Protein 3BF7 (pdb70)

Secondary structure (DSSP, 8-state):
-PPPEEEE--SS---PPPEEEE--TT--TTTTHHHHHHHTTTS-EEEEPPTTSTTSPP-S---HHHHHHHHHHHHHHHT-S-EEEEEETHHHHHHHHHHHH-GGGEEEEEEES--SS---S---HHHHHHHHHHHHS---SHHHHHHHHTTT---HHHHHHHHTTEETTEESS-HHHHHHTHHHHH---------S-EEEE-BTT-STT-GGGHHHHHHH-TTEEE--BTT--S-HHHH-HHHHHHHHHHHHHT-/-PPPEEEE--SS------EEEE--TT--TTTTHHHHHHHTTTS-EEEEPPTTSTTSPP-S---HHHHHHHHHHHHHHHT-S-EEEEEETHHHHHHHHHHHH-GGGEEEEEEES--SS---S---HHHHHHHHHHHHS---SHHHHHHHHTTT---HHHHHHHHTTEETTEESS-HHHHHHTHHHHH---------S-EEEE-BTT-STT-GGGHHHHHHH-TTEEE--BTT--S-HHHH-HHHHHHHHHHHHH-

GO terms:
  GO:0005829 cytosol (C, IDA)
  GO:0016790 thiolester hydrolase activity (F, IDA)
  GO:0106435 carboxylesterase activity (F, IDA)

InterPro domains:
  IPR000073 Alpha/beta hydrolase fold-1 [PF12697] (19-247)
  IPR029058 Alpha/Beta hydrolase fold [G3DSA:3.40.50.1820] (1-253)
  IPR029058 Alpha/Beta hydrolase fold [SSF53474] (12-253)

B-factor: mean 15.45, std 10.5, range [4.11, 63.97]

Solvent-accessible surface area: 21787 Å² total; per-residue (Å²): 55,134,13,52,50,136,66,111,108,18,119,73,153,101,145,69,28,23,0,2,3,1,2,2,18,2,2,19,14,95,33,3,5,40,0,5,166,47,0,5,58,28,13,62,1,6,22,0,4,5,20,0,0,6,119,3,61,95,74,98,75,0,48,5,68,19,4,0,71,1,3,16,36,5,2,77,46,64,168,30,122,94,0,5,0,0,0,2,12,5,0,0,2,2,0,0,7,0,6,48,84,20,59,123,46,10,51,36,0,0,0,0,0,4,0,1,8,51,14,148,17,61,50,23,11,48,19,11,31,0,1,83,24,2,68,137,40,133,14,113,74,102,154,88,0,4,55,30,0,110,46,16,19,64,108,77,57,26,0,78,24,1,2,127,2,5,43,126,14,122,28,74,4,26,31,98,19,0,124,95,26,2,74,93,7,16,2,38,118,149,21,100,55,12,96,92,49,0,9,0,0,8,3,35,77,14,21,21,27,18,101,63,34,124,114,54,12,58,70,6,0,57,80,25,117,77,64,86,9,83,43,0,16,25,58,0,1,70,90,75,38,78,12,0,21,152,2,0,60,181,8,30,76,78,218,48,144,17,51,50,125,67,78,112,20,118,78,174,108,155,68,32,24,0,3,3,1,2,2,19,3,1,19,14,89,33,2,5,42,0,3,165,49,0,6,63,27,11,63,1,6,9,1,4,5,14,0,0,5,117,3,65,104,57,97,59,0,54,9,77,20,4,0,70,1,4,14,37,6,2,78,56,64,161,31,121,81,0,6,0,0,0,2,12,5,0,0,2,1,0,0,7,0,5,46,79,19,64,123,46,8,51,45,0,0,0,0,0,4,0,0,8,51,16,148,16,59,52,24,12,51,20,11,32,0,0,82,24,2,70,134,43,131,13,111,71,100,143,81,0,1,54,30,0,104,45,20,19,68,120,78,56,18,1,76,26,0,3,127,2,4,42,130,10,125,28,76,5,26,31,99,20,0,124,96,25,1,70,92,8,18,2,34,133,135,26,101,51,11,97,93,52,0,7,1,0,7,3,37,78,12,20,22,27,20,106,69,28,125,112,57,13,53,70,5,0,60,77,23,101,77,46,85,9,82,48,0,16,24,58,0,1,68,90,86,33,95,11,0,17,158,1,0,62,159,5,29,118,111

Foldseek 3Di:
DAFDKDKAAALDEDPAFAEEEAEAPLAAQCLLVLLVVVPSNYHIYIGTGQEQAAQTHHDLDDAQVVSLVNVVVNCVVVVGQAHAYAYAQLGLQNVLSNCQVPVRRYDAAEYELAFQFQPPDDDCPLVLVLLVQLLPDPDQALVSSLVSSVVRDVDSVVSVRNSVQQHRSDGRGDSVSCVVCVSNSSHHDQGAARADEYEYEHEQPEPRDDPVRVVSRCRRHVNYDYDYDYPGYRSRCVPCVPSVSVRVVCVSVVD/DAFDKDKAAALDEDPAFAEEEAEAPLAAQCLCVLLVVVVSNYHIYIGTGFEQGAQTHHDLDDAQVVSLVNVVVNCVVVVGQAHAYAYAQLGLLNVLSNCQVPVRRYDAAEYELAFQAQPPDDDCPLVLVLQVQLLPDPDFDLVSSLVSSVVRDVDVVVSVRNSVQQPRSDGRGDSVSCVVCVSNSSHHDQGAARPDEYEYEHEQPEPRDDPVRVVSRCRRHVNYDYDYDYPGYRSRCVVCVPSVSVRVVVVSVD

Organism: Escherichia coli (strain K12) (NCBI:txid83333)

Radius of gyration: 26.11 Å; Cα contacts (8 Å, |Δi|>4): 1058; chains: 2; bounding box: 70×58×59 Å

Sequence (509 aa):
MKLNIRAQTAQNQHNNSPIVLVHGLFGSLDNLGVLARDLVNDHNIIQVDVRNHGLSPREPVMNYPAMAQDLVDTLDALQIDKATFIGHSMGGKAVMALTALAPDRIDKLVAIDIAPVDYHVRRHDEIFAAINAVSESDAQTRQQAAAIMRQHLNEEGVIQFLLKSFVDGEWRFNVPVLWDQYPHIVGWEKIPAWDHPALFIPGGNSPYVSEQYRDDLLAQFPQARAHVIAGAGHWVHAEKPDAVLRAIRRYLNDHMKLNIRAQTAQNQHNNSPIVLVHGLFGSLDNLGVLARDLVNDHNIIQVDVRNHGLSPREPVMNYPAMAQDLVDTLDALQIDKATFIGHSMGGKAVMALTALAPDRIDKLVAIDIAPVDYHVRRHDEIFAAINAVSESDAQTRQQAAAIMRQHLNEEGVIQFLLKSFVDGEWRFNVPVLWDQYPHIVGWEKIPAWDHPALFIPGGNSPYVSEQYRDDLLAQFPQARAHVIAGAGHWVHAEKPDAVLRAIRRYLND

Nearest PDB structures (foldseek):
  3bf7-assembly2_B  TM=1.004E+00  e=2.706E-59  Escherichia coli
  3bf8-assembly2_B  TM=1.004E+00  e=7.868E-59  Escherichia coli
  7c4d-assembly1_A  TM=9.373E-01  e=5.773E-28  uncultured bacterium
  7dq9-assembly3_C  TM=7.690E-01  e=2.013E-15  Alistipes shahii WAL 8301
  4myd-assembly3_C  TM=7.113E-01  e=1.379E-12  Escherichia coli K-12

CATH classification: 3.40.50.1820

Structure (mmCIF, N/CA/C/O backbone):
data_3BF7
#
_entry.id   3BF7
#
_cell.length_a   66.090
_cell.length_b   90.712
_cell.length_c   92.884
_cell.angle_alpha   90.00
_cell.angle_beta   90.00
_cell.angle_gamma   90.00
#
_symmetry.space_group_name_H-M   'P 21 21 21'
#
loop_
_entity.id
_entity.type
_entity.pdbx_description
1 polymer 'Esterase YbfF'
2 water water
#
loop_
_atom_site.group_PDB
_atom_site.id
_atom_site.type_symbol
_atom_site.label_atom_id
_atom_site.label_alt_id
_atom_site.label_comp_id
_atom_site.label_asym_id
_atom_site.label_entity_id
_atom_site.label_seq_id
_atom_site.pdbx_PDB_ins_code
_atom_site.Cartn_x
_atom_site.Cartn_y
_atom_site.Cartn_z
_atom_site.occupancy
_atom_site.B_iso_or_equiv
_atom_site.auth_seq_id
_atom_site.auth_comp_id
_atom_site.auth_asym_id
_atom_site.auth_atom_id
_atom_site.pdbx_PDB_model_num
ATOM 1 N N . MET A 1 1 ? -8.272 42.092 59.832 1.00 12.13 1 MET A N 1
ATOM 2 C CA . MET A 1 1 ? -7.904 43.309 60.603 1.00 15.08 1 MET A CA 1
ATOM 3 C C . MET A 1 1 ? -8.109 44.564 59.761 1.00 12.86 1 MET A C 1
ATOM 4 O O . MET A 1 1 ? -8.282 44.490 58.543 1.00 12.27 1 MET A O 1
ATOM 9 N N . LYS A 1 2 ? -8.091 45.713 60.425 1.00 12.42 2 LYS A N 1
ATOM 10 C CA . LYS A 1 2 ? -8.261 46.996 59.759 1.00 12.91 2 LYS A CA 1
ATOM 11 C C . LYS A 1 2 ? -7.014 47.284 58.933 1.00 11.57 2 LYS A C 1
ATOM 12 O O . LYS A 1 2 ? -5.896 47.033 59.375 1.00 12.99 2 LYS A O 1
ATOM 18 N N . LEU A 1 3 ? -7.214 47.810 57.730 1.00 9.81 3 LEU A N 1
ATOM 19 C CA . LEU A 1 3 ? -6.109 48.112 56.832 1.00 8.75 3 LEU A CA 1
ATOM 20 C C . LEU A 1 3 ? -5.793 49.595 56.784 1.00 8.45 3 LEU A C 1
ATOM 21 O O . LEU A 1 3 ? -6.608 50.431 57.176 1.00 8.25 3 LEU A O 1
ATOM 26 N N . ASN A 1 4 ? -4.593 49.911 56.312 1.00 7.81 4 ASN A N 1
ATOM 27 C CA . ASN A 1 4 ? -4.200 51.295 56.131 1.00 7.62 4 ASN A CA 1
ATOM 28 C C . ASN A 1 4 ? -4.966 51.730 54.885 1.00 7.01 4 ASN A C 1
ATOM 29 O O . ASN A 1 4 ? -5.024 50.993 53.893 1.00 7.40 4 ASN A O 1
ATOM 34 N N . ILE A 1 5 ? -5.572 52.910 54.940 1.00 8.00 5 ILE A N 1
ATOM 35 C CA . ILE A 1 5 ? -6.327 53.404 53.801 1.00 9.22 5 ILE A CA 1
ATOM 36 C C . ILE A 1 5 ? -6.140 54.890 53.581 1.00 9.26 5 ILE A C 1
ATOM 37 O O . ILE A 1 5 ? -5.682 55.617 54.464 1.00 10.41 5 ILE A O 1
ATOM 42 N N . ARG A 1 6 ? -6.494 55.317 52.376 1.00 9.31 6 ARG A N 1
ATOM 43 C CA . ARG A 1 6 ? -6.459 56.713 51.975 1.00 10.62 6 ARG A CA 1
ATOM 44 C C . ARG A 1 6 ? -7.876 56.924 51.456 1.00 9.55 6 ARG A C 1
ATOM 45 O O . ARG A 1 6 ? -8.271 56.306 50.464 1.00 10.30 6 ARG A O 1
A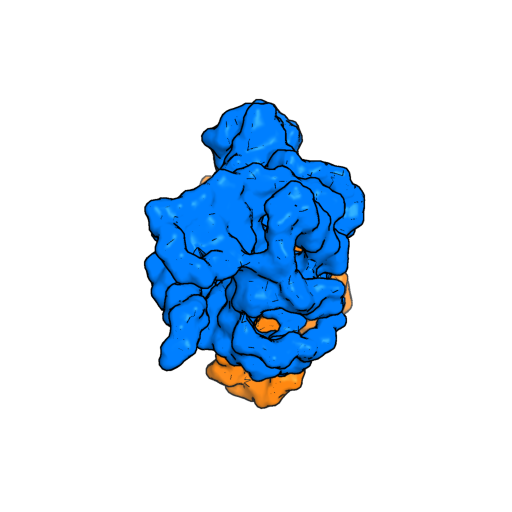TOM 53 N N . ALA A 1 7 ? -8.643 57.767 52.140 1.00 10.77 7 ALA A N 1
ATOM 54 C CA . ALA A 1 7 ? -10.022 58.032 51.751 1.00 11.55 7 ALA A CA 1
ATOM 55 C C . ALA A 1 7 ? -10.193 59.447 51.215 1.00 11.65 7 ALA A C 1
ATOM 56 O O . ALA A 1 7 ? -9.551 60.385 51.687 1.00 12.11 7 ALA A O 1
ATOM 58 N N . GLN A 1 8 ? -11.063 59.593 50.223 1.00 11.96 8 GLN A N 1
ATOM 59 C CA . GLN A 1 8 ? -11.327 60.896 49.635 1.00 13.46 8 GLN A CA 1
ATOM 60 C C . GLN A 1 8 ? -12.812 61.010 49.317 1.00 13.48 8 GLN A C 1
ATOM 61 O O . GLN A 1 8 ? -13.409 60.106 48.727 1.00 12.97 8 GLN A O 1
ATOM 67 N N . THR A 1 9 ? -13.407 62.123 49.728 1.00 14.55 9 THR A N 1
ATOM 68 C CA . THR A 1 9 ? -14.826 62.366 49.509 1.00 14.39 9 THR A CA 1
ATOM 69 C C . THR A 1 9 ? -15.120 62.758 48.065 1.00 13.84 9 THR A C 1
ATOM 70 O O . THR A 1 9 ? -14.341 63.466 47.430 1.00 13.71 9 THR A O 1
ATOM 74 N N . ALA A 1 10 ? -16.251 62.282 47.553 1.00 13.91 10 ALA A N 1
ATOM 75 C CA . ALA A 1 10 ? -16.664 62.582 46.188 1.00 14.98 10 ALA A CA 1
ATOM 76 C C . ALA A 1 10 ? -16.718 64.089 45.978 1.00 15.46 10 ALA A C 1
ATOM 77 O O . ALA A 1 10 ? -17.173 64.831 46.851 1.00 15.78 10 ALA A O 1
ATOM 79 N N . GLN A 1 11 ? -16.252 64.539 44.819 1.00 16.62 11 GLN A N 1
ATOM 80 C CA . GLN A 1 11 ? -16.253 65.962 44.504 1.00 18.97 11 GLN A CA 1
ATOM 81 C C . GLN A 1 11 ? -17.668 66.433 44.187 1.00 20.56 11 GLN A C 1
ATOM 82 O O . GLN A 1 11 ? -17.951 67.633 44.184 1.00 21.32 11 GLN A O 1
ATOM 88 N N . ASN A 1 12 ? -18.551 65.473 43.927 1.00 21.25 12 ASN A N 1
ATOM 89 C CA . ASN A 1 12 ? -19.947 65.752 43.610 1.00 23.70 12 ASN A CA 1
ATOM 90 C C . ASN A 1 12 ? -20.823 64.635 44.175 1.00 23.78 12 ASN A C 1
ATOM 91 O O . ASN A 1 12 ? -20.495 63.457 44.041 1.00 23.16 12 ASN A O 1
ATOM 96 N N . GLN A 1 13 ? -21.932 65.005 44.809 1.00 25.28 13 GLN A N 1
ATOM 97 C CA . GLN A 1 13 ? -22.850 64.022 45.380 1.00 26.37 13 GLN A CA 1
ATOM 98 C C . GLN A 1 13 ? -23.747 63.455 44.283 1.00 25.83 13 GLN A C 1
ATOM 99 O O . GLN A 1 13 ? -24.454 64.201 43.606 1.00 26.35 13 GLN A O 1
ATOM 105 N N . HIS A 1 14 ? -23.720 62.137 44.112 1.00 25.49 14 HIS A N 1
ATOM 106 C CA . HIS A 1 14 ? -24.525 61.483 43.085 1.00 25.23 14 HIS A CA 1
ATOM 107 C C . HIS A 1 14 ? -25.255 60.249 43.600 1.00 24.40 14 HIS A C 1
ATOM 108 O O . HIS A 1 14 ? -25.783 59.459 42.819 1.00 24.84 14 HIS A O 1
ATOM 115 N N . ASN A 1 15 ? -25.276 60.088 44.918 1.00 24.09 15 ASN A N 1
ATOM 116 C CA . ASN A 1 15 ? -25.951 58.960 45.550 1.00 23.57 15 ASN A CA 1
ATOM 117 C C . ASN A 1 15 ? -25.415 57.609 45.068 1.00 21.55 15 ASN A C 1
ATOM 118 O O . ASN A 1 15 ? -26.176 56.660 44.883 1.00 21.63 15 ASN A O 1
ATOM 123 N N . ASN A 1 16 ? -24.104 57.529 44.861 1.00 18.74 16 ASN A N 1
ATOM 124 C CA . ASN A 1 16 ? -23.479 56.284 44.424 1.00 16.46 16 ASN A CA 1
ATOM 125 C C . ASN A 1 16 ? -22.812 55.603 45.610 1.00 14.77 16 ASN A C 1
ATOM 126 O O . ASN A 1 16 ? -22.402 56.263 46.565 1.00 14.04 16 ASN A O 1
ATOM 131 N N . SER A 1 17 ? -22.699 54.282 45.545 1.00 14.34 17 SER A N 1
ATOM 132 C CA . SER A 1 17 ? -22.044 53.540 46.609 1.00 13.39 17 SER A CA 1
ATOM 133 C C . SER A 1 17 ? -20.571 53.922 46.563 1.00 12.15 17 SER A C 1
ATOM 134 O O . SER A 1 17 ? -20.042 54.244 45.500 1.00 11.98 17 SER A O 1
ATOM 137 N N . PRO A 1 18 ? -19.895 53.918 47.719 1.00 10.62 18 PRO A N 1
ATOM 138 C CA . PRO A 1 18 ? -18.474 54.268 47.717 1.00 9.84 18 PRO A CA 1
ATOM 139 C C . PRO A 1 18 ? -17.712 53.168 46.983 1.00 8.23 18 PRO A C 1
ATOM 140 O O . PRO A 1 18 ? -18.213 52.051 46.847 1.00 8.62 18 PRO A O 1
ATOM 144 N N . ILE A 1 19 ? -16.514 53.489 46.508 1.00 7.63 19 ILE A N 1
ATOM 145 C CA . ILE A 1 19 ? -15.688 52.522 45.797 1.00 7.16 19 ILE A CA 1
ATOM 146 C C . ILE A 1 19 ? -14.390 52.249 46.544 1.00 6.66 19 ILE A C 1
ATOM 147 O O . ILE A 1 19 ? -13.658 53.171 46.900 1.00 7.43 19 ILE A O 1
ATOM 152 N N . VAL A 1 20 ? -14.127 50.969 46.787 1.00 6.32 20 VAL A N 1
ATOM 153 C CA . VAL A 1 20 ? -12.911 50.530 47.460 1.00 6.18 20 VAL A CA 1
ATOM 154 C C . VAL A 1 20 ? -12.013 49.922 46.385 1.00 5.96 20 VAL A C 1
ATOM 155 O O . VAL A 1 20 ? -12.441 49.033 45.648 1.00 6.71 20 VAL A O 1
ATOM 159 N N . LEU A 1 21 ? -10.780 50.416 46.298 1.00 5.94 21 LEU A N 1
ATOM 160 C CA . LEU A 1 21 ? -9.803 49.951 45.315 1.00 6.12 21 LEU A CA 1
ATOM 161 C C . LEU A 1 21 ? -8.753 49.098 46.017 1.00 5.62 21 LEU A C 1
ATOM 162 O O . LEU A 1 21 ? -8.177 49.519 47.026 1.00 6.32 21 LEU A O 1
ATOM 167 N N . VAL A 1 22 ? -8.496 47.914 45.464 1.00 5.57 22 VAL A N 1
ATOM 168 C CA . VAL A 1 22 ? -7.556 46.961 46.051 1.00 5.70 22 VAL A CA 1
ATOM 169 C C . VAL A 1 22 ? -6.475 46.527 45.057 1.00 5.81 22 VAL A C 1
ATOM 170 O O . VAL A 1 22 ? -6.764 45.885 44.047 1.00 5.95 22 VAL A O 1
ATOM 174 N N . HIS A 1 23 ? -5.229 46.875 45.366 1.00 5.74 23 HIS A N 1
ATOM 175 C CA . HIS A 1 23 ? -4.077 46.562 44.521 1.00 6.26 23 HIS A CA 1
ATOM 176 C C . HIS A 1 23 ? -3.654 45.090 44.535 1.00 5.78 23 HIS A C 1
ATOM 177 O O . HIS A 1 23 ? -4.180 44.282 45.303 1.00 6.20 23 HIS A O 1
ATOM 184 N N . GLY A 1 24 ? -2.671 44.768 43.694 1.00 6.47 24 GLY A N 1
ATOM 185 C CA . GLY A 1 24 ? -2.171 43.407 43.579 1.00 7.29 24 GLY A CA 1
ATOM 186 C C . GLY A 1 24 ? -0.858 43.143 44.295 1.00 6.35 24 GLY A C 1
ATOM 187 O O . GLY A 1 24 ? -0.333 44.007 45.002 1.00 6.46 24 GLY A O 1
ATOM 188 N N . LEU A 1 25 ? -0.324 41.939 44.106 1.00 6.49 25 LEU A N 1
ATOM 189 C CA . LEU A 1 25 ? 0.920 41.537 44.750 1.00 6.03 25 LEU A CA 1
ATOM 190 C C . LEU A 1 25 ? 2.064 42.517 44.498 1.00 6.27 25 LEU A C 1
ATOM 191 O O . LEU A 1 25 ? 2.296 42.951 43.365 1.00 6.24 25 LEU A O 1
ATOM 196 N N . PHE A 1 26 ? 2.770 42.848 45.579 1.00 6.22 26 PHE A N 1
ATOM 197 C CA . PHE A 1 26 ? 3.900 43.778 45.579 1.00 6.36 26 PHE A CA 1
ATOM 198 C C . PHE A 1 26 ? 3.475 45.222 45.332 1.00 5.98 26 PHE A C 1
ATOM 199 O O . PHE A 1 26 ? 4.319 46.103 45.183 1.00 7.35 26 PHE A O 1
ATOM 207 N N . GLY A 1 27 ? 2.168 45.464 45.304 1.00 5.84 27 GLY A N 1
ATOM 208 C CA . GLY A 1 27 ? 1.676 46.814 45.096 1.00 6.46 27 GLY A CA 1
ATOM 209 C C . GLY A 1 27 ? 1.403 47.545 46.399 1.00 6.03 27 GLY A C 1
ATOM 210 O O . GLY A 1 27 ? 1.783 47.090 47.483 1.00 6.39 27 GLY A O 1
ATOM 211 N N . SER A 1 28 ? 0.738 48.691 46.279 1.00 6.63 28 SER A N 1
ATOM 212 C CA . SER A 1 28 ? 0.385 49.534 47.417 1.00 6.31 28 SER A CA 1
ATOM 213 C C . SER A 1 28 ? -0.837 50.349 47.009 1.00 6.11 28 SER A C 1
ATOM 214 O O . SER A 1 28 ? -1.227 50.342 45.837 1.00 6.29 28 SER A O 1
ATOM 217 N N . LEU A 1 29 ? -1.418 51.073 47.960 1.00 6.61 29 LEU A N 1
ATOM 218 C CA . LEU A 1 29 ? -2.631 51.834 47.681 1.00 7.39 29 LEU A CA 1
ATOM 219 C C . LEU A 1 29 ? -2.529 52.874 46.576 1.00 7.81 29 LEU A C 1
ATOM 220 O O . LEU A 1 29 ? -3.548 53.306 46.043 1.00 9.31 29 LEU A O 1
ATOM 225 N N . ASP A 1 30 ? -1.316 53.276 46.223 1.00 7.85 30 ASP A N 1
ATOM 226 C CA . ASP A 1 30 ? -1.153 54.241 45.149 1.00 9.88 30 ASP A CA 1
ATOM 227 C C . ASP A 1 30 ? -1.325 53.609 43.763 1.00 9.28 30 ASP A C 1
ATOM 228 O O . ASP A 1 30 ? -1.599 54.316 42.793 1.00 8.80 30 ASP A O 1
ATOM 233 N N . ASN A 1 31 ? -1.205 52.286 43.662 1.00 8.75 31 ASN A N 1
ATOM 234 C CA . ASN A 1 31 ? -1.277 51.652 42.348 1.00 7.87 31 ASN A CA 1
ATOM 235 C C . ASN A 1 31 ? -2.550 51.823 41.531 1.00 8.37 31 ASN A C 1
ATOM 236 O O . ASN A 1 31 ? -2.480 51.862 40.304 1.00 8.19 31 ASN A O 1
ATOM 241 N N . LEU A 1 32 ? -3.709 51.904 42.176 1.00 8.51 32 LEU A N 1
ATOM 242 C CA . LEU A 1 32 ? -4.947 52.111 41.428 1.00 8.85 32 LEU A CA 1
ATOM 243 C C . LEU A 1 32 ? -5.376 53.571 41.530 1.00 8.81 32 LEU A C 1
ATOM 244 O O . LEU A 1 32 ? -6.530 53.912 41.267 1.00 8.89 32 LEU A O 1
ATOM 249 N N . GLY A 1 33 ? -4.430 54.428 41.904 1.00 8.86 33 GLY A N 1
ATOM 250 C CA . GLY A 1 33 ? -4.713 55.846 42.028 1.00 9.85 33 GLY A CA 1
ATOM 251 C C . GLY A 1 33 ? -5.221 56.451 40.732 1.00 9.71 33 GLY A C 1
ATOM 252 O O . GLY A 1 33 ? -6.048 57.364 40.752 1.00 9.56 33 GLY A O 1
ATOM 253 N N . VAL A 1 34 ? -4.737 55.951 39.599 1.00 9.32 34 VAL A N 1
ATOM 254 C CA . VAL A 1 34 ? -5.174 56.472 38.311 1.00 10.06 34 VAL A CA 1
ATOM 255 C C . VAL A 1 34 ? -6.683 56.286 38.152 1.00 9.65 34 VAL A C 1
ATOM 256 O O . VAL A 1 34 ? -7.359 57.119 37.543 1.00 10.45 34 VAL A O 1
ATOM 260 N N . LEU A 1 35 ? -7.219 55.203 38.708 1.00 9.21 35 LEU A N 1
ATOM 261 C CA . LEU A 1 35 ? -8.655 54.963 38.626 1.00 9.28 35 LEU A CA 1
ATOM 262 C C . LEU A 1 35 ? -9.377 55.842 39.647 1.00 9.02 35 LEU A C 1
ATOM 263 O O . LEU A 1 35 ? -10.425 56.417 39.352 1.00 9.88 35 LEU A O 1
ATOM 268 N N . ALA A 1 36 ? -8.803 55.954 40.841 1.00 9.69 36 ALA A N 1
ATOM 269 C CA . ALA A 1 36 ? -9.382 56.759 41.911 1.00 10.51 36 ALA A CA 1
ATOM 270 C C . ALA A 1 36 ? -9.520 58.230 41.536 1.00 10.11 36 ALA A C 1
ATOM 271 O O . ALA A 1 36 ? -10.513 58.874 41.879 1.00 10.59 36 ALA A O 1
ATOM 273 N N . ARG A 1 37 ? -8.523 58.764 40.838 1.00 9.57 37 ARG A N 1
ATOM 274 C CA . ARG A 1 37 ? -8.553 60.167 40.452 1.00 10.65 37 ARG A CA 1
ATOM 275 C C . ARG A 1 37 ? -9.735 60.500 39.549 1.00 9.98 37 ARG A C 1
ATOM 276 O O . ARG A 1 37 ? -10.201 61.640 39.521 1.00 10.72 37 ARG A O 1
ATOM 284 N N . ASP A 1 38 ? -10.229 59.510 38.815 1.00 9.81 38 ASP A N 1
ATOM 285 C CA . ASP A 1 38 ? -11.372 59.731 37.941 1.00 10.23 38 ASP A CA 1
ATOM 286 C C . ASP A 1 38 ? -12.677 59.430 38.670 1.00 9.33 38 ASP A C 1
ATOM 287 O O . ASP A 1 38 ? -13.637 60.199 38.600 1.00 9.87 38 ASP A O 1
ATOM 292 N N . LEU A 1 39 ? -12.703 58.317 39.390 1.00 9.14 39 LEU A N 1
ATOM 293 C CA . LEU A 1 39 ? -13.904 57.907 40.100 1.00 9.41 39 LEU A CA 1
ATOM 294 C C . LEU A 1 39 ? -14.299 58.802 41.276 1.00 8.89 39 LEU A C 1
ATOM 295 O O . LEU A 1 39 ? -15.458 58.805 41.684 1.00 9.32 39 LEU A O 1
ATOM 300 N N . VAL A 1 40 ? -13.352 59.571 41.807 1.00 9.81 40 VAL A N 1
ATOM 301 C CA . VAL A 1 40 ? -13.645 60.458 42.932 1.00 10.31 40 VAL A CA 1
ATOM 302 C C . VAL A 1 40 ? -14.513 61.647 42.505 1.00 11.68 40 VAL A C 1
ATOM 303 O O . VAL A 1 40 ? -15.020 62.391 43.345 1.00 11.60 40 VAL A O 1
ATOM 307 N N . ASN A 1 41 ? -14.683 61.828 41.200 1.00 12.07 41 ASN A N 1
ATOM 308 C CA . ASN A 1 41 ? -15.511 62.920 40.701 1.00 13.76 41 ASN A CA 1
ATOM 309 C C . ASN A 1 41 ? -16.953 62.726 41.152 1.00 14.31 41 ASN A C 1
ATOM 310 O O . ASN A 1 41 ? -17.672 63.698 41.404 1.00 15.76 41 ASN A O 1
ATOM 315 N N . ASP A 1 42 ? -17.369 61.467 41.273 1.00 13.70 42 ASP A N 1
ATOM 316 C CA . ASP A 1 42 ? -18.735 61.155 41.670 1.00 13.39 42 ASP A CA 1
ATOM 317 C C . ASP A 1 42 ? -18.900 60.000 42.663 1.00 12.50 42 ASP A C 1
ATOM 318 O O . ASP A 1 42 ? -19.990 59.442 42.792 1.00 13.77 42 ASP A O 1
ATOM 323 N N . HIS A 1 43 ? -17.825 59.644 43.362 1.00 11.48 43 HIS A N 1
ATOM 324 C CA . HIS A 1 43 ? -17.882 58.574 44.362 1.00 10.64 43 HIS A CA 1
ATOM 325 C C . HIS A 1 43 ? -16.918 58.853 45.497 1.00 10.42 43 HIS A C 1
ATOM 326 O O . HIS A 1 43 ? -15.883 59.482 45.294 1.00 11.22 43 HIS A O 1
ATOM 333 N N . ASN A 1 44 ? -17.255 58.376 46.691 1.00 11.16 44 ASN A N 1
ATOM 334 C CA . ASN A 1 44 ? -16.319 58.484 47.796 1.00 9.95 44 ASN A CA 1
ATOM 335 C C . ASN A 1 44 ? -15.371 57.342 47.442 1.00 8.92 44 ASN A C 1
ATOM 336 O O . ASN A 1 44 ? -15.817 56.289 46.974 1.00 9.63 44 ASN A O 1
ATOM 341 N N . ILE A 1 45 ? -14.076 57.550 47.641 1.00 8.90 45 ILE A N 1
ATOM 342 C CA . ILE A 1 45 ? -13.085 56.535 47.310 1.00 8.89 45 ILE A CA 1
ATOM 343 C C . ILE A 1 45 ? -12.287 56.094 48.525 1.00 8.37 45 ILE A C 1
ATOM 344 O O . ILE A 1 45 ? -11.970 56.902 49.400 1.00 9.12 45 ILE A O 1
ATOM 349 N N . ILE A 1 46 ? -11.973 54.803 48.571 1.00 7.66 46 ILE A N 1
ATOM 350 C CA . ILE A 1 46 ? -11.160 54.241 49.640 1.00 7.99 46 ILE A CA 1
ATOM 351 C C . ILE A 1 46 ? -10.086 53.382 48.978 1.00 7.63 46 ILE A C 1
ATOM 352 O O . ILE A 1 46 ? -10.392 52.367 48.345 1.00 8.33 46 ILE A O 1
ATOM 357 N N . GLN A 1 47 ? -8.835 53.808 49.095 1.00 7.11 47 GLN A N 1
ATOM 358 C CA . GLN A 1 47 ? -7.712 53.063 48.538 1.00 7.07 47 GLN A CA 1
ATOM 359 C C . GLN A 1 47 ? -7.049 52.351 49.709 1.00 7.18 47 GLN A C 1
ATOM 360 O O . GLN A 1 47 ? -6.632 52.996 50.668 1.00 8.33 47 GLN A O 1
ATOM 366 N N . VAL A 1 48 ? -6.948 51.029 49.643 1.00 6.57 48 VAL A N 1
ATOM 367 C CA . VAL A 1 48 ? -6.356 50.278 50.741 1.00 7.07 48 VAL A CA 1
ATOM 368 C C . VAL A 1 48 ? -5.001 49.667 50.439 1.00 6.45 48 VAL A C 1
ATOM 369 O O . VAL A 1 48 ? -4.649 49.418 49.282 1.00 7.26 48 VAL A O 1
ATOM 373 N N . ASP A 1 49 ? -4.237 49.449 51.504 1.00 6.60 49 ASP A N 1
ATOM 374 C CA . ASP A 1 49 ? -2.976 48.732 51.399 1.00 6.32 49 ASP A CA 1
ATOM 375 C C . ASP A 1 49 ? -3.389 47.340 51.884 1.00 5.95 49 ASP A C 1
ATOM 376 O O . ASP A 1 49 ? -3.946 47.194 52.976 1.00 6.00 49 ASP A O 1
ATOM 381 N N . VAL A 1 50 ? -3.160 46.325 51.064 1.00 5.55 50 VAL A N 1
ATOM 382 C CA . VAL A 1 50 ? -3.481 44.962 51.464 1.00 5.80 50 VAL A CA 1
ATOM 383 C C . VAL A 1 50 ? -2.530 44.586 52.607 1.00 5.52 50 VAL A C 1
ATOM 384 O O . VAL A 1 50 ? -1.448 45.164 52.730 1.00 5.78 50 VAL A O 1
ATOM 388 N N . ARG A 1 51 ? -2.930 43.644 53.456 1.00 5.83 51 ARG A N 1
ATOM 389 C CA . ARG A 1 51 ? -2.053 43.229 54.543 1.00 6.63 51 ARG A CA 1
ATOM 390 C C . ARG A 1 51 ? -0.700 42.849 53.948 1.00 5.99 51 ARG A C 1
ATOM 391 O O . ARG A 1 51 ? -0.617 42.349 52.822 1.00 6.03 51 ARG A O 1
ATOM 399 N N . ASN A 1 52 ? 0.360 43.121 54.703 1.00 6.08 52 ASN A N 1
ATOM 400 C CA . ASN A 1 52 ? 1.722 42.819 54.288 1.00 6.67 52 ASN A CA 1
ATOM 401 C C . ASN A 1 52 ? 2.231 43.660 53.123 1.00 5.94 52 ASN A C 1
ATOM 402 O O . ASN A 1 52 ? 3.263 43.340 52.526 1.00 6.83 52 ASN A O 1
ATOM 407 N N . HIS A 1 53 ? 1.508 44.733 52.810 1.00 6.17 53 HIS A N 1
ATOM 408 C CA . HIS A 1 53 ? 1.894 45.663 51.748 1.00 6.02 53 HIS A CA 1
ATOM 409 C C . HIS A 1 53 ? 1.790 47.096 52.265 1.00 5.88 53 HIS A C 1
ATOM 410 O O . HIS A 1 53 ? 1.079 47.366 53.238 1.00 6.11 53 HIS A O 1
ATOM 417 N N . GLY A 1 54 ? 2.498 48.005 51.599 1.00 6.20 54 GLY A N 1
ATOM 418 C CA . GLY A 1 54 ? 2.460 49.408 51.973 1.00 6.92 54 GLY A CA 1
ATOM 419 C C . GLY A 1 54 ? 2.666 49.631 53.452 1.00 5.80 54 GLY A C 1
ATOM 420 O O . GLY A 1 54 ? 3.625 49.118 54.030 1.00 6.73 54 GLY A O 1
ATOM 421 N N . LEU A 1 55 ? 1.772 50.402 54.063 1.00 6.41 55 LEU A N 1
ATOM 422 C CA . LEU A 1 55 ? 1.868 50.670 55.486 1.00 6.47 55 LEU A CA 1
ATOM 423 C C . LEU A 1 55 ? 0.770 49.966 56.279 1.00 6.50 55 LEU A C 1
ATOM 424 O O . LEU A 1 55 ? 0.414 50.390 57.378 1.00 7.03 55 LEU A O 1
ATOM 429 N N . SER A 1 56 ? 0.223 48.892 55.716 1.00 6.63 56 SER A N 1
ATOM 430 C CA . SER A 1 56 ? -0.770 48.107 56.439 1.00 6.71 56 SER A CA 1
ATOM 431 C C . SER A 1 56 ? -0.017 47.167 57.380 1.00 7.54 56 SER A C 1
ATOM 432 O O . SER A 1 56 ? 1.186 46.944 57.225 1.00 7.88 56 SER A O 1
ATOM 435 N N . PRO A 1 57 ? -0.712 46.610 58.378 1.00 9.17 57 PRO A N 1
ATOM 436 C CA . PRO A 1 57 ? -0.060 45.699 59.322 1.00 9.49 57 PRO A CA 1
ATOM 437 C C . PRO A 1 57 ? 0.506 44.441 58.667 1.00 9.48 57 PRO A C 1
ATOM 438 O O . PRO A 1 57 ? 0.084 44.046 57.571 1.00 8.84 57 PRO A O 1
ATOM 442 N N . ARG A 1 58 ? 1.468 43.824 59.349 1.00 9.67 58 ARG A N 1
ATOM 443 C CA . ARG A 1 58 ? 2.093 42.585 58.891 1.00 10.45 58 ARG A CA 1
ATOM 444 C C . ARG A 1 58 ? 1.454 41.435 59.646 1.00 9.90 58 ARG A C 1
ATOM 445 O O . ARG A 1 58 ? 1.118 41.556 60.826 1.00 11.47 58 ARG A O 1
ATOM 453 N N . GLU A 1 59 ? 1.323 40.308 58.960 1.00 8.95 59 GLU A N 1
ATOM 454 C CA . GLU A 1 59 ? 0.723 39.110 59.525 1.00 10.41 59 GLU A CA 1
ATOM 455 C C . GLU A 1 59 ? 1.271 37.915 58.753 1.00 9.20 59 GLU A C 1
ATOM 456 O O . GLU A 1 59 ? 1.361 37.966 57.536 1.00 9.34 59 GLU A O 1
ATOM 462 N N . PRO A 1 60 ? 1.670 36.840 59.443 1.00 8.19 60 PRO A N 1
ATOM 463 C CA . PRO A 1 60 ? 2.208 35.676 58.734 1.00 9.49 60 PRO A CA 1
ATOM 464 C C . PRO A 1 60 ? 1.209 34.937 57.858 1.00 9.83 60 PRO A C 1
ATOM 465 O O . PRO A 1 60 ? 1.603 34.172 56.971 1.00 12.31 60 PRO A O 1
ATOM 469 N N . VAL A 1 61 ? -0.079 35.137 58.120 1.00 10.48 61 VAL A N 1
ATOM 470 C CA . VAL A 1 61 ? -1.128 34.486 57.339 1.00 11.33 61 VAL A CA 1
ATOM 471 C C . VAL A 1 61 ? -1.496 35.310 56.112 1.00 10.42 61 VAL A C 1
ATOM 472 O O . VAL A 1 61 ? -1.763 36.516 56.202 1.00 10.87 61 VAL A O 1
ATOM 476 N N . MET A 1 62 ? -1.503 34.653 54.960 1.00 11.17 62 MET A N 1
ATOM 477 C CA . MET A 1 62 ? -1.838 35.317 53.715 1.00 13.02 62 MET A CA 1
ATOM 478 C C . MET A 1 62 ? -2.696 34.400 52.839 1.00 13.81 62 MET A C 1
ATOM 479 O O . MET A 1 62 ? -2.171 33.618 52.048 1.00 17.84 62 MET A O 1
ATOM 484 N N . ASN A 1 63 ? -4.013 34.476 53.012 1.00 12.15 63 ASN A N 1
ATOM 485 C CA . ASN A 1 63 ? -4.950 33.691 52.214 1.00 11.00 63 ASN A CA 1
ATOM 486 C C . ASN A 1 63 ? -6.130 34.598 51.888 1.00 9.59 63 ASN A C 1
ATOM 487 O O . ASN A 1 63 ? -6.289 35.661 52.493 1.00 8.97 63 ASN A O 1
ATOM 492 N N . TYR A 1 64 ? -6.959 34.196 50.935 1.00 10.44 64 TYR A N 1
ATOM 493 C CA . TYR A 1 64 ? -8.050 35.062 50.540 1.00 8.32 64 TYR A CA 1
ATOM 494 C C . TYR A 1 64 ? -9.178 35.276 51.541 1.00 9.25 64 TYR A C 1
ATOM 495 O O . TYR A 1 64 ? -9.731 36.372 51.608 1.00 8.40 64 TYR A O 1
ATOM 504 N N . PRO A 1 65 ? -9.543 34.252 52.329 1.00 10.07 65 PRO A N 1
ATOM 505 C CA . PRO A 1 65 ? -10.617 34.539 53.286 1.00 10.21 65 PRO A CA 1
ATOM 506 C C . PRO A 1 65 ? -10.131 35.625 54.257 1.00 9.74 65 PRO A C 1
ATOM 507 O O . PRO A 1 65 ? -10.892 36.499 54.664 1.00 9.67 65 PRO A O 1
ATOM 511 N N . ALA A 1 66 ? -8.849 35.566 54.609 1.00 9.92 66 ALA A N 1
ATOM 512 C CA . ALA A 1 66 ? -8.255 36.539 55.522 1.00 10.32 66 ALA A CA 1
ATOM 513 C C . ALA A 1 66 ? -8.261 37.938 54.908 1.00 8.39 66 ALA A C 1
ATOM 514 O O . ALA A 1 66 ? -8.607 38.916 55.574 1.00 8.72 66 ALA A O 1
ATOM 516 N N . MET A 1 67 ? -7.878 38.032 53.637 1.00 8.25 67 MET A N 1
ATOM 517 C CA . MET A 1 67 ? -7.858 39.318 52.953 1.00 7.51 67 MET A CA 1
ATOM 518 C C . MET A 1 67 ? -9.279 39.855 52.787 1.00 7.04 67 MET A C 1
ATOM 519 O O . MET A 1 67 ? -9.501 41.062 52.848 1.00 7.89 67 MET A O 1
ATOM 524 N N . ALA A 1 68 ? -10.240 38.958 52.589 1.00 7.27 68 ALA A N 1
ATOM 525 C CA . ALA A 1 68 ? -11.634 39.369 52.445 1.00 8.19 68 ALA A CA 1
ATOM 526 C C . ALA A 1 68 ? -12.124 39.926 53.782 1.00 8.28 68 ALA A C 1
ATOM 527 O O . ALA A 1 68 ? -12.796 40.955 53.829 1.00 9.06 68 ALA A O 1
ATOM 529 N N . GLN A 1 69 ? -11.783 39.242 54.870 1.00 8.72 69 GLN A N 1
ATOM 530 C CA . GLN A 1 69 ? -12.182 39.695 56.199 1.00 9.67 69 GLN A CA 1
ATOM 531 C C . GLN A 1 69 ? -11.583 41.069 56.487 1.00 8.56 69 GLN A C 1
ATOM 532 O O . GLN A 1 69 ? -12.223 41.910 57.120 1.00 9.13 69 GLN A O 1
ATOM 538 N N . ASP A 1 70 ? -10.352 41.293 56.036 1.00 7.80 70 ASP A N 1
ATOM 539 C CA . ASP A 1 70 ? -9.707 42.587 56.243 1.00 7.63 70 ASP A CA 1
ATOM 540 C C . ASP A 1 70 ? -10.567 43.680 55.608 1.00 7.69 70 ASP A C 1
ATOM 541 O O . ASP A 1 70 ? -10.690 44.776 56.151 1.00 7.97 70 ASP A O 1
ATOM 546 N N . LEU A 1 71 ? -11.143 43.384 54.445 1.00 7.47 71 LEU A N 1
ATOM 547 C CA . LEU A 1 71 ? -11.986 44.356 53.764 1.00 7.66 71 LEU A CA 1
ATOM 548 C C . LEU A 1 71 ? -13.235 44.629 54.600 1.00 8.61 71 LEU A C 1
ATOM 549 O O . LEU A 1 71 ? -13.666 45.774 54.722 1.00 8.43 71 LEU A O 1
ATOM 554 N N . VAL A 1 72 ? -13.813 43.584 55.187 1.00 8.66 72 VAL A N 1
ATOM 555 C CA . VAL A 1 72 ? -14.992 43.762 56.032 1.00 9.98 72 VAL A CA 1
ATOM 556 C C . VAL A 1 72 ? -14.628 44.603 57.259 1.00 9.33 72 VAL A C 1
ATOM 557 O O . VAL A 1 72 ? -15.349 45.535 57.618 1.00 10.13 72 VAL A O 1
ATOM 561 N N . ASP A 1 73 ? -13.507 44.279 57.896 1.00 9.82 73 ASP A N 1
ATOM 562 C CA . ASP A 1 73 ? -13.072 45.016 59.078 1.00 10.35 73 ASP A CA 1
ATOM 563 C C . ASP A 1 73 ? -12.816 46.479 58.751 1.00 10.56 73 ASP A C 1
ATOM 564 O O . ASP A 1 73 ? -13.063 47.365 59.574 1.00 10.70 73 ASP A O 1
ATOM 569 N N . THR A 1 74 ? -12.314 46.727 57.548 1.00 9.95 74 THR A N 1
ATOM 570 C CA . THR A 1 74 ? -12.020 48.081 57.112 1.00 10.95 74 THR A CA 1
ATOM 571 C C . THR A 1 74 ? -13.319 48.848 56.868 1.00 11.28 74 THR A C 1
ATOM 572 O O . THR A 1 74 ? -13.433 50.019 57.239 1.00 11.55 74 THR A O 1
ATOM 576 N N . LEU A 1 75 ? -14.304 48.191 56.260 1.00 11.03 75 LEU A N 1
ATOM 577 C CA . LEU A 1 75 ? -15.595 48.834 56.024 1.00 11.39 75 LEU A CA 1
ATOM 578 C C . LEU A 1 75 ? -16.243 49.160 57.368 1.00 12.27 75 LEU A C 1
ATOM 579 O O . LEU A 1 75 ? -16.823 50.231 57.541 1.00 12.16 75 LEU A O 1
ATOM 584 N N . ASP A 1 76 ? -16.152 48.229 58.315 1.00 12.57 76 ASP A N 1
ATOM 585 C CA . ASP A 1 76 ? -16.735 48.444 59.637 1.00 13.75 76 ASP A CA 1
ATOM 586 C C . ASP A 1 76 ? -16.073 49.637 60.321 1.00 13.92 76 ASP A C 1
ATOM 587 O O . ASP A 1 76 ? -16.742 50.444 60.969 1.00 14.84 76 ASP A O 1
ATOM 592 N N . ALA A 1 77 ? -14.758 49.747 60.168 1.00 15.25 77 ALA A N 1
ATOM 593 C CA . ALA A 1 77 ? -14.001 50.836 60.771 1.00 16.99 77 ALA A CA 1
ATOM 594 C C . ALA A 1 77 ? -14.435 52.193 60.231 1.00 17.68 77 ALA A C 1
ATOM 595 O O . ALA A 1 77 ? -14.401 53.195 60.948 1.00 17.80 77 ALA A O 1
ATOM 597 N N . LEU A 1 78 ? -14.839 52.224 58.964 1.00 18.19 78 LEU A N 1
ATOM 598 C CA . LEU A 1 78 ? -15.271 53.464 58.327 1.00 20.20 78 LEU A CA 1
ATOM 599 C C . LEU A 1 78 ? -16.785 53.616 58.358 1.00 19.90 78 LEU A C 1
ATOM 600 O O . LEU A 1 78 ? -17.329 54.598 57.852 1.00 19.91 78 LEU A O 1
ATOM 605 N N . GLN A 1 79 ? -17.458 52.643 58.963 1.00 19.72 79 GLN A N 1
ATOM 606 C CA . GLN A 1 79 ? -18.912 52.649 59.075 1.00 20.65 79 GLN A CA 1
ATOM 607 C C . GLN A 1 79 ? -19.608 52.697 57.717 1.00 20.06 79 GLN A C 1
ATOM 608 O O . GLN A 1 79 ? -20.547 53.467 57.512 1.00 20.50 79 GLN A O 1
ATOM 614 N N . ILE A 1 80 ? -19.136 51.865 56.794 1.00 18.87 80 ILE A N 1
ATOM 615 C CA . ILE A 1 80 ? -19.707 51.769 55.454 1.00 18.13 80 ILE A CA 1
ATOM 616 C C . ILE A 1 80 ? -20.461 50.445 55.367 1.00 17.42 80 ILE A C 1
ATOM 617 O O . ILE A 1 80 ? -19.872 49.382 55.553 1.00 16.79 80 ILE A O 1
ATOM 622 N N . ASP A 1 81 ? -21.757 50.508 55.083 1.00 16.79 81 ASP A N 1
ATOM 623 C CA . ASP A 1 81 ? -22.570 49.299 54.996 1.00 17.94 81 ASP A CA 1
ATOM 624 C C . ASP A 1 81 ? -22.322 48.475 53.739 1.00 16.33 81 ASP A C 1
ATOM 625 O O . ASP A 1 81 ? -22.272 47.247 53.797 1.00 16.04 81 ASP A O 1
ATOM 630 N N . LYS A 1 82 ? -22.173 49.147 52.604 1.00 14.58 82 LYS A N 1
ATOM 631 C CA . LYS A 1 82 ? -21.948 48.448 51.345 1.00 14.17 82 LYS A CA 1
ATOM 632 C C . LYS A 1 82 ? -21.111 49.303 50.406 1.00 12.13 82 LYS A C 1
ATOM 633 O O . LYS A 1 82 ? -21.244 50.526 50.380 1.00 12.35 82 LYS A O 1
ATOM 639 N N . ALA A 1 83 ? -20.245 48.656 49.635 1.00 10.43 83 ALA A N 1
ATOM 640 C CA . ALA A 1 83 ? -19.398 49.379 48.702 1.00 9.26 83 ALA A CA 1
ATOM 641 C C . ALA A 1 83 ? -19.156 48.589 47.433 1.00 8.33 83 ALA A C 1
ATOM 642 O O . ALA A 1 83 ? -19.342 47.374 47.393 1.00 8.71 83 ALA A O 1
ATOM 644 N N . THR A 1 84 ? -18.769 49.306 46.388 1.00 7.78 84 THR A N 1
ATOM 645 C CA . THR A 1 84 ? -18.414 48.689 45.123 1.00 7.52 84 THR A CA 1
ATOM 646 C C . THR A 1 84 ? -16.919 48.436 45.279 1.00 7.08 84 THR A C 1
ATOM 647 O O . THR A 1 84 ? -16.199 49.276 45.820 1.00 7.66 84 THR A O 1
ATOM 651 N N . PHE A 1 85 ? -16.459 47.275 44.829 1.00 6.24 85 PHE A N 1
ATOM 652 C CA . PHE A 1 85 ? -15.054 46.910 44.950 1.00 6.59 85 PHE A CA 1
ATOM 653 C C . PHE A 1 85 ? -14.394 46.706 43.599 1.00 6.82 85 PHE A C 1
ATOM 654 O O . PHE A 1 85 ? -14.951 46.047 42.718 1.00 6.95 85 PHE A O 1
ATOM 662 N N . ILE A 1 86 ? -13.199 47.268 43.455 1.00 6.39 86 ILE A N 1
ATOM 663 C CA . ILE A 1 86 ? -12.411 47.138 42.234 1.00 6.07 86 ILE A CA 1
ATOM 664 C C . ILE A 1 86 ? -11.039 46.624 42.664 1.00 5.06 86 ILE A C 1
ATOM 665 O O . ILE A 1 86 ? -10.336 47.286 43.428 1.00 6.04 86 ILE A O 1
ATOM 670 N N . GLY A 1 87 ? -10.661 45.444 42.187 1.00 5.59 87 GLY A N 1
ATOM 671 C CA . GLY A 1 87 ? -9.378 44.894 42.575 1.00 6.00 87 GLY A CA 1
ATOM 672 C C . GLY A 1 87 ? -8.561 44.379 41.413 1.00 5.71 87 GLY A C 1
ATOM 673 O O . GLY A 1 87 ? -9.097 43.803 40.457 1.00 6.21 87 GLY A O 1
ATOM 674 N N . HIS A 1 88 ? -7.253 44.601 41.492 1.00 5.78 88 HIS A N 1
ATOM 675 C CA . HIS A 1 88 ? -6.331 44.133 40.470 1.00 5.98 88 HIS A CA 1
ATOM 676 C C . HIS A 1 88 ? -5.588 42.888 40.949 1.00 5.66 88 HIS A C 1
ATOM 677 O O . HIS A 1 88 ? -5.006 42.884 42.039 1.00 5.99 88 HIS A O 1
ATOM 684 N N . SER A 1 89 ? -5.623 41.837 40.133 1.00 6.10 89 SER A N 1
ATOM 685 C CA . SER A 1 89 ? -4.905 40.599 40.413 1.00 6.47 89 SER A CA 1
ATOM 686 C C . SER A 1 89 ? -5.163 40.081 41.833 1.00 6.18 89 SER A C 1
ATOM 687 O O . SER A 1 89 ? -6.300 39.757 42.151 1.00 6.06 89 SER A O 1
ATOM 690 N N . MET A 1 90 ? -4.135 39.986 42.677 1.00 6.59 90 MET A N 1
ATOM 691 C CA . MET A 1 90 ? -4.338 39.511 44.051 1.00 6.86 90 MET A CA 1
ATOM 692 C C . MET A 1 90 ? -5.496 40.265 44.718 1.00 6.01 90 MET A C 1
ATOM 693 O O . MET A 1 90 ? -6.304 39.675 45.435 1.00 5.94 90 MET A O 1
ATOM 698 N N . GLY A 1 91 ? -5.561 41.573 44.477 1.00 5.88 91 GLY A N 1
ATOM 699 C CA . GLY A 1 91 ? -6.626 42.390 45.038 1.00 6.47 91 GLY A CA 1
ATOM 700 C C . GLY A 1 91 ? -7.976 41.980 44.478 1.00 5.59 91 GLY A C 1
ATOM 701 O O . GLY A 1 91 ? -8.993 42.053 45.166 1.00 6.65 91 GLY A O 1
ATOM 702 N N . GLY A 1 92 ? -7.983 41.567 43.212 1.00 5.79 92 GLY A N 1
ATOM 703 C CA . GLY A 1 92 ? -9.204 41.102 42.581 1.00 5.60 92 GLY A CA 1
ATOM 704 C C . GLY A 1 92 ? -9.630 39.791 43.219 1.00 5.67 92 GLY A C 1
ATOM 705 O O . GLY A 1 92 ? -10.821 39.543 43.401 1.00 6.22 92 GLY A O 1
ATOM 706 N N . LYS A 1 93 ? -8.664 38.936 43.549 1.00 5.54 93 LYS A N 1
ATOM 707 C CA . LYS A 1 93 ? -8.994 37.678 44.209 1.00 5.42 93 LYS A CA 1
ATOM 708 C C . LYS A 1 93 ? -9.558 37.953 45.610 1.00 5.20 93 LYS A C 1
ATOM 709 O O . LYS A 1 93 ? -10.488 37.278 46.046 1.00 6.08 93 LYS A O 1
ATOM 715 N N . ALA A 1 94 ? -9.026 38.955 46.306 1.00 5.73 94 ALA A N 1
ATOM 716 C CA . ALA A 1 94 ? -9.539 39.289 47.633 1.00 6.47 94 ALA A CA 1
ATOM 717 C C . ALA A 1 94 ? -10.993 39.760 47.529 1.00 5.63 94 ALA A C 1
ATOM 718 O O . ALA A 1 94 ? -11.843 39.380 48.338 1.00 6.33 94 ALA A O 1
ATOM 720 N N . VAL A 1 95 ? -11.275 40.585 46.526 1.00 6.12 95 VAL A N 1
ATOM 721 C CA . VAL A 1 95 ? -12.620 41.100 46.314 1.00 6.06 95 VAL A CA 1
ATOM 722 C C . VAL A 1 95 ? -13.575 39.978 45.909 1.00 6.21 95 VAL A C 1
ATOM 723 O O . VAL A 1 95 ? -14.724 39.944 46.354 1.00 6.61 95 VAL A O 1
ATOM 727 N N . MET A 1 96 ? -13.112 39.061 45.064 1.00 6.20 96 MET A N 1
ATOM 728 C CA . MET A 1 96 ? -13.968 37.949 44.677 1.00 6.46 96 MET A CA 1
ATOM 729 C C . MET A 1 96 ? -14.252 37.073 45.898 1.00 6.55 96 MET A C 1
ATOM 730 O O . MET A 1 96 ? -15.369 36.590 46.073 1.00 6.79 96 MET A O 1
ATOM 735 N N . ALA A 1 97 ? -13.248 36.872 46.747 1.00 6.83 97 ALA A N 1
ATOM 736 C CA . ALA A 1 97 ? -13.433 36.064 47.948 1.00 7.65 97 ALA A CA 1
ATOM 737 C C . ALA A 1 97 ? -14.434 36.730 48.892 1.00 7.38 97 ALA A C 1
ATOM 738 O O . ALA A 1 97 ? -15.140 36.047 49.638 1.00 8.05 97 ALA A O 1
ATOM 740 N N . LEU A 1 98 ? -14.497 38.059 48.859 1.00 6.93 98 LEU A N 1
ATOM 741 C CA . LEU A 1 98 ? -15.426 38.784 49.714 1.00 7.35 98 LEU A CA 1
ATOM 742 C C . LEU A 1 98 ? -16.874 38.432 49.378 1.00 7.69 98 LEU A C 1
ATOM 743 O O . LEU A 1 98 ? -17.734 38.458 50.257 1.00 8.19 98 LEU A O 1
ATOM 748 N N . THR A 1 99 ? -17.154 38.096 48.120 1.00 7.63 99 THR A N 1
ATOM 749 C CA . THR A 1 99 ? -18.525 37.744 47.755 1.00 9.12 99 THR A CA 1
ATOM 750 C C . THR A 1 99 ? -18.996 36.496 48.495 1.00 10.12 99 THR A C 1
ATOM 751 O O . THR A 1 99 ? -20.190 36.330 48.738 1.00 11.73 99 THR A O 1
ATOM 755 N N . ALA A 1 100 ? -18.062 35.621 48.853 1.00 10.39 100 ALA A N 1
ATOM 756 C CA . ALA A 1 100 ? -18.407 34.397 49.565 1.00 11.34 100 ALA A CA 1
ATOM 757 C C . ALA A 1 100 ? -18.499 34.632 51.068 1.00 11.56 100 ALA A C 1
ATOM 758 O O . ALA A 1 100 ? -19.305 34.004 51.755 1.00 14.80 100 ALA A O 1
ATOM 760 N N . LEU A 1 101 ? -17.682 35.549 51.573 1.00 10.84 101 LEU A N 1
ATOM 761 C CA . LEU A 1 101 ? -17.653 35.839 53.001 1.00 10.69 101 LEU A CA 1
ATOM 762 C C . LEU A 1 101 ? -18.746 36.787 53.487 1.00 10.25 101 LEU A C 1
ATOM 763 O O . LEU A 1 101 ? -19.400 36.514 54.496 1.00 12.03 101 LEU A O 1
ATOM 768 N N . ALA A 1 102 ? -18.942 37.895 52.779 1.00 11.34 102 ALA A N 1
ATOM 769 C CA . ALA A 1 102 ? -19.946 38.882 53.174 1.00 11.05 102 ALA A CA 1
ATOM 770 C C . ALA A 1 102 ? -20.547 39.563 51.951 1.00 11.10 102 ALA A C 1
ATOM 771 O O . ALA A 1 102 ? -20.324 40.750 51.712 1.00 10.24 102 ALA A O 1
ATOM 773 N N . PRO A 1 103 ? -21.339 38.819 51.167 1.00 11.30 103 PRO A N 1
ATOM 774 C CA . PRO A 1 103 ? -21.966 39.369 49.961 1.00 12.89 103 PRO A CA 1
ATOM 775 C C . PRO A 1 103 ? -22.795 40.636 50.156 1.00 13.60 103 PRO A C 1
ATOM 776 O O . PRO A 1 103 ? -22.853 41.482 49.263 1.00 13.67 103 PRO A O 1
ATOM 780 N N . ASP A 1 104 ? -23.428 40.774 51.315 1.00 13.80 104 ASP A N 1
ATOM 781 C CA . ASP A 1 104 ? -24.255 41.948 51.573 1.00 14.62 104 ASP A CA 1
ATOM 782 C C . ASP A 1 104 ? -23.457 43.243 51.707 1.00 13.57 104 ASP A C 1
ATOM 783 O O . ASP A 1 104 ? -24.033 44.333 51.719 1.00 14.51 104 ASP A O 1
ATOM 788 N N . ARG A 1 105 ? -22.136 43.131 51.801 1.00 12.09 105 ARG A N 1
ATOM 789 C CA . ARG A 1 105 ? -21.295 44.315 51.935 1.00 11.69 105 ARG A CA 1
ATOM 790 C C . ARG A 1 105 ? -20.775 44.798 50.581 1.00 11.27 105 ARG A C 1
ATOM 791 O O . ARG A 1 105 ? -20.072 45.807 50.505 1.00 11.04 105 ARG A O 1
ATOM 799 N N . ILE A 1 106 ? -21.132 44.084 49.516 1.00 11.04 106 ILE A N 1
ATOM 800 C CA . ILE A 1 106 ? -20.691 44.434 48.166 1.00 12.32 106 ILE A CA 1
ATOM 801 C C . ILE A 1 106 ? -21.839 44.863 47.256 1.00 13.13 106 ILE A C 1
ATOM 802 O O . ILE A 1 106 ? -22.907 44.245 47.247 1.00 14.58 106 ILE A O 1
ATOM 807 N N . ASP A 1 107 ? -21.610 45.924 46.491 1.00 12.89 107 ASP A N 1
ATOM 808 C CA . ASP A 1 107 ? -22.595 46.418 45.540 1.00 13.55 107 ASP A CA 1
ATOM 809 C C . ASP A 1 107 ? -22.150 45.839 44.200 1.00 13.11 107 ASP A C 1
ATOM 810 O O . ASP A 1 107 ? -22.581 44.754 43.811 1.00 13.22 107 ASP A O 1
ATOM 815 N N . LYS A 1 108 ? -21.276 46.558 43.502 1.00 11.47 108 LYS A N 1
ATOM 816 C CA . LYS A 1 108 ? -20.756 46.076 42.229 1.00 9.54 108 LYS A CA 1
ATOM 817 C C . LYS A 1 108 ? -19.327 45.565 42.412 1.00 7.96 108 LYS A C 1
ATOM 818 O O . LYS A 1 108 ? -18.682 45.850 43.429 1.00 7.77 108 LYS A O 1
ATOM 824 N N . LEU A 1 109 ? -18.839 44.811 41.430 1.00 7.09 109 LEU A N 1
ATOM 825 C CA . LEU A 1 109 ? -17.515 44.212 41.511 1.00 7.51 109 LEU A CA 1
ATOM 826 C C . LEU A 1 109 ? -16.764 44.245 40.190 1.00 5.96 109 LEU A C 1
ATOM 827 O O . LEU A 1 109 ? -17.309 43.881 39.149 1.00 6.25 109 LEU A O 1
ATOM 832 N N . VAL A 1 110 ? -15.508 44.677 40.247 1.00 5.80 110 VAL A N 1
ATOM 833 C CA . VAL A 1 110 ? -14.644 44.730 39.074 1.00 5.50 110 VAL A CA 1
ATOM 834 C C . VAL A 1 110 ? -13.339 44.018 39.412 1.00 5.22 110 VAL A C 1
ATOM 835 O O . VAL A 1 110 ? -12.690 44.344 40.408 1.00 6.26 110 VAL A O 1
ATOM 839 N N . ALA A 1 111 ? -12.965 43.048 38.584 1.00 5.20 111 ALA A N 1
ATOM 840 C CA . ALA A 1 111 ? -11.736 42.286 38.773 1.00 5.59 111 ALA A CA 1
ATOM 841 C C . ALA A 1 111 ? -10.861 42.545 37.554 1.00 5.31 111 ALA A C 1
ATOM 842 O O . ALA A 1 111 ? -11.222 42.178 36.433 1.00 5.90 111 ALA A O 1
ATOM 844 N N . ILE A 1 112 ? -9.712 43.174 37.779 1.00 5.42 112 ILE A N 1
ATOM 845 C CA . ILE A 1 112 ? -8.793 43.525 36.701 1.00 5.96 112 ILE A CA 1
ATOM 846 C C . ILE A 1 112 ? -7.706 42.469 36.509 1.00 5.29 112 ILE A C 1
ATOM 847 O O . ILE A 1 112 ? -6.964 42.141 37.442 1.00 5.87 112 ILE A O 1
ATOM 852 N N . ASP A 1 113 ? -7.643 41.960 35.279 1.00 5.89 113 ASP A N 1
ATOM 853 C CA . ASP A 1 113 ? -6.726 40.915 34.822 1.00 5.92 113 ASP A CA 1
ATOM 854 C C . ASP A 1 113 ? -6.449 39.824 35.841 1.00 5.71 113 ASP A C 1
ATOM 855 O O . ASP A 1 113 ? -5.312 39.606 36.272 1.00 6.27 113 ASP A O 1
ATOM 860 N N . ILE A 1 114 ? -7.511 39.107 36.180 1.00 6.20 114 ILE A N 1
ATOM 861 C CA . ILE A 1 114 ? -7.429 38.031 37.148 1.00 5.61 114 ILE A CA 1
ATOM 862 C C . ILE A 1 114 ? -8.643 37.110 37.017 1.00 5.72 114 ILE A C 1
ATOM 863 O O . ILE A 1 114 ? -9.737 37.544 36.639 1.00 6.89 114 ILE A O 1
ATOM 868 N N . ALA A 1 115 ? -8.434 35.833 37.315 1.00 6.01 115 ALA A N 1
ATOM 869 C CA . ALA A 1 115 ? -9.504 34.844 37.280 1.00 5.99 115 ALA A CA 1
ATOM 870 C C . ALA A 1 115 ? -9.499 34.125 38.627 1.00 6.02 115 ALA A C 1
ATOM 871 O O . ALA A 1 115 ? -8.456 34.018 39.278 1.00 6.23 115 ALA A O 1
ATOM 873 N N . PRO A 1 116 ? -10.667 33.639 39.074 1.00 5.96 116 PRO A N 1
ATOM 874 C CA . PRO A 1 116 ? -10.769 32.930 40.353 1.00 6.39 116 PRO A CA 1
ATOM 875 C C . PRO A 1 116 ? -10.299 31.491 40.179 1.00 6.47 116 PRO A C 1
ATOM 876 O O . PRO A 1 116 ? -11.096 30.547 40.169 1.00 6.68 116 PRO A O 1
ATOM 880 N N . VAL A 1 117 ? -8.985 31.344 40.037 1.00 6.22 117 VAL A N 1
ATOM 881 C CA . VAL A 1 117 ? -8.367 30.047 39.828 1.00 7.08 117 VAL A CA 1
ATOM 882 C C . VAL A 1 117 ? -6.988 29.975 40.466 1.00 6.76 117 VAL A C 1
ATOM 883 O O . VAL A 1 117 ? -6.351 30.999 40.717 1.00 6.42 117 VAL A O 1
ATOM 887 N N . ASP A 1 118 ? -6.547 28.750 40.729 1.00 7.20 118 ASP A N 1
ATOM 888 C CA . ASP A 1 118 ? -5.210 28.501 41.257 1.00 6.56 118 ASP A CA 1
ATOM 889 C C . ASP A 1 118 ? -4.386 28.346 39.975 1.00 6.65 118 ASP A C 1
ATOM 890 O O . ASP A 1 118 ? -4.599 27.405 39.208 1.00 7.75 118 ASP A O 1
ATOM 895 N N . TYR A 1 119 ? -3.459 29.263 39.729 1.00 6.54 119 TYR A N 1
ATOM 896 C CA . TYR A 1 119 ? -2.664 29.194 38.508 1.00 7.50 119 TYR A CA 1
ATOM 897 C C . TYR A 1 119 ? -1.624 28.077 38.494 1.00 7.42 119 TYR A C 1
ATOM 898 O O . TYR A 1 119 ? -1.104 27.726 37.437 1.00 8.65 119 TYR A O 1
ATOM 907 N N . HIS A 1 120 ? -1.322 27.524 39.663 1.00 8.28 120 HIS A N 1
ATOM 908 C CA . HIS A 1 120 ? -0.382 26.408 39.765 1.00 9.46 120 HIS A CA 1
ATOM 909 C C . HIS A 1 120 ? 0.962 26.612 39.073 1.00 9.55 120 HIS A C 1
ATOM 910 O O . HIS A 1 120 ? 1.472 25.697 38.420 1.00 9.86 120 HIS A O 1
ATOM 917 N N . VAL A 1 121 ? 1.528 27.805 39.206 1.00 8.48 121 VAL A N 1
ATOM 918 C CA . VAL A 1 121 ? 2.828 28.108 38.616 1.00 9.04 121 VAL A CA 1
ATOM 919 C C . VAL A 1 121 ? 3.540 29.124 39.490 1.00 9.24 121 VAL A C 1
ATOM 920 O O . VAL A 1 121 ? 2.917 29.783 40.325 1.00 10.26 121 VAL A O 1
ATOM 924 N N . ARG A 1 122 ? 4.854 29.227 39.322 1.00 9.18 122 ARG A N 1
ATOM 925 C CA . ARG A 1 122 ? 5.627 30.231 40.037 1.00 9.40 122 ARG A CA 1
ATOM 926 C C . ARG A 1 122 ? 5.928 31.265 38.959 1.00 9.58 122 ARG A C 1
ATOM 927 O O . ARG A 1 122 ? 6.549 30.950 37.942 1.00 11.10 122 ARG A O 1
ATOM 935 N N . ARG A 1 123 ? 5.461 32.490 39.172 1.00 8.82 123 ARG A N 1
ATOM 936 C CA . ARG A 1 123 ? 5.637 33.568 38.203 1.00 9.89 123 ARG A CA 1
ATOM 937 C C . ARG A 1 123 ? 6.444 34.751 38.712 1.00 8.42 123 ARG A C 1
ATOM 938 O O . ARG A 1 123 ? 6.585 35.745 37.997 1.00 9.04 123 ARG A O 1
ATOM 946 N N . HIS A 1 124 ? 6.978 34.657 39.925 1.00 6.82 124 HIS A N 1
ATOM 947 C CA . HIS A 1 124 ? 7.707 35.780 40.498 1.00 6.70 124 HIS A CA 1
ATOM 948 C C . HIS A 1 124 ? 9.083 35.472 41.057 1.00 6.51 124 HIS A C 1
ATOM 949 O O . HIS A 1 124 ? 9.630 36.281 41.799 1.00 7.02 124 HIS A O 1
ATOM 956 N N . ASP A 1 125 ? 9.665 34.334 40.706 1.00 7.41 125 ASP A N 1
ATOM 957 C CA . ASP A 1 125 ? 10.968 34.009 41.266 1.00 7.10 125 ASP A CA 1
ATOM 958 C C . ASP A 1 125 ? 12.057 35.025 40.959 1.00 7.23 125 ASP A C 1
ATOM 959 O O . ASP A 1 125 ? 12.866 35.346 41.829 1.00 7.38 125 ASP A O 1
ATOM 964 N N . GLU A 1 126 ? 12.089 35.533 39.733 1.00 7.04 126 GLU A N 1
ATOM 965 C CA . GLU A 1 126 ? 13.101 36.513 39.365 1.00 8.14 126 GLU A CA 1
ATOM 966 C C . GLU A 1 126 ? 12.848 37.842 40.071 1.00 7.55 126 GLU A C 1
ATOM 967 O O . GLU A 1 126 ? 13.789 38.554 40.424 1.00 8.33 126 GLU A O 1
ATOM 973 N N . ILE A 1 127 ? 11.576 38.170 40.281 1.00 7.03 127 ILE A N 1
ATOM 974 C CA . ILE A 1 127 ? 11.221 39.392 40.995 1.00 7.42 127 ILE A CA 1
ATOM 975 C C . ILE A 1 127 ? 11.692 39.255 42.453 1.00 7.36 127 ILE A C 1
ATOM 976 O O . ILE A 1 127 ? 12.287 40.182 43.005 1.00 7.78 127 ILE A O 1
ATOM 981 N N . PHE A 1 128 ? 11.450 38.101 43.070 1.00 7.65 128 PHE A N 1
ATOM 982 C CA . PHE A 1 128 ? 11.908 37.880 44.441 1.00 7.84 128 PHE A CA 1
ATOM 983 C C . PHE A 1 128 ? 13.436 37.962 44.495 1.00 8.27 128 PHE A C 1
ATOM 984 O O . PHE A 1 128 ? 14.000 38.509 45.441 1.00 8.21 128 PHE A O 1
ATOM 992 N N . ALA A 1 129 ? 14.103 37.418 43.479 1.00 8.00 129 ALA A N 1
ATOM 993 C CA . ALA A 1 129 ? 15.563 37.448 43.430 1.00 8.54 129 ALA A CA 1
ATOM 994 C C . ALA A 1 129 ? 16.065 38.891 43.350 1.00 9.15 129 ALA A C 1
ATOM 995 O O . ALA A 1 129 ? 17.048 39.256 44.000 1.00 9.71 129 ALA A O 1
ATOM 997 N N . ALA A 1 130 ? 15.388 39.707 42.549 1.00 8.59 130 ALA A N 1
ATOM 998 C CA . ALA A 1 130 ? 15.759 41.110 42.391 1.00 8.95 130 ALA A CA 1
ATOM 999 C C . ALA A 1 130 ? 15.555 41.864 43.702 1.00 8.64 130 ALA A C 1
ATOM 1000 O O . ALA A 1 130 ? 16.397 42.668 44.109 1.00 9.70 130 ALA A O 1
ATOM 1002 N N . ILE A 1 131 ? 14.424 41.607 44.352 1.00 8.50 131 ILE A N 1
ATOM 1003 C CA . ILE A 1 131 ? 14.101 42.243 45.623 1.00 9.27 131 ILE A CA 1
ATOM 1004 C C . ILE A 1 131 ? 15.159 41.896 46.669 1.00 10.68 131 ILE A C 1
ATOM 1005 O O . ILE A 1 131 ? 15.653 42.771 47.386 1.00 10.75 131 ILE A O 1
ATOM 1010 N N . ASN A 1 132 ? 15.522 40.621 46.742 1.00 11.01 132 ASN A N 1
ATOM 1011 C CA . ASN A 1 132 ? 16.518 40.179 47.709 1.00 12.23 132 ASN A CA 1
ATOM 1012 C C . ASN A 1 132 ? 17.903 40.739 47.401 1.00 11.68 132 ASN A C 1
ATOM 1013 O O . ASN A 1 132 ? 18.661 41.070 48.315 1.00 12.95 132 ASN A O 1
ATOM 1018 N N . ALA A 1 133 ? 18.231 40.855 46.118 1.00 11.99 133 ALA A N 1
ATOM 1019 C CA . ALA A 1 133 ? 19.528 41.388 45.717 1.00 12.87 133 ALA A CA 1
ATOM 1020 C C . ALA A 1 133 ? 19.645 42.840 46.172 1.00 13.26 133 ALA A C 1
ATOM 1021 O O . ALA A 1 133 ? 20.705 43.277 46.623 1.00 13.66 133 ALA A O 1
ATOM 1023 N N . VAL A 1 134 ? 18.555 43.591 46.049 1.00 12.14 134 VAL A N 1
ATOM 1024 C CA . VAL A 1 134 ? 18.559 44.985 46.472 1.00 12.54 134 VAL A CA 1
ATOM 1025 C C . VAL A 1 134 ? 18.789 45.063 47.979 1.00 13.08 134 VAL A C 1
ATOM 1026 O O . VAL A 1 134 ? 19.597 45.865 48.450 1.00 13.97 134 VAL A O 1
ATOM 1030 N N . SER A 1 135 ? 18.085 44.221 48.729 1.00 13.50 135 SER A N 1
ATOM 1031 C CA . SER A 1 135 ? 18.208 44.199 50.184 1.00 16.26 135 SER A CA 1
ATOM 1032 C C . SER A 1 135 ? 19.613 43.826 50.645 1.00 18.53 135 SER A C 1
ATOM 1033 O O . SER A 1 135 ? 20.112 44.366 51.632 1.00 19.22 135 SER A O 1
ATOM 1036 N N . GLU A 1 136 ? 20.244 42.900 49.932 1.00 19.77 136 GLU A N 1
ATOM 1037 C CA . GLU A 1 136 ? 21.589 42.456 50.282 1.00 22.63 136 GLU A CA 1
ATOM 1038 C C . GLU A 1 136 ? 22.666 43.474 49.926 1.00 23.26 136 GLU A C 1
ATOM 1039 O O . GLU A 1 136 ? 23.745 43.474 50.517 1.00 24.29 136 GLU A O 1
ATOM 1045 N N . SER A 1 137 ? 22.373 44.340 48.961 1.00 23.54 137 SER A N 1
ATOM 1046 C CA . SER A 1 137 ? 23.325 45.362 48.538 1.00 23.97 137 SER A CA 1
ATOM 1047 C C . SER A 1 137 ? 23.320 46.516 49.532 1.00 24.69 137 SER A C 1
ATOM 1048 O O . SER A 1 137 ? 22.744 46.410 50.610 1.00 24.71 137 SER A O 1
ATOM 1051 N N . ASP A 1 138 ? 23.964 47.617 49.163 1.00 26.03 138 ASP A N 1
ATOM 1052 C CA . ASP A 1 138 ? 24.016 48.790 50.026 1.00 26.51 138 ASP A CA 1
ATOM 1053 C C . ASP A 1 138 ? 23.145 49.895 49.437 1.00 25.88 138 ASP A C 1
ATOM 1054 O O . ASP A 1 138 ? 23.236 51.054 49.841 1.00 26.36 138 ASP A O 1
ATOM 1059 N N . ALA A 1 139 ? 22.299 49.522 48.481 1.00 24.34 139 ALA A N 1
ATOM 1060 C CA . ALA A 1 139 ? 21.407 50.468 47.821 1.00 23.12 139 ALA A CA 1
ATOM 1061 C C . ALA A 1 139 ? 20.491 51.174 48.815 1.00 22.99 139 ALA A C 1
ATOM 1062 O O . ALA A 1 139 ? 19.873 50.536 49.668 1.00 22.39 139 ALA A O 1
ATOM 1064 N N . GLN A 1 140 ? 20.407 52.495 48.691 1.00 22.68 140 GLN A N 1
ATOM 1065 C CA . GLN A 1 140 ? 19.572 53.305 49.572 1.00 23.08 140 GLN A CA 1
ATOM 1066 C C . GLN A 1 140 ? 18.490 54.051 48.795 1.00 22.03 140 GLN A C 1
ATOM 1067 O O . GLN A 1 140 ? 17.378 54.232 49.289 1.00 22.45 140 GLN A O 1
ATOM 1073 N N . THR A 1 141 ? 18.821 54.482 47.582 1.00 20.75 141 THR A N 1
ATOM 1074 C CA . THR A 1 141 ? 17.874 55.213 46.746 1.00 19.88 141 THR A CA 1
ATOM 1075 C C . THR A 1 141 ? 17.249 54.309 45.694 1.00 19.35 141 THR A C 1
ATOM 1076 O O . THR A 1 141 ? 17.743 53.211 45.429 1.00 18.43 141 THR A O 1
ATOM 1080 N N . ARG A 1 142 ? 16.162 54.778 45.091 1.00 18.71 142 ARG A N 1
ATOM 1081 C CA . ARG A 1 142 ? 15.476 54.007 44.064 1.00 18.51 142 ARG A CA 1
ATOM 1082 C C . ARG A 1 142 ? 16.350 53.867 42.823 1.00 18.74 142 ARG A C 1
ATOM 1083 O O . ARG A 1 142 ? 16.293 52.854 42.125 1.00 17.36 142 ARG A O 1
ATOM 1091 N N . GLN A 1 143 ? 17.165 54.881 42.554 1.00 19.39 143 GLN A N 1
ATOM 1092 C CA . GLN A 1 143 ? 18.053 54.850 41.398 1.00 20.02 143 GLN A CA 1
ATOM 1093 C C . GLN A 1 143 ? 19.073 53.729 41.566 1.00 19.28 143 GLN A C 1
ATOM 1094 O O . GLN A 1 143 ? 19.343 52.976 40.630 1.00 19.57 143 GLN A O 1
ATOM 1100 N N . GLN A 1 144 ? 19.635 53.620 42.765 1.00 18.01 144 GLN A N 1
ATOM 1101 C CA . GLN A 1 144 ? 20.618 52.583 43.054 1.00 17.38 144 GLN A CA 1
ATOM 1102 C C . GLN A 1 144 ? 19.951 51.211 43.001 1.00 15.75 144 GLN A C 1
ATOM 1103 O O . GLN A 1 144 ? 20.520 50.252 42.481 1.00 15.40 144 GLN A O 1
ATOM 1109 N N . ALA A 1 145 ? 18.740 51.127 43.543 1.00 14.70 145 ALA A N 1
ATOM 1110 C CA . ALA A 1 145 ? 17.995 49.876 43.556 1.00 13.23 145 ALA A CA 1
ATOM 1111 C C . ALA A 1 145 ? 17.657 49.440 42.135 1.00 12.84 145 ALA A C 1
ATOM 1112 O O . ALA A 1 145 ? 17.770 48.262 41.794 1.00 11.94 145 ALA A O 1
ATOM 1114 N N . ALA A 1 146 ? 17.248 50.396 41.308 1.00 12.23 146 ALA A N 1
ATOM 1115 C CA . ALA A 1 146 ? 16.890 50.103 39.926 1.00 13.07 146 ALA A CA 1
ATOM 1116 C C . ALA A 1 146 ? 18.051 49.463 39.168 1.00 13.22 146 ALA A C 1
ATOM 1117 O O . ALA A 1 146 ? 17.855 48.521 38.401 1.00 12.85 146 ALA A O 1
ATOM 1119 N N . ALA A 1 147 ? 19.258 49.978 39.386 1.00 13.73 147 ALA A N 1
ATOM 1120 C CA . ALA A 1 147 ? 20.444 49.455 38.715 1.00 14.59 147 ALA A CA 1
ATOM 1121 C C . ALA A 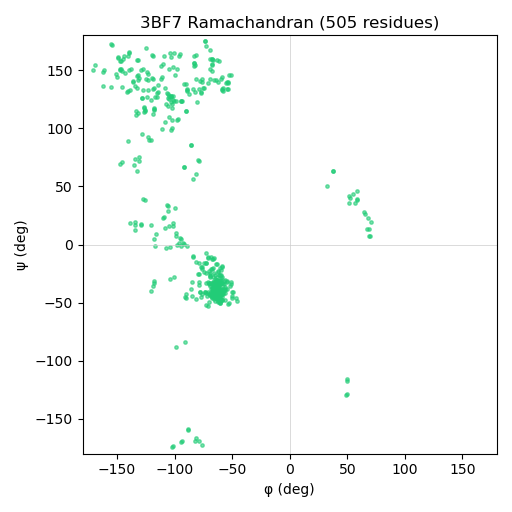1 147 ? 20.629 47.972 39.010 1.00 14.69 147 ALA A C 1
ATOM 1122 O O . ALA A 1 147 ? 20.989 47.191 38.130 1.00 15.64 147 ALA A O 1
ATOM 1124 N N . ILE A 1 148 ? 20.380 47.586 40.256 1.00 13.94 148 ILE A N 1
ATOM 1125 C CA . ILE A 1 148 ? 20.517 46.194 40.661 1.00 13.00 148 ILE A CA 1
ATOM 1126 C C . ILE A 1 148 ? 19.402 45.337 40.075 1.00 12.31 148 ILE A C 1
ATOM 1127 O O . ILE A 1 148 ? 19.647 44.242 39.569 1.00 11.59 148 ILE A O 1
ATOM 1132 N N . MET A 1 149 ? 18.178 45.844 40.136 1.00 11.49 149 MET A N 1
ATOM 1133 C CA . MET A 1 149 ? 17.034 45.104 39.628 1.00 11.19 149 MET A CA 1
ATOM 1134 C C . MET A 1 149 ? 17.095 44.843 38.130 1.00 10.98 149 MET A C 1
ATOM 1135 O O . MET A 1 149 ? 16.593 43.823 37.656 1.00 9.98 149 MET A O 1
ATOM 1140 N N . ARG A 1 150 ? 17.712 45.754 37.385 1.00 11.03 150 ARG A N 1
ATOM 1141 C CA . ARG A 1 150 ? 17.824 45.582 35.942 1.00 11.94 150 ARG A CA 1
ATOM 1142 C C . ARG A 1 150 ? 18.738 44.411 35.600 1.00 11.98 150 ARG A C 1
ATOM 1143 O O . ARG A 1 150 ? 18.780 43.968 34.455 1.00 11.82 150 ARG A O 1
ATOM 1151 N N . GLN A 1 151 ? 19.464 43.914 36.596 1.00 12.61 151 GLN A N 1
ATOM 1152 C CA . GLN A 1 151 ? 20.366 42.783 36.397 1.00 13.35 151 GLN A CA 1
ATOM 1153 C C . GLN A 1 151 ? 19.584 41.477 36.506 1.00 12.72 151 GLN A C 1
ATOM 1154 O O . GLN A 1 151 ? 20.100 40.402 36.192 1.00 13.15 151 GLN A O 1
ATOM 1160 N N . HIS A 1 152 ? 18.333 41.584 36.951 1.00 12.51 152 HIS A N 1
ATOM 1161 C CA . HIS A 1 152 ? 17.460 40.426 37.120 1.00 11.15 152 HIS A CA 1
ATOM 1162 C C . HIS A 1 152 ? 16.222 40.487 36.237 1.00 11.08 152 HIS A C 1
ATOM 1163 O O . HIS A 1 152 ? 15.715 39.457 35.791 1.00 10.84 152 HIS A O 1
ATOM 1170 N N . LEU A 1 153 ? 15.735 41.701 36.006 1.00 11.30 153 LEU A N 1
ATOM 1171 C CA . LEU A 1 153 ? 14.523 41.916 35.229 1.00 11.20 153 LEU A CA 1
ATOM 1172 C C . LEU A 1 153 ? 14.771 42.825 34.036 1.00 11.98 153 LEU A C 1
ATOM 1173 O O . LEU A 1 153 ? 15.592 43.734 34.102 1.00 11.82 153 LEU A O 1
ATOM 1178 N N . ASN A 1 154 ? 14.052 42.585 32.946 1.00 13.11 154 ASN A N 1
ATOM 1179 C CA . ASN A 1 154 ? 14.215 43.418 31.764 1.00 14.32 154 ASN A CA 1
ATOM 1180 C C . ASN A 1 154 ? 12.964 44.207 31.404 1.00 15.11 154 ASN A C 1
ATOM 1181 O O . ASN A 1 154 ? 12.891 44.823 30.341 1.00 17.20 154 ASN A O 1
ATOM 1186 N N . GLU A 1 155 ? 11.981 44.185 32.298 1.00 14.07 155 GLU A N 1
ATOM 1187 C CA . GLU A 1 155 ? 10.743 44.929 32.102 1.00 14.57 155 GLU A CA 1
ATOM 1188 C C . GLU A 1 155 ? 10.828 46.163 32.995 1.00 13.35 155 GLU A C 1
ATOM 1189 O O . GLU A 1 155 ? 10.573 46.088 34.198 1.00 11.98 155 GLU A O 1
ATOM 1195 N N . GLU A 1 156 ? 11.199 47.295 32.404 1.00 12.76 156 GLU A N 1
ATOM 1196 C CA . GLU A 1 156 ? 11.346 48.536 33.157 1.00 13.22 156 GLU A CA 1
ATOM 1197 C C . GLU A 1 156 ? 10.078 48.930 33.913 1.00 12.16 156 GLU A C 1
ATOM 1198 O O . GLU A 1 156 ? 10.153 49.455 35.023 1.00 11.72 156 GLU A O 1
ATOM 1204 N N . GLY A 1 157 ? 8.919 48.678 33.314 1.00 11.96 157 GLY A N 1
ATOM 1205 C CA . GLY A 1 157 ? 7.666 49.017 33.968 1.00 11.43 157 GLY A CA 1
ATOM 1206 C C . GLY A 1 157 ? 7.485 48.265 35.274 1.00 10.17 157 GLY A C 1
ATOM 1207 O O . GLY A 1 157 ? 7.012 48.825 36.266 1.00 10.10 157 GLY A O 1
ATOM 1208 N N . VAL A 1 158 ? 7.856 46.990 35.276 1.00 9.80 158 VAL A N 1
ATOM 1209 C CA . VAL A 1 158 ? 7.738 46.170 36.473 1.00 10.14 158 VAL A CA 1
ATOM 1210 C C . VAL A 1 158 ? 8.704 46.681 37.536 1.00 8.94 158 VAL A C 1
ATOM 1211 O O . VAL A 1 158 ? 8.355 46.786 38.713 1.00 8.89 158 VAL A O 1
ATOM 1215 N N . ILE A 1 159 ? 9.921 47.008 37.118 1.00 9.00 159 ILE A N 1
ATOM 1216 C CA . ILE A 1 159 ? 10.919 47.518 38.044 1.00 9.87 159 ILE A CA 1
ATOM 1217 C C . ILE A 1 159 ? 10.429 48.795 38.726 1.00 9.28 159 ILE A C 1
ATOM 1218 O O . ILE A 1 159 ? 10.511 48.922 39.947 1.00 9.32 159 ILE A O 1
ATOM 1223 N N . GLN A 1 160 ? 9.910 49.735 37.942 1.00 9.71 160 GLN A N 1
ATOM 1224 C CA . GLN A 1 160 ? 9.427 50.990 38.511 1.00 9.67 160 GLN A CA 1
ATOM 1225 C C . GLN A 1 160 ? 8.229 50.778 39.429 1.00 9.27 160 GLN A C 1
ATOM 1226 O O . GLN A 1 160 ? 8.090 51.466 40.439 1.00 9.39 160 GLN A O 1
ATOM 1232 N N . PHE A 1 161 ? 7.368 49.827 39.082 1.00 9.11 161 PHE A N 1
ATOM 1233 C CA . PHE A 1 161 ? 6.202 49.512 39.900 1.00 8.28 161 PHE A CA 1
ATOM 1234 C C . PHE A 1 161 ? 6.678 49.024 41.268 1.00 7.64 161 PHE A C 1
ATOM 1235 O O . PHE A 1 161 ? 6.215 49.499 42.305 1.00 7.33 161 PHE A O 1
ATOM 1243 N N . LEU A 1 162 ? 7.613 48.081 41.266 1.00 7.86 162 LEU A N 1
ATOM 1244 C CA . LEU A 1 162 ? 8.144 47.544 42.511 1.00 7.66 162 LEU A CA 1
ATOM 1245 C C . LEU A 1 162 ? 8.816 48.626 43.348 1.00 8.26 162 LEU A C 1
ATOM 1246 O O . LEU A 1 162 ? 8.650 48.669 44.567 1.00 8.52 162 LEU A O 1
ATOM 1251 N N . LEU A 1 163 ? 9.565 49.505 42.689 1.00 8.58 163 LEU A N 1
ATOM 1252 C CA . LEU A 1 163 ? 10.275 50.567 43.387 1.00 9.65 163 LEU A CA 1
ATOM 1253 C C . LEU A 1 163 ? 9.372 51.567 44.101 1.00 8.82 163 LEU A C 1
ATOM 1254 O O . LEU A 1 163 ? 9.835 52.309 44.970 1.00 9.35 163 LEU A O 1
ATOM 1259 N N . LYS A 1 164 ? 8.090 51.595 43.750 1.00 9.48 164 LYS A N 1
ATOM 1260 C CA . LYS A 1 164 ? 7.164 52.492 44.428 1.00 9.43 164 LYS A CA 1
ATOM 1261 C C . LYS A 1 164 ? 7.127 52.083 45.899 1.00 9.47 164 LYS A C 1
ATOM 1262 O O . LYS A 1 164 ? 6.798 52.889 46.770 1.00 11.22 164 LYS A O 1
ATOM 1268 N N . SER A 1 165 ? 7.473 50.824 46.166 1.00 8.90 165 SER A N 1
ATOM 1269 C CA . SER A 1 165 ? 7.481 50.297 47.524 1.00 9.66 165 SER A CA 1
ATOM 1270 C C . SER A 1 165 ? 8.868 50.283 48.163 1.00 9.74 165 SER A C 1
ATOM 1271 O O . SER A 1 165 ? 9.059 49.686 49.221 1.00 9.96 165 SER A O 1
ATOM 1274 N N . PHE A 1 166 ? 9.838 50.927 47.520 1.00 9.77 166 PHE A N 1
ATOM 1275 C CA . PHE A 1 166 ? 11.186 50.991 48.072 1.00 11.55 166 PHE A CA 1
ATOM 1276 C C . PHE A 1 166 ? 11.336 52.384 48.672 1.00 12.22 166 PHE A C 1
ATOM 1277 O O . PHE A 1 166 ? 11.429 53.372 47.947 1.00 12.68 166 PHE A O 1
ATOM 1285 N N . VAL A 1 167 ? 11.338 52.459 49.999 1.00 14.07 167 VAL A N 1
ATOM 1286 C CA . VAL A 1 167 ? 11.448 53.738 50.696 1.00 17.71 167 VAL A CA 1
ATOM 1287 C C . VAL A 1 167 ? 12.428 53.640 51.861 1.00 19.65 167 VAL A C 1
ATOM 1288 O O . VAL A 1 167 ? 12.446 52.645 52.585 1.00 20.40 167 VAL A O 1
ATOM 1292 N N . ASP A 1 168 ? 13.236 54.681 52.039 1.00 22.97 168 ASP A N 1
ATOM 1293 C CA . ASP A 1 168 ? 14.227 54.718 53.108 1.00 24.58 168 ASP A CA 1
ATOM 1294 C C . ASP A 1 168 ? 15.097 53.465 53.094 1.00 24.33 168 ASP A C 1
ATOM 1295 O O . ASP A 1 168 ? 15.494 52.957 54.143 1.00 24.46 168 ASP A O 1
ATOM 1300 N N . GLY A 1 169 ? 15.382 52.970 51.892 1.00 23.83 169 GLY A N 1
ATOM 1301 C CA . GLY A 1 169 ? 16.210 51.786 51.742 1.00 21.84 169 GLY A CA 1
ATOM 1302 C C . GLY A 1 169 ? 15.584 50.496 52.238 1.00 21.18 169 GLY A C 1
ATOM 1303 O O . GLY A 1 169 ? 16.291 49.539 52.545 1.00 21.89 169 GLY A O 1
ATOM 1304 N N . GLU A 1 170 ? 14.259 50.461 52.314 1.00 18.90 170 GLU A N 1
ATOM 1305 C CA . GLU A 1 170 ? 13.555 49.273 52.779 1.00 16.70 170 GLU A CA 1
ATOM 1306 C C . GLU A 1 170 ? 12.325 49.008 51.925 1.00 13.41 170 GLU A C 1
ATOM 1307 O O . GLU A 1 170 ? 11.737 49.935 51.368 1.00 12.99 170 GLU A O 1
ATOM 1313 N N . TRP A 1 171 ? 11.946 47.738 51.816 1.00 11.47 171 TRP A N 1
ATOM 1314 C CA . TRP A 1 171 ? 10.761 47.371 51.054 1.00 9.87 171 TRP A CA 1
ATOM 1315 C C . TRP A 1 171 ? 9.543 47.530 51.950 1.00 8.65 171 TRP A C 1
ATOM 1316 O O . TRP A 1 171 ? 9.549 47.091 53.099 1.00 8.93 171 TRP A O 1
ATOM 1327 N N . ARG A 1 172 ? 8.499 48.162 51.424 1.00 8.03 172 ARG A N 1
ATOM 1328 C CA . ARG A 1 172 ? 7.272 48.366 52.183 1.00 8.24 172 ARG A CA 1
ATOM 1329 C C . ARG A 1 172 ? 6.534 47.048 52.391 1.00 7.85 172 ARG A C 1
ATOM 1330 O O . ARG A 1 172 ? 5.882 46.852 53.419 1.00 9.11 172 ARG A O 1
ATOM 1338 N N . PHE A 1 173 ? 6.630 46.144 51.418 1.00 7.23 173 PHE A N 1
ATOM 1339 C CA . PHE A 1 173 ? 5.958 44.860 51.557 1.00 7.71 173 PHE A CA 1
ATOM 1340 C C . PHE A 1 173 ? 6.787 43.866 52.373 1.00 7.61 173 PHE A C 1
ATOM 1341 O O . PHE A 1 173 ? 8.009 43.989 52.483 1.00 8.36 173 PHE A O 1
ATOM 1349 N N . ASN A 1 174 ? 6.093 42.896 52.960 1.00 7.53 174 ASN A N 1
ATOM 1350 C CA . ASN A 1 174 ? 6.683 41.875 53.829 1.00 8.08 174 ASN A CA 1
ATOM 1351 C C . ASN A 1 174 ? 7.214 40.710 53.001 1.00 7.55 174 ASN A C 1
ATOM 1352 O O . ASN A 1 174 ? 6.528 39.703 52.817 1.00 8.08 174 ASN A O 1
ATOM 1357 N N . VAL A 1 175 ? 8.449 40.836 52.530 1.00 8.64 175 VAL A N 1
ATOM 1358 C CA . VAL A 1 175 ? 9.039 39.825 51.664 1.00 8.28 175 VAL A CA 1
ATOM 1359 C C . VAL A 1 175 ? 9.029 38.378 52.162 1.00 8.61 175 VAL A C 1
ATOM 1360 O O . VAL A 1 175 ? 8.591 37.485 51.438 1.00 8.20 175 VAL A O 1
ATOM 1364 N N . PRO A 1 176 ? 9.494 38.119 53.396 1.00 9.26 176 PRO A N 1
ATOM 1365 C CA . PRO A 1 176 ? 9.491 36.731 53.875 1.00 10.33 176 PRO A CA 1
ATOM 1366 C C . PRO A 1 176 ? 8.112 36.075 53.876 1.00 9.74 176 PRO A C 1
ATOM 1367 O O . PRO A 1 176 ? 7.978 34.894 53.563 1.00 9.56 176 PRO A O 1
ATOM 1371 N N . VAL A 1 177 ? 7.087 36.841 54.235 1.00 9.54 177 VAL A N 1
ATOM 1372 C CA . VAL A 1 177 ? 5.733 36.309 54.275 1.00 9.11 177 VAL A CA 1
ATOM 1373 C C . VAL A 1 177 ? 5.164 36.111 52.874 1.00 7.64 177 VAL A C 1
ATOM 1374 O O . VAL A 1 177 ? 4.502 35.107 52.610 1.00 8.27 177 VAL A O 1
ATOM 1378 N N . LEU A 1 178 ? 5.420 37.054 51.971 1.00 7.53 178 LEU A N 1
ATOM 1379 C CA . LEU A 1 178 ? 4.917 36.908 50.610 1.00 6.67 178 LEU A CA 1
ATOM 1380 C C . LEU A 1 178 ? 5.560 35.690 49.948 1.00 7.50 178 LEU A C 1
ATOM 1381 O O . LEU A 1 178 ? 4.942 35.027 49.115 1.00 7.97 178 LEU A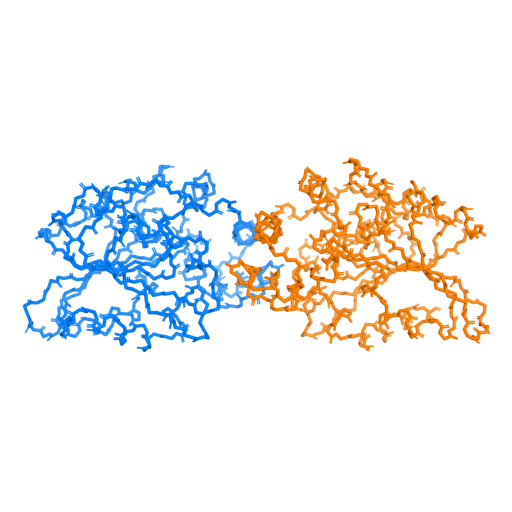 O 1
ATOM 1386 N N . TRP A 1 179 ? 6.799 35.389 50.326 1.00 8.58 179 TRP A N 1
ATOM 1387 C CA . TRP A 1 179 ? 7.483 34.221 49.783 1.00 8.35 179 TRP A CA 1
ATOM 1388 C C . TRP A 1 179 ? 6.886 32.955 50.388 1.00 8.64 179 TRP A C 1
ATOM 1389 O O . TRP A 1 179 ? 6.485 32.036 49.676 1.00 8.52 179 TRP A O 1
ATOM 1400 N N . ASP A 1 180 ? 6.816 32.919 51.712 1.00 9.25 180 ASP A N 1
ATOM 1401 C CA . ASP A 1 180 ? 6.287 31.759 52.412 1.00 9.41 180 ASP A CA 1
ATOM 1402 C C . ASP A 1 180 ? 4.855 31.413 52.012 1.00 9.38 180 ASP A C 1
ATOM 1403 O O . ASP A 1 180 ? 4.507 30.242 51.860 1.00 9.78 180 ASP A O 1
ATOM 1408 N N . GLN A 1 181 ? 4.030 32.438 51.831 1.00 8.76 181 GLN A N 1
ATOM 1409 C CA . GLN A 1 181 ? 2.627 32.246 51.492 1.00 8.31 181 GLN A CA 1
ATOM 1410 C C . GLN A 1 181 ? 2.330 32.311 49.999 1.00 7.79 181 GLN A C 1
ATOM 1411 O O . GLN A 1 181 ? 1.171 32.249 49.593 1.00 7.60 181 GLN A O 1
ATOM 1417 N N . TYR A 1 182 ? 3.372 32.408 49.182 1.00 7.54 182 TYR A N 1
ATOM 1418 C CA . TYR A 1 182 ? 3.192 32.521 47.739 1.00 7.23 182 TYR A CA 1
ATOM 1419 C C . TYR A 1 182 ? 2.208 31.537 47.105 1.00 7.19 182 TYR A C 1
ATOM 1420 O O . TYR A 1 182 ? 1.371 31.938 46.298 1.00 7.18 182 TYR A O 1
ATOM 1429 N N . PRO A 1 183 ? 2.285 30.241 47.455 1.00 7.26 183 PRO A N 1
ATOM 1430 C CA . PRO A 1 183 ? 1.344 29.294 46.846 1.00 8.33 183 PRO A CA 1
ATOM 1431 C C . PRO A 1 183 ? -0.123 29.656 47.067 1.00 8.52 183 PRO A C 1
ATOM 1432 O O . PRO A 1 183 ? -0.974 29.355 46.230 1.00 8.09 183 PRO A O 1
ATOM 1436 N N . HIS A 1 184 ? -0.416 30.291 48.198 1.00 7.68 184 HIS A N 1
ATOM 1437 C CA . HIS A 1 184 ? -1.787 30.671 48.513 1.00 8.11 184 HIS A CA 1
ATOM 1438 C C . HIS A 1 184 ? -2.197 31.923 47.757 1.00 8.37 184 HIS A C 1
ATOM 1439 O O . HIS A 1 184 ? -3.380 32.145 47.506 1.00 10.76 184 HIS A O 1
ATOM 1446 N N . ILE A 1 185 ? -1.218 32.742 47.395 1.00 8.03 185 ILE A N 1
ATOM 1447 C CA . ILE A 1 185 ? -1.494 33.975 46.670 1.00 8.29 185 ILE A CA 1
ATOM 1448 C C . ILE A 1 185 ? -1.777 33.676 45.194 1.00 8.16 185 ILE A C 1
ATOM 1449 O O . ILE A 1 185 ? -2.734 34.203 44.621 1.00 8.25 185 ILE A O 1
ATOM 1454 N N . VAL A 1 186 ? -0.959 32.830 44.574 1.00 8.26 186 VAL A N 1
ATOM 1455 C CA . VAL A 1 186 ? -1.201 32.462 43.182 1.00 8.65 186 VAL A CA 1
ATOM 1456 C C . VAL A 1 186 ? -2.318 31.421 43.165 1.00 6.88 186 VAL A C 1
ATOM 1457 O O . VAL A 1 186 ? -2.930 31.155 42.125 1.00 7.33 186 VAL A O 1
ATOM 1461 N N . GLY A 1 187 ? -2.573 30.848 44.339 1.00 6.93 187 GLY A N 1
ATOM 1462 C CA . GLY A 1 187 ? -3.604 29.841 44.496 1.00 7.38 187 GLY A CA 1
ATOM 1463 C C . GLY A 1 187 ? -5.001 30.412 44.640 1.00 7.60 187 GLY A C 1
ATOM 1464 O O . GLY A 1 187 ? -5.245 31.597 44.392 1.00 7.54 187 GLY A O 1
ATOM 1465 N N . TRP A 1 188 ? -5.929 29.564 45.064 1.00 8.22 188 TRP A N 1
ATOM 1466 C CA . TRP A 1 188 ? -7.315 29.986 45.186 1.00 7.83 188 TRP A CA 1
ATOM 1467 C C . TRP A 1 188 ? -8.149 28.963 45.936 1.00 9.08 188 TRP A C 1
ATOM 1468 O O . TRP A 1 188 ? -7.822 27.780 45.955 1.00 9.71 188 TRP A O 1
ATOM 1479 N N . GLU A 1 189 ? -9.225 29.438 46.554 1.00 9.51 189 GLU A N 1
ATOM 1480 C CA . GLU A 1 189 ? -10.170 28.590 47.269 1.00 9.81 189 GLU A CA 1
ATOM 1481 C C . GLU A 1 189 ? -11.492 28.807 46.536 1.00 8.92 189 GLU A C 1
ATOM 1482 O O . GLU A 1 189 ? -12.046 29.904 46.569 1.00 9.36 189 GLU A O 1
ATOM 1488 N N . LYS A 1 190 ? -11.989 27.779 45.858 1.00 8.94 190 LYS A N 1
ATOM 1489 C CA . LYS A 1 190 ? -13.240 27.923 45.119 1.00 10.18 190 LYS A CA 1
ATOM 1490 C C . LYS A 1 190 ? -14.364 28.457 45.996 1.00 9.60 190 LYS A C 1
ATOM 1491 O O . LYS A 1 190 ? -14.499 28.077 47.162 1.00 9.82 190 LYS A O 1
ATOM 1497 N N . ILE A 1 191 ? -15.171 29.343 45.424 1.00 8.99 191 ILE A N 1
ATOM 1498 C CA . ILE A 1 191 ? -16.275 29.954 46.148 1.00 8.94 191 ILE A CA 1
ATOM 1499 C C . ILE A 1 191 ? -17.618 29.640 45.511 1.00 8.32 191 ILE A C 1
ATOM 1500 O O . ILE A 1 191 ? -17.683 29.214 44.359 1.00 7.98 191 ILE A O 1
ATOM 1505 N N . PRO A 1 192 ? -18.712 29.834 46.266 1.00 8.44 192 PRO A N 1
ATOM 1506 C CA . PRO A 1 192 ? -20.048 29.571 45.727 1.00 9.23 192 PRO A CA 1
ATOM 1507 C C . PRO A 1 192 ? -20.348 30.632 44.672 1.00 8.75 192 PRO A C 1
ATOM 1508 O O . PRO A 1 192 ? -19.732 31.700 44.659 1.00 8.79 192 PRO A O 1
ATOM 1512 N N . ALA A 1 193 ? -21.299 30.345 43.795 1.00 8.34 193 ALA A N 1
ATOM 1513 C CA . ALA A 1 193 ? -21.658 31.290 42.753 1.00 8.17 193 ALA A CA 1
ATOM 1514 C C . ALA A 1 193 ? -22.206 32.588 43.335 1.00 8.64 193 ALA A C 1
ATOM 1515 O O . ALA A 1 193 ? -22.955 32.580 44.317 1.00 9.87 193 ALA A O 1
ATOM 1517 N N . TRP A 1 194 ? -21.807 33.703 42.730 1.00 7.61 194 TRP A N 1
ATOM 1518 C CA . TRP A 1 194 ? -22.293 35.020 43.130 1.00 8.22 194 TRP A CA 1
ATOM 1519 C C . TRP A 1 194 ? -23.215 35.413 41.974 1.00 8.16 194 TRP A C 1
ATOM 1520 O O . TRP A 1 194 ? -22.751 35.751 40.880 1.00 8.45 194 TRP A O 1
ATOM 1531 N N . ASP A 1 195 ? -24.521 35.344 42.217 1.00 8.41 195 ASP A N 1
ATOM 1532 C CA . ASP A 1 195 ? -25.516 35.633 41.188 1.00 8.15 195 ASP A CA 1
ATOM 1533 C C . ASP A 1 195 ? -25.813 37.109 40.967 1.00 8.29 195 ASP A C 1
ATOM 1534 O O . ASP A 1 195 ? -26.951 37.560 41.121 1.00 9.62 195 ASP A O 1
ATOM 1539 N N . HIS A 1 196 ? -24.776 37.850 40.588 1.00 8.18 196 HIS A N 1
ATOM 1540 C CA . HIS A 1 196 ? -24.885 39.279 40.318 1.00 9.00 196 HIS A CA 1
ATOM 1541 C C . HIS A 1 196 ? -23.901 39.643 39.217 1.00 8.60 196 HIS A C 1
ATOM 1542 O O . HIS A 1 196 ? -22.857 39.005 39.075 1.00 8.65 196 HIS A O 1
ATOM 1549 N N . PRO A 1 197 ? -24.217 40.675 38.421 1.00 8.53 197 PRO A N 1
ATOM 1550 C CA . PRO A 1 197 ? -23.307 41.077 37.344 1.00 9.30 197 PRO A CA 1
ATOM 1551 C C . PRO A 1 197 ? -21.943 41.455 37.914 1.00 7.91 197 PRO A C 1
ATOM 1552 O O . PRO A 1 197 ? -21.862 42.196 38.893 1.00 8.43 197 PRO A O 1
ATOM 1556 N N . ALA A 1 198 ? -20.885 40.933 37.306 1.00 7.54 198 ALA A N 1
ATOM 1557 C CA . ALA A 1 198 ? -19.519 41.213 37.739 1.00 7.51 198 ALA A CA 1
ATOM 1558 C C . ALA A 1 198 ? -18.690 41.523 36.505 1.00 7.09 198 ALA A C 1
ATOM 1559 O O . ALA A 1 198 ? -18.807 40.833 35.497 1.00 9.04 198 ALA A O 1
ATOM 1561 N N . LEU A 1 199 ? -17.849 42.549 36.584 1.00 6.48 199 LEU A N 1
ATOM 1562 C CA . LEU A 1 199 ? -17.021 42.931 35.448 1.00 6.48 199 LEU A CA 1
ATOM 1563 C C . LEU A 1 199 ? -15.587 42.445 35.573 1.00 5.89 199 LEU A C 1
ATOM 1564 O O . LEU A 1 199 ? -14.934 42.664 36.595 1.00 6.65 199 LEU A O 1
ATOM 1569 N N . PHE A 1 200 ? -15.115 41.772 34.530 1.00 5.69 200 PHE A N 1
ATOM 1570 C CA . PHE A 1 200 ? -13.742 41.296 34.460 1.00 6.04 200 PHE A CA 1
ATOM 1571 C C . PHE A 1 200 ? -13.087 42.072 33.327 1.00 5.72 200 PHE A C 1
ATOM 1572 O O . PHE A 1 200 ? -13.654 42.184 32.238 1.00 7.01 200 PHE A O 1
ATOM 1580 N N . ILE A 1 201 ? -11.907 42.621 33.592 1.00 6.00 201 ILE A N 1
ATOM 1581 C CA . ILE A 1 201 ? -11.182 43.401 32.595 1.00 6.82 201 ILE A CA 1
ATOM 1582 C C . ILE A 1 201 ? -9.807 42.792 32.348 1.00 6.29 201 ILE A C 1
ATOM 1583 O O . ILE A 1 201 ? -8.828 43.134 33.021 1.00 6.78 201 ILE A O 1
ATOM 1588 N N . PRO A 1 202 ? -9.719 41.865 31.384 1.00 6.90 202 PRO A N 1
ATOM 1589 C CA . PRO A 1 202 ? -8.442 41.223 31.066 1.00 7.03 202 PRO A CA 1
ATOM 1590 C C . PRO A 1 202 ? -7.588 42.058 30.117 1.00 7.29 202 PRO A C 1
ATOM 1591 O O . PRO A 1 202 ? -8.102 42.868 29.337 1.00 8.10 202 PRO A O 1
ATOM 1595 N N . GLY A 1 203 ? -6.279 41.860 30.199 1.00 7.95 203 GLY A N 1
ATOM 1596 C CA . GLY A 1 203 ? -5.381 42.526 29.280 1.00 8.12 203 GLY A CA 1
ATOM 1597 C C . GLY A 1 203 ? -5.276 41.585 28.090 1.00 9.30 203 GLY A C 1
ATOM 1598 O O . GLY A 1 203 ? -5.094 40.379 28.267 1.00 9.32 203 GLY A O 1
ATOM 1599 N N . GLY A 1 204 ? -5.399 42.125 26.880 1.00 9.13 204 GLY A N 1
ATOM 1600 C CA . GLY A 1 204 ? -5.321 41.307 25.681 1.00 12.13 204 GLY A CA 1
ATOM 1601 C C . GLY A 1 204 ? -4.002 40.579 25.506 1.00 11.01 204 GLY A C 1
ATOM 1602 O O . GLY A 1 204 ? -3.947 39.540 24.841 1.00 13.06 204 GLY A O 1
ATOM 1603 N N . ASN A 1 205 ? -2.936 41.124 26.083 1.00 11.11 205 ASN A N 1
ATOM 1604 C CA . ASN A 1 205 ? -1.621 40.502 25.987 1.00 11.91 205 ASN A CA 1
ATOM 1605 C C . ASN A 1 205 ? -1.217 39.842 27.300 1.00 11.19 205 ASN A C 1
ATOM 1606 O O . ASN A 1 205 ? -0.038 39.804 27.647 1.00 12.22 205 ASN A O 1
ATOM 1611 N N . SER A 1 206 ? -2.204 39.322 28.025 1.00 10.09 206 SER A N 1
ATOM 1612 C CA . SER A 1 206 ? -1.959 38.653 29.297 1.00 9.25 206 SER A CA 1
ATOM 1613 C C . SER A 1 206 ? -2.699 37.323 29.356 1.00 8.95 206 SER A C 1
ATOM 1614 O O . SER A 1 206 ? -3.807 37.200 28.840 1.00 8.89 206 SER A O 1
ATOM 1617 N N . PRO A 1 207 ? -2.098 36.314 30.007 1.00 9.34 207 PRO A N 1
ATOM 1618 C CA . PRO A 1 207 ? -2.710 34.989 30.128 1.00 9.97 207 PRO A CA 1
ATOM 1619 C C . PRO A 1 207 ? -3.554 34.786 31.386 1.00 10.14 207 PRO A C 1
ATOM 1620 O O . PRO A 1 207 ? -4.098 33.704 31.592 1.00 11.98 207 PRO A O 1
ATOM 1624 N N . TYR A 1 208 ? -3.664 35.810 32.226 1.00 8.71 208 TYR A N 1
ATOM 1625 C CA . TYR A 1 208 ? -4.420 35.678 33.469 1.00 7.44 208 TYR A CA 1
ATOM 1626 C C . TYR A 1 208 ? -5.898 35.314 33.332 1.00 6.92 208 TYR A C 1
ATOM 1627 O O . TYR A 1 208 ? -6.448 34.647 34.211 1.00 7.32 208 TYR A O 1
ATOM 1636 N N . VAL A 1 209 ? -6.548 35.739 32.251 1.00 8.34 209 VAL A N 1
ATOM 1637 C CA . VAL A 1 209 ? -7.966 35.428 32.074 1.00 8.74 209 VAL A CA 1
ATOM 1638 C C . VAL A 1 209 ? -8.262 34.740 30.744 1.00 10.11 209 VAL A C 1
ATOM 1639 O O . VAL A 1 209 ? -9.288 34.994 30.113 1.00 11.48 209 VAL A O 1
ATOM 1643 N N . SER A 1 210 ? -7.365 33.857 30.326 1.00 11.01 210 SER A N 1
ATOM 1644 C CA . SER A 1 210 ? -7.541 33.136 29.071 1.00 11.88 210 SER A CA 1
ATOM 1645 C C . SER A 1 210 ? -8.637 32.073 29.165 1.00 11.50 210 SER A C 1
ATOM 1646 O O . SER A 1 210 ? -9.145 31.770 30.249 1.00 10.55 210 SER A O 1
ATOM 1649 N N . GLU A 1 211 ? -8.981 31.506 28.013 1.00 12.16 211 GLU A N 1
ATOM 1650 C CA . GLU A 1 211 ? -10.028 30.498 27.890 1.00 13.88 211 GLU A CA 1
ATOM 1651 C C . GLU A 1 211 ? -9.964 29.294 28.828 1.00 13.61 211 GLU A C 1
ATOM 1652 O O . GLU A 1 211 ? -11.005 28.780 29.240 1.00 13.34 211 GLU A O 1
ATOM 1658 N N . GLN A 1 212 ? -8.766 28.832 29.174 1.00 12.96 212 GLN A N 1
ATOM 1659 C CA . GLN A 1 212 ? -8.672 27.665 30.045 1.00 13.40 212 GLN A CA 1
ATOM 1660 C C . GLN A 1 212 ? -9.203 27.891 31.456 1.00 12.73 212 GLN A C 1
ATOM 1661 O O . GLN A 1 212 ? -9.386 26.935 32.208 1.00 13.86 212 GLN A O 1
ATOM 1667 N N . TYR A 1 213 ? -9.459 29.146 31.814 1.00 11.13 213 TYR A N 1
ATOM 1668 C CA . TYR A 1 213 ? -9.972 29.463 33.146 1.00 9.65 213 TYR A CA 1
ATOM 1669 C C . TYR A 1 213 ? -11.437 29.870 33.097 1.00 10.93 213 TYR A C 1
ATOM 1670 O O . TYR A 1 213 ? -12.057 30.107 34.132 1.00 10.75 213 TYR A O 1
ATOM 1679 N N . ARG A 1 214 ? -11.994 29.938 31.894 1.00 10.20 214 ARG A N 1
ATOM 1680 C CA . ARG A 1 214 ? -13.375 30.368 31.721 1.00 11.79 214 ARG A CA 1
ATOM 1681 C C . ARG A 1 214 ? -14.442 29.527 32.418 1.00 11.07 214 ARG A C 1
ATOM 1682 O O . ARG A 1 214 ? -15.368 30.084 33.014 1.00 10.05 214 ARG A O 1
ATOM 1690 N N . ASP A 1 215 ? -14.334 28.202 32.353 1.00 10.45 215 ASP A N 1
ATOM 1691 C CA . ASP A 1 215 ? -15.332 27.359 33.003 1.00 11.17 215 ASP A CA 1
ATOM 1692 C C . ASP A 1 215 ? -15.387 27.650 34.498 1.00 9.73 215 ASP A C 1
ATOM 1693 O O . ASP A 1 215 ? -16.466 27.837 35.063 1.00 9.64 215 ASP A O 1
ATOM 1698 N N . ASP A 1 216 ? -14.222 27.691 35.137 1.00 9.79 216 ASP A N 1
ATOM 1699 C CA . ASP A 1 216 ? -14.157 27.968 36.567 1.00 9.59 216 ASP A CA 1
ATOM 1700 C C . ASP A 1 216 ? -14.621 29.384 36.882 1.00 8.89 216 ASP A C 1
ATOM 1701 O O . ASP A 1 216 ? -15.255 29.622 37.908 1.00 8.85 216 ASP A O 1
ATOM 1706 N N . LEU A 1 217 ? -14.295 30.328 36.007 1.00 7.80 217 LEU A N 1
ATOM 1707 C CA . LEU A 1 217 ? -14.702 31.706 36.226 1.00 7.95 217 LEU A CA 1
ATOM 1708 C C . LEU A 1 217 ? -16.230 31.805 36.242 1.00 7.66 217 LEU A C 1
ATOM 1709 O O . LEU A 1 217 ? -16.808 32.397 37.151 1.00 7.85 217 LEU A O 1
ATOM 1714 N N . LEU A 1 218 ? -16.880 31.204 35.249 1.00 7.77 218 LEU A N 1
ATOM 1715 C CA . LEU A 1 218 ? -18.338 31.244 35.167 1.00 7.99 218 LEU A CA 1
ATOM 1716 C C . LEU A 1 218 ? -19.034 30.441 36.262 1.00 8.31 218 LEU A C 1
ATOM 1717 O O . LEU A 1 218 ? -20.155 30.762 36.653 1.00 7.94 218 LEU A O 1
ATOM 1722 N N . ALA A 1 219 ? -18.380 29.399 36.762 1.00 7.96 219 ALA A N 1
ATOM 1723 C CA . ALA A 1 219 ? -18.976 28.592 37.818 1.00 8.79 219 ALA A CA 1
ATOM 1724 C C . ALA A 1 219 ? -19.098 29.408 39.102 1.00 8.12 219 ALA A C 1
ATOM 1725 O O . ALA A 1 219 ? -19.988 29.173 39.918 1.00 9.39 219 ALA A O 1
ATOM 1727 N N . GLN A 1 220 ? -18.203 30.378 39.271 1.00 6.84 220 GLN A N 1
ATOM 1728 C CA . GLN A 1 220 ? -18.203 31.217 40.462 1.00 6.22 220 GLN A CA 1
ATOM 1729 C C . GLN A 1 220 ? -18.852 32.577 40.225 1.00 6.17 220 GLN A C 1
ATOM 1730 O O . GLN A 1 220 ? -19.400 33.172 41.150 1.00 6.88 220 GLN A O 1
ATOM 1736 N N . PHE A 1 221 ? -18.794 33.052 38.983 1.00 6.11 221 PHE A N 1
ATOM 1737 C CA . PHE A 1 221 ? -19.395 34.325 38.591 1.00 6.39 221 PHE A CA 1
ATOM 1738 C C . PHE A 1 221 ? -20.216 34.071 37.336 1.00 6.33 221 PHE A C 1
ATOM 1739 O O . PHE A 1 221 ? -19.827 34.430 36.223 1.00 6.87 221 PHE A O 1
ATOM 1747 N N . PRO A 1 222 ? -21.383 33.437 37.509 1.00 7.54 222 PRO A N 1
ATOM 1748 C CA . PRO A 1 222 ? -22.260 33.126 36.379 1.00 7.22 222 PRO A CA 1
ATOM 1749 C C . PRO A 1 222 ? -22.597 34.308 35.480 1.00 6.78 222 PRO A C 1
ATOM 1750 O O . PRO A 1 222 ? -22.708 34.145 34.260 1.00 7.05 222 PRO A O 1
ATOM 1754 N N . GLN A 1 223 ? -22.750 35.488 36.075 1.00 7.58 223 GLN A N 1
ATOM 1755 C CA . GLN A 1 223 ? -23.079 36.688 35.315 1.00 7.71 223 GLN A CA 1
ATOM 1756 C C . GLN A 1 223 ? -21.862 37.564 35.029 1.00 8.13 223 GLN A C 1
ATOM 1757 O O . GLN A 1 223 ? -21.965 38.789 34.928 1.00 8.11 223 GLN A O 1
ATOM 1763 N N . ALA A 1 224 ? -20.707 36.926 34.891 1.00 7.46 224 ALA A N 1
ATOM 1764 C CA . ALA A 1 224 ? -19.481 37.642 34.584 1.00 7.71 224 ALA A CA 1
ATOM 1765 C C . ALA A 1 224 ? -19.572 38.250 33.188 1.00 8.50 224 ALA A C 1
ATOM 1766 O O . ALA A 1 224 ? -20.118 37.642 32.263 1.00 8.65 224 ALA A O 1
ATOM 1768 N N . ARG A 1 225 ? -19.039 39.459 33.055 1.00 7.51 225 ARG A N 1
ATOM 1769 C CA . ARG A 1 225 ? -18.984 40.162 31.783 1.00 9.49 225 ARG A CA 1
ATOM 1770 C C . ARG A 1 225 ? -17.504 40.471 31.594 1.00 8.76 225 ARG A C 1
ATOM 1771 O O . ARG A 1 225 ? -16.867 41.031 32.487 1.00 10.44 225 ARG A O 1
ATOM 1779 N N . ALA A 1 226 ? -16.948 40.091 30.452 1.00 10.61 226 ALA A N 1
ATOM 1780 C CA . ALA A 1 226 ? -15.537 40.340 30.201 1.00 11.58 226 ALA A CA 1
ATOM 1781 C C . ALA A 1 226 ? -15.337 41.429 29.160 1.00 12.52 226 ALA A C 1
ATOM 1782 O O . ALA A 1 226 ? -16.002 41.449 28.123 1.00 14.71 226 ALA A O 1
ATOM 1784 N N . HIS A 1 227 ? -14.427 42.346 29.456 1.00 11.26 227 HIS A N 1
ATOM 1785 C CA . HIS A 1 227 ? -14.107 43.432 28.546 1.00 12.73 227 HIS A CA 1
ATOM 1786 C C . HIS A 1 227 ? -12.595 43.417 28.377 1.00 11.95 227 HIS A C 1
ATOM 1787 O O . HIS A 1 227 ? -11.863 43.981 29.192 1.00 10.55 227 HIS A O 1
ATOM 1794 N N . VAL A 1 228 ? -12.134 42.752 27.326 1.00 11.90 228 VAL A N 1
ATOM 1795 C CA . VAL A 1 228 ? -10.710 42.645 27.061 1.00 12.22 228 VAL A CA 1
ATOM 1796 C C . VAL A 1 228 ? -10.141 43.926 26.471 1.00 12.14 228 VAL A C 1
ATOM 1797 O O . VAL A 1 228 ? -10.691 44.486 25.521 1.00 14.18 228 VAL A O 1
ATOM 1801 N N . ILE A 1 229 ? -9.038 44.391 27.048 1.00 10.62 229 ILE A N 1
ATOM 1802 C CA . ILE A 1 229 ? -8.380 45.599 26.573 1.00 11.38 229 ILE A CA 1
ATOM 1803 C C . ILE A 1 229 ? -7.236 45.180 25.655 1.00 11.29 229 ILE A C 1
ATOM 1804 O O . ILE A 1 229 ? -6.216 44.652 26.103 1.00 10.08 229 ILE A O 1
ATOM 1809 N N . ALA A 1 230 ? -7.417 45.409 24.359 1.00 12.91 230 ALA A N 1
ATOM 1810 C CA . ALA A 1 230 ? -6.411 45.039 23.370 1.00 13.92 230 ALA A CA 1
ATOM 1811 C C . ALA A 1 230 ? -5.070 45.731 23.597 1.00 14.69 230 ALA A C 1
ATOM 1812 O O . ALA A 1 230 ? -5.015 46.890 23.998 1.00 14.88 230 ALA A O 1
ATOM 1814 N N . GLY A 1 231 ? -3.992 44.998 23.341 1.00 17.10 231 GLY A N 1
ATOM 1815 C CA . GLY A 1 231 ? -2.657 45.548 23.491 1.00 18.08 231 GLY A CA 1
ATOM 1816 C C . GLY A 1 231 ? -2.236 45.915 24.900 1.00 17.74 231 GLY A C 1
ATOM 1817 O O . GLY A 1 231 ? -1.378 46.780 25.087 1.00 20.31 231 GLY A O 1
ATOM 1818 N N . ALA A 1 232 ? -2.823 45.261 25.897 1.00 15.40 232 ALA A N 1
ATOM 1819 C CA . ALA A 1 232 ? -2.472 45.553 27.280 1.00 13.09 232 ALA A CA 1
ATOM 1820 C C . ALA A 1 232 ? -1.992 44.321 28.033 1.00 11.41 232 ALA A C 1
ATOM 1821 O O . ALA A 1 232 ? -2.514 43.221 27.848 1.00 11.03 232 ALA A O 1
ATOM 1823 N N . GLY A 1 233 ? -0.989 44.528 28.880 1.00 9.76 233 GLY A N 1
ATOM 1824 C CA . GLY A 1 233 ? -0.446 43.456 29.689 1.00 8.95 233 GLY A CA 1
ATOM 1825 C C . GLY A 1 233 ? -1.196 43.326 31.004 1.00 8.02 233 GLY A C 1
ATOM 1826 O O . GLY A 1 233 ? -2.320 43.811 31.145 1.00 8.79 233 GLY A O 1
ATOM 1827 N N . HIS A 1 234 ? -0.553 42.694 31.979 1.00 7.91 234 HIS A N 1
ATOM 1828 C CA . HIS A 1 234 ? -1.159 42.448 33.283 1.00 6.66 234 HIS A CA 1
ATOM 1829 C C . HIS A 1 234 ? -1.581 43.682 34.081 1.00 6.87 234 HIS A C 1
ATOM 1830 O O . HIS A 1 234 ? -2.619 43.659 34.738 1.00 6.78 234 HIS A O 1
ATOM 1837 N N . TRP A 1 235 ? -0.784 44.745 34.059 1.00 6.95 235 TRP A N 1
ATOM 1838 C CA . TRP A 1 235 ? -1.160 45.961 34.780 1.00 7.72 235 TRP A CA 1
ATOM 1839 C C . TRP A 1 235 ? -1.933 46.835 33.791 1.00 6.96 235 TRP A C 1
ATOM 1840 O O . TRP A 1 235 ? -1.488 47.912 33.384 1.00 7.88 235 TRP A O 1
ATOM 1851 N N . VAL A 1 236 ? -3.106 46.335 33.406 1.00 8.20 236 VAL A N 1
ATOM 1852 C CA . VAL A 1 236 ? -3.969 46.994 32.426 1.00 9.06 236 VAL A CA 1
ATOM 1853 C C . VAL A 1 236 ? -4.243 48.464 32.711 1.00 8.16 236 VAL A C 1
ATOM 1854 O O . VAL A 1 236 ? -4.193 49.298 31.807 1.00 8.47 236 VAL A O 1
ATOM 1858 N N . HIS A 1 237 ? -4.540 48.774 33.967 1.00 8.73 237 HIS A N 1
ATOM 1859 C CA . HIS A 1 237 ? -4.840 50.144 34.370 1.00 10.87 237 HIS A CA 1
ATOM 1860 C C . HIS A 1 237 ? -3.646 51.077 34.225 1.00 11.47 237 HIS A C 1
ATOM 1861 O O . HIS A 1 237 ? -3.811 52.286 34.059 1.00 12.68 237 HIS A O 1
ATOM 1868 N N . ALA A 1 238 ? -2.442 50.522 34.296 1.00 11.66 238 ALA A N 1
ATOM 1869 C CA . ALA A 1 238 ? -1.236 51.327 34.165 1.00 12.74 238 ALA A CA 1
ATOM 1870 C C . ALA A 1 238 ? -0.947 51.656 32.703 1.00 13.55 238 ALA A C 1
ATOM 1871 O O . ALA A 1 238 ? -0.412 52.721 32.392 1.00 16.52 238 ALA A O 1
ATOM 1873 N N . GLU A 1 239 ? -1.316 50.745 31.809 1.00 11.23 239 GLU A N 1
ATOM 1874 C CA . GLU A 1 239 ? -1.069 50.929 30.383 1.00 11.87 239 GLU A CA 1
ATOM 1875 C C . GLU A 1 239 ? -2.184 51.640 29.627 1.00 11.17 239 GLU A C 1
ATOM 1876 O O . GLU A 1 239 ? -1.919 52.504 28.789 1.00 12.85 239 GLU A O 1
ATOM 1882 N N . LYS A 1 240 ? -3.427 51.270 29.918 1.00 10.14 240 LYS A N 1
ATOM 1883 C CA . LYS A 1 240 ? -4.585 51.851 29.244 1.00 10.55 240 LYS A CA 1
ATOM 1884 C C . LYS A 1 240 ? -5.651 52.260 30.253 1.00 10.35 240 LYS A C 1
ATOM 1885 O O . LYS A 1 240 ? -6.758 51.728 30.234 1.00 9.14 240 LYS A O 1
ATOM 1891 N N . PRO A 1 241 ? -5.336 53.216 31.139 1.00 10.01 241 PRO A N 1
ATOM 1892 C CA . PRO A 1 241 ? -6.316 53.649 32.138 1.00 10.40 241 PRO A CA 1
ATOM 1893 C C . PRO A 1 241 ? -7.639 54.144 31.560 1.00 9.33 241 PRO A C 1
ATOM 1894 O O . PRO A 1 241 ? -8.699 53.882 32.123 1.00 9.08 241 PRO A O 1
ATOM 1898 N N . ASP A 1 242 ? -7.582 54.856 30.438 1.00 9.42 242 ASP A N 1
ATOM 1899 C CA . ASP A 1 242 ? -8.801 55.368 29.820 1.00 10.00 242 ASP A CA 1
ATOM 1900 C C . ASP A 1 242 ? -9.729 54.232 29.398 1.00 8.56 242 ASP A C 1
ATOM 1901 O O . ASP A 1 242 ? -10.928 54.269 29.668 1.00 8.85 242 ASP A O 1
ATOM 1906 N N . ALA A 1 243 ? -9.174 53.220 28.738 1.00 8.35 243 ALA A N 1
ATOM 1907 C CA . ALA A 1 243 ? -9.971 52.084 28.295 1.00 8.51 243 ALA A CA 1
ATOM 1908 C C . ALA A 1 243 ? -10.554 51.345 29.497 1.00 8.03 243 ALA A C 1
ATOM 1909 O O . ALA A 1 243 ? -11.693 50.889 29.465 1.00 7.58 243 ALA A O 1
ATOM 1911 N N . VAL A 1 244 ? -9.766 51.226 30.560 1.00 7.85 244 VAL A N 1
ATOM 1912 C CA . VAL A 1 244 ? -10.236 50.546 31.758 1.00 7.84 244 VAL A CA 1
ATOM 1913 C C . VAL A 1 244 ? -11.384 51.339 32.379 1.00 7.06 244 VAL A C 1
ATOM 1914 O O . VAL A 1 244 ? -12.404 50.766 32.763 1.00 7.58 244 VAL A O 1
ATOM 1918 N N . LEU A 1 245 ? -11.226 52.658 32.462 1.00 7.08 245 LEU A N 1
ATOM 1919 C CA . LEU A 1 245 ? -12.271 53.500 33.031 1.00 7.65 245 LEU A CA 1
ATOM 1920 C C . LEU A 1 245 ? -13.547 53.495 32.193 1.00 7.69 245 LEU A C 1
ATOM 1921 O O . LEU A 1 245 ? -14.644 53.537 32.743 1.00 7.70 245 LEU A O 1
ATOM 1926 N N . ARG A 1 246 ? -13.417 53.436 30.871 1.00 7.21 246 ARG A N 1
ATOM 1927 C CA . ARG A 1 246 ? -14.610 53.394 30.029 1.00 7.26 246 ARG A CA 1
ATOM 1928 C C . ARG A 1 246 ? -15.394 52.117 30.338 1.00 7.32 246 ARG A C 1
ATOM 1929 O O . ARG A 1 246 ? -16.622 52.136 30.431 1.00 7.48 246 ARG A O 1
ATOM 1937 N N . ALA A 1 247 ? -14.676 51.008 30.508 1.00 7.74 247 ALA A N 1
ATOM 1938 C CA . ALA A 1 247 ? -15.317 49.733 30.812 1.00 8.09 247 ALA A CA 1
ATOM 1939 C C . ALA A 1 247 ? -15.961 49.778 32.194 1.00 7.75 247 ALA A C 1
ATOM 1940 O O . ALA A 1 247 ? -17.090 49.326 32.382 1.00 7.74 247 ALA A O 1
ATOM 1942 N N . ILE A 1 248 ? -15.240 50.327 33.164 1.00 7.46 248 ILE A N 1
ATOM 1943 C CA . ILE A 1 248 ? -15.761 50.426 34.520 1.00 8.04 248 ILE A CA 1
ATOM 1944 C C . ILE A 1 248 ? -17.036 51.260 34.568 1.00 7.34 248 ILE A C 1
ATOM 1945 O O . ILE A 1 248 ? -18.043 50.827 35.123 1.00 7.85 248 ILE A O 1
ATOM 1950 N N . ARG A 1 249 ? -17.008 52.447 33.974 1.00 8.01 249 ARG A N 1
ATOM 1951 C CA . ARG A 1 249 ? -18.183 53.303 34.005 1.00 9.04 249 ARG A CA 1
ATOM 1952 C C . ARG A 1 249 ? -19.375 52.744 33.235 1.00 8.28 249 ARG A C 1
ATOM 1953 O O . ARG A 1 249 ? -20.518 52.955 33.633 1.00 9.16 249 ARG A O 1
ATOM 1961 N N . ARG A 1 250 ? -19.125 52.027 32.146 1.00 8.21 250 ARG A N 1
ATOM 1962 C CA . ARG A 1 250 ? -20.226 51.433 31.397 1.00 8.84 250 ARG A CA 1
ATOM 1963 C C . ARG A 1 250 ? -20.946 50.452 32.329 1.00 8.63 250 ARG A C 1
ATOM 1964 O O . ARG A 1 250 ? -22.175 50.400 32.379 1.00 9.28 250 ARG A O 1
ATOM 1972 N N . TYR A 1 251 ? -20.161 49.680 33.075 1.00 8.00 251 TYR A N 1
ATOM 1973 C CA . TYR A 1 251 ? -20.686 48.698 34.015 1.00 9.51 251 TYR A CA 1
ATOM 1974 C C . TYR A 1 251 ? -21.394 49.371 35.195 1.00 9.79 251 TYR A C 1
ATOM 1975 O O . TYR A 1 251 ? -22.495 48.968 35.572 1.00 10.88 251 TYR A O 1
ATOM 1984 N N . LEU A 1 252 ? -20.775 50.399 35.769 1.00 10.19 252 LEU A N 1
ATOM 1985 C CA . LEU A 1 252 ? -21.372 51.103 36.903 1.00 12.27 252 LEU A CA 1
ATOM 1986 C C . LEU A 1 252 ? -22.687 51.791 36.540 1.00 13.19 252 LEU A C 1
ATOM 1987 O O . LEU A 1 252 ? -23.599 51.866 37.364 1.00 15.28 252 LEU A O 1
ATOM 1992 N N . ASN A 1 253 ? -22.785 52.304 35.317 1.00 13.82 253 ASN A N 1
ATOM 1993 C CA . ASN A 1 253 ? -24.013 52.966 34.879 1.00 16.43 253 ASN A CA 1
ATOM 1994 C C . ASN A 1 253 ? -25.102 51.933 34.559 1.00 18.42 253 ASN A C 1
ATOM 1995 O O . ASN A 1 253 ? -26.289 52.261 34.552 1.00 19.11 253 ASN A O 1
ATOM 2000 N N . ASP A 1 254 ? -24.674 50.696 34.296 1.00 21.44 254 ASP A N 1
ATOM 2001 C CA . ASP A 1 254 ? -25.536 49.555 33.952 1.00 26.07 254 ASP A CA 1
ATOM 2002 C C . ASP A 1 254 ? -26.804 49.900 33.176 1.00 27.70 254 ASP A C 1
ATOM 2003 O O . ASP A 1 254 ? -27.896 49.479 33.539 1.00 28.38 254 ASP A O 1
ATOM 2008 N N . HIS A 1 255 ? -26.657 50.658 32.097 1.00 29.04 255 HIS A N 1
ATOM 2009 C CA . HIS A 1 255 ? -27.808 51.025 31.288 1.00 30.72 255 HIS A CA 1
ATOM 2010 C C . HIS A 1 255 ? -28.357 49.796 30.578 1.00 31.63 255 HIS A C 1
ATOM 2011 O O . HIS A 1 255 ? -28.331 49.786 29.334 1.00 32.71 255 HIS A O 1
ATOM 2019 N N . MET B 1 1 ? 25.820 9.024 26.075 1.00 10.70 1 MET B N 1
ATOM 2020 C CA . MET B 1 1 ? 25.112 8.446 24.899 1.00 12.48 1 MET B CA 1
ATOM 2021 C C . MET B 1 1 ? 25.509 9.151 23.613 1.00 12.09 1 MET B C 1
ATOM 2022 O O . MET B 1 1 ? 25.866 10.330 23.620 1.00 11.78 1 MET B O 1
ATOM 2027 N N . LYS B 1 2 ? 25.448 8.414 22.509 1.00 12.18 2 LYS B N 1
ATOM 2028 C CA . LYS B 1 2 ? 25.742 8.975 21.202 1.00 12.81 2 LYS B CA 1
ATOM 2029 C C . LYS B 1 2 ? 24.464 9.724 20.838 1.00 12.04 2 LYS B C 1
ATOM 2030 O O . LYS B 1 2 ? 23.363 9.197 21.000 1.00 12.02 2 LYS B O 1
ATOM 2036 N N . LEU B 1 3 ? 24.607 10.951 20.356 1.00 10.15 3 LEU B N 1
ATOM 2037 C CA . LEU B 1 3 ? 23.451 11.773 20.020 1.00 9.94 3 LEU B CA 1
ATOM 2038 C C . LEU B 1 3 ? 23.067 11.736 18.555 1.00 9.96 3 LEU B C 1
ATOM 2039 O O . LEU B 1 3 ? 23.853 11.317 17.702 1.00 11.95 3 LEU B O 1
ATOM 2044 N N . ASN B 1 4 ? 21.839 12.161 18.273 1.00 8.82 4 ASN B N 1
ATOM 2045 C CA . ASN B 1 4 ? 21.389 12.258 16.898 1.00 8.51 4 ASN B CA 1
ATOM 2046 C C . ASN B 1 4 ? 22.095 13.506 16.392 1.00 9.25 4 ASN B C 1
ATOM 2047 O O . ASN B 1 4 ? 22.131 14.533 17.083 1.00 8.59 4 ASN B O 1
ATOM 2052 N N . ILE B 1 5 ? 22.663 13.420 15.197 1.00 10.14 5 ILE B N 1
ATOM 2053 C CA . ILE B 1 5 ? 23.379 14.553 14.639 1.00 12.12 5 ILE B CA 1
ATOM 2054 C C . ILE B 1 5 ? 23.124 14.743 13.158 1.00 12.04 5 ILE B C 1
ATOM 2055 O O . ILE B 1 5 ? 22.610 13.858 12.471 1.00 13.32 5 ILE B O 1
ATOM 2060 N N . ARG B 1 6 ? 23.497 15.924 12.685 1.00 12.18 6 ARG B N 1
ATOM 2061 C CA . ARG B 1 6 ? 23.395 16.290 11.285 1.00 13.32 6 ARG B CA 1
ATOM 2062 C C . ARG B 1 6 ? 24.750 16.917 11.004 1.00 12.73 6 ARG B C 1
ATOM 2063 O O . ARG B 1 6 ? 25.093 17.951 11.581 1.00 12.94 6 ARG B O 1
ATOM 2071 N N . ALA B 1 7 ? 25.529 16.278 10.140 1.00 11.79 7 ALA B N 1
ATOM 2072 C CA . ALA B 1 7 ? 26.859 16.773 9.821 1.00 12.16 7 ALA B CA 1
ATOM 2073 C C . ALA B 1 7 ? 26.973 17.273 8.390 1.00 12.46 7 ALA B C 1
ATOM 2074 O O . ALA B 1 7 ? 26.378 16.705 7.472 1.00 12.50 7 ALA B O 1
ATOM 2076 N N . GLN B 1 8 ? 27.738 18.346 8.213 1.00 12.07 8 GLN B N 1
ATOM 2077 C CA . GLN B 1 8 ? 27.970 18.928 6.896 1.00 13.59 8 GLN B CA 1
ATOM 2078 C C . GLN B 1 8 ? 29.456 19.194 6.733 1.00 12.44 8 GLN B C 1
ATOM 2079 O O . GLN B 1 8 ? 30.103 19.732 7.635 1.00 12.76 8 GLN B O 1
ATOM 2085 N N . THR B 1 9 ? 29.995 18.821 5.579 1.00 13.19 9 THR B N 1
ATOM 2086 C CA . THR B 1 9 ? 31.407 19.029 5.302 1.00 13.68 9 THR B CA 1
ATOM 2087 C C . THR B 1 9 ? 31.653 20.464 4.845 1.00 12.31 9 THR B C 1
ATOM 2088 O O . THR B 1 9 ? 30.838 21.046 4.132 1.00 13.50 9 THR B O 1
ATOM 2092 N N . ALA B 1 10 ? 32.775 21.033 5.270 1.00 12.87 10 ALA B N 1
ATOM 2093 C CA . ALA B 1 10 ? 33.132 22.397 4.901 1.00 13.28 10 ALA B CA 1
ATOM 2094 C C . ALA B 1 10 ? 33.112 22.558 3.384 1.00 14.47 10 ALA B C 1
ATOM 2095 O O . ALA B 1 10 ? 33.542 21.669 2.650 1.00 14.20 10 ALA B O 1
ATOM 2097 N N . GLN B 1 11 ? 32.608 23.695 2.919 1.00 15.10 11 GLN B N 1
ATOM 2098 C CA . GLN B 1 11 ? 32.544 23.961 1.488 1.00 17.93 11 GLN B CA 1
ATOM 2099 C C . GLN B 1 11 ? 33.941 24.258 0.953 1.00 19.28 11 GLN B C 1
ATOM 2100 O O . GLN B 1 11 ? 34.219 24.062 -0.232 1.00 20.19 11 GLN B O 1
ATOM 2106 N N . ASN B 1 12 ? 34.815 24.725 1.840 1.00 20.20 12 ASN B N 1
ATOM 2107 C CA . ASN B 1 12 ? 36.191 25.060 1.484 1.00 21.65 12 ASN B CA 1
ATOM 2108 C C . ASN B 1 12 ? 37.122 24.680 2.620 1.00 22.88 12 ASN B C 1
ATOM 2109 O O . ASN B 1 12 ? 36.766 24.782 3.793 1.00 22.47 12 ASN B O 1
ATOM 2114 N N . GLN B 1 13 ? 38.337 24.286 2.268 1.00 24.60 13 GLN B N 1
ATOM 2115 C CA . GLN B 1 13 ? 39.289 23.852 3.269 1.00 26.21 13 GLN B CA 1
ATOM 2116 C C . GLN B 1 13 ? 40.196 24.957 3.754 1.00 26.24 13 GLN B C 1
ATOM 2117 O O . GLN B 1 13 ? 40.910 25.604 2.985 1.00 26.87 13 GLN B O 1
ATOM 2123 N N . HIS B 1 14 ? 40.165 25.157 5.061 1.00 25.58 14 HIS B N 1
ATOM 2124 C CA . HIS B 1 14 ? 40.973 26.180 5.663 1.00 25.20 14 HIS B CA 1
ATOM 2125 C C . HIS B 1 14 ? 41.682 25.671 6.903 1.00 24.70 14 HIS B C 1
ATOM 2126 O O . HIS B 1 14 ? 42.123 26.461 7.726 1.00 25.05 14 HIS B O 1
ATOM 2133 N N . ASN B 1 15 ? 41.790 24.351 7.031 1.00 23.95 15 ASN B N 1
ATOM 2134 C CA . ASN B 1 15 ? 42.471 23.742 8.170 1.00 23.54 15 ASN B CA 1
ATOM 2135 C C . ASN B 1 15 ? 41.922 24.189 9.526 1.00 21.49 15 ASN B C 1
ATOM 2136 O O . ASN B 1 15 ? 42.683 24.476 10.450 1.00 21.65 15 ASN B O 1
ATOM 2141 N N . ASN B 1 16 ? 40.599 24.251 9.644 1.00 18.16 16 ASN B N 1
ATOM 2142 C CA . ASN B 1 16 ? 39.970 24.645 10.900 1.00 16.08 16 ASN B CA 1
ATOM 2143 C C . ASN B 1 16 ? 39.380 23.426 11.593 1.00 14.92 16 ASN B C 1
ATOM 2144 O O . ASN B 1 16 ? 38.990 22.458 10.940 1.00 14.63 16 ASN B O 1
ATOM 2149 N N . SER B 1 17 ? 39.314 23.476 12.919 1.00 14.80 17 SER B N 1
ATOM 2150 C CA . SER B 1 17 ? 38.729 22.378 13.675 1.00 13.95 17 SER B CA 1
ATOM 2151 C C . SER B 1 17 ? 37.236 22.387 13.379 1.00 12.10 17 SER B C 1
ATOM 2152 O O . SER B 1 17 ? 36.661 23.437 13.090 1.00 12.38 17 SER B O 1
ATOM 2155 N N . PRO B 1 18 ? 36.589 21.214 13.430 1.00 10.79 18 PRO B N 1
ATOM 2156 C CA . PRO B 1 18 ? 35.151 21.171 13.163 1.00 9.83 18 PRO B CA 1
ATOM 2157 C C . PRO B 1 18 ? 34.416 21.917 14.273 1.00 8.20 18 PRO B C 1
ATOM 2158 O O . PRO B 1 18 ? 34.954 22.102 15.371 1.00 9.04 18 PRO B O 1
ATOM 2162 N N . ILE B 1 19 ? 33.199 22.355 13.982 1.00 7.69 19 ILE B N 1
ATOM 2163 C CA . ILE B 1 19 ? 32.399 23.071 14.961 1.00 7.52 19 ILE B CA 1
ATOM 2164 C C . ILE B 1 19 ? 31.154 22.274 15.311 1.00 7.16 19 ILE B C 1
ATOM 2165 O O . ILE B 1 19 ? 30.409 21.849 14.427 1.00 8.19 19 ILE B O 1
ATOM 2170 N N . VAL B 1 20 ? 30.956 22.059 16.608 1.00 6.47 20 VAL B N 1
ATOM 2171 C CA . VAL B 1 20 ? 29.791 21.345 17.109 1.00 6.96 20 VAL B CA 1
ATOM 2172 C C . VAL B 1 20 ? 28.862 22.396 17.716 1.00 6.18 20 VAL B C 1
ATOM 2173 O O . VAL B 1 20 ? 29.275 23.182 18.574 1.00 6.89 20 VAL B O 1
ATOM 2177 N N . LEU B 1 21 ? 27.615 22.412 17.254 1.00 6.94 21 LEU B N 1
ATOM 2178 C CA . LEU B 1 21 ? 26.611 23.365 17.726 1.00 6.87 21 LEU B CA 1
ATOM 2179 C C . LEU B 1 21 ? 25.626 22.650 18.646 1.00 5.90 21 LEU B C 1
ATOM 2180 O O . LEU B 1 21 ? 25.070 21.605 18.286 1.00 7.06 21 LEU B O 1
ATOM 2185 N N . VAL B 1 22 ? 25.399 23.235 19.820 1.00 6.33 22 VAL B N 1
ATOM 2186 C CA . VAL B 1 22 ? 24.530 22.648 20.837 1.00 6.02 22 VAL B CA 1
ATOM 2187 C C . VAL B 1 22 ? 23.434 23.619 21.281 1.00 5.85 22 VAL B C 1
ATOM 2188 O O . VAL B 1 22 ? 23.711 24.657 21.885 1.00 6.10 22 VAL B O 1
ATOM 2192 N N . HIS B 1 23 ? 22.188 23.254 20.988 1.00 5.98 23 HIS B N 1
ATOM 2193 C CA . HIS B 1 23 ? 21.020 24.067 21.306 1.00 6.05 23 HIS B CA 1
ATOM 2194 C C . HIS B 1 23 ? 20.654 24.080 22.791 1.00 5.63 23 HIS B C 1
ATOM 2195 O O . HIS B 1 23 ? 21.238 23.359 23.599 1.00 6.21 23 HIS B O 1
ATOM 2202 N N . GLY B 1 24 ? 19.656 24.894 23.126 1.00 6.40 24 GLY B N 1
ATOM 2203 C CA . GLY B 1 24 ? 19.211 25.020 24.503 1.00 7.15 24 GLY B CA 1
ATOM 2204 C C . GLY B 1 24 ? 17.944 24.258 24.850 1.00 6.44 24 GLY B C 1
ATOM 2205 O O . GLY B 1 24 ? 17.416 23.489 24.040 1.00 6.07 24 GLY B O 1
ATOM 2206 N N . LEU B 1 25 ? 17.449 24.483 26.064 1.00 6.27 25 LEU B N 1
ATOM 2207 C CA . LEU B 1 25 ? 16.255 23.803 26.552 1.00 6.13 25 LEU B CA 1
ATOM 2208 C C . LEU B 1 25 ? 15.062 23.982 25.619 1.00 5.56 25 LEU B C 1
ATOM 2209 O O . LEU B 1 25 ? 14.770 25.090 25.166 1.00 5.91 25 LEU B O 1
ATOM 2214 N N . PHE B 1 26 ? 14.375 22.869 25.358 1.00 5.49 26 PHE B N 1
ATOM 2215 C CA . PHE B 1 26 ? 13.208 22.803 24.477 1.00 6.47 26 PHE B CA 1
ATOM 2216 C C . PHE B 1 26 ? 13.557 23.023 23.009 1.00 6.36 26 PHE B C 1
ATOM 2217 O O . PHE B 1 26 ? 12.664 23.127 22.169 1.00 7.06 26 PHE B O 1
ATOM 2225 N N . GLY B 1 27 ? 14.851 23.083 22.704 1.00 6.06 27 GLY B N 1
ATOM 2226 C CA . GLY B 1 27 ? 15.282 23.273 21.332 1.00 5.78 27 GLY B CA 1
ATOM 2227 C C . GLY B 1 27 ? 15.572 21.961 20.622 1.00 5.92 27 GLY B C 1
ATOM 2228 O O . GLY B 1 27 ? 15.263 20.876 21.125 1.00 6.24 27 GLY B O 1
ATOM 2229 N N . SER B 1 28 ? 16.167 22.074 19.439 1.00 6.16 28 SER B N 1
ATOM 2230 C CA . SER B 1 28 ? 16.522 20.929 18.607 1.00 7.02 28 SER B CA 1
ATOM 2231 C C . SER B 1 28 ? 17.690 21.359 17.730 1.00 6.29 28 SER B C 1
ATOM 2232 O O . SER B 1 28 ? 18.026 22.543 17.683 1.00 6.64 28 SER B O 1
ATO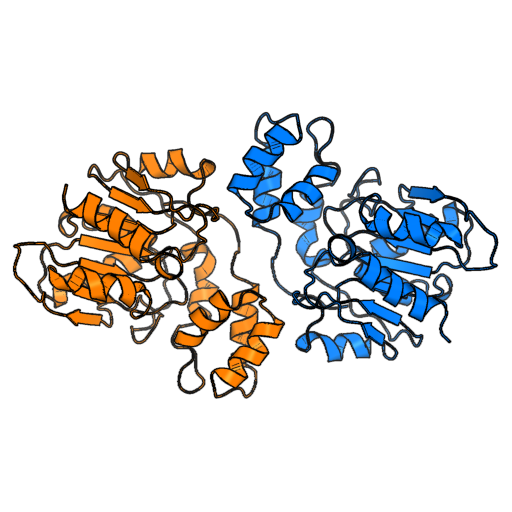M 2235 N N . LEU B 1 29 ? 18.288 20.414 17.013 1.00 6.57 29 LEU B N 1
ATOM 2236 C CA . LEU B 1 29 ? 19.458 20.725 16.202 1.00 7.57 29 LEU B CA 1
ATOM 2237 C C . LEU B 1 29 ? 19.269 21.794 15.136 1.00 8.25 29 LEU B C 1
ATOM 2238 O O . LEU B 1 29 ? 20.246 22.371 14.666 1.00 10.06 29 LEU B O 1
ATOM 2243 N N . ASP B 1 30 ? 18.030 22.076 14.757 1.00 8.57 30 ASP B N 1
ATOM 2244 C CA . ASP B 1 30 ? 17.778 23.114 13.764 1.00 10.12 30 ASP B CA 1
ATOM 2245 C C . ASP B 1 30 ? 17.905 24.525 14.341 1.00 9.48 30 ASP B C 1
ATOM 2246 O O . ASP B 1 30 ? 18.097 25.482 13.590 1.00 9.51 30 ASP B O 1
ATOM 2251 N N . ASN B 1 31 ? 17.819 24.666 15.663 1.00 9.82 31 ASN B N 1
ATOM 2252 C CA . ASN B 1 31 ? 17.853 26.002 16.264 1.00 8.81 31 ASN B CA 1
ATOM 2253 C C . ASN B 1 31 ? 19.088 26.855 16.004 1.00 9.17 31 ASN B C 1
ATOM 2254 O O . ASN B 1 31 ? 18.976 28.079 15.920 1.00 9.30 31 ASN B O 1
ATOM 2259 N N . LEU B 1 32 ? 20.257 26.235 15.883 1.00 9.19 32 LEU B N 1
ATOM 2260 C CA . LEU B 1 32 ? 21.470 27.000 15.608 1.00 10.49 32 LEU B CA 1
ATOM 2261 C C . LEU B 1 32 ? 21.837 26.881 14.132 1.00 9.91 32 LEU B C 1
ATOM 2262 O O . LEU B 1 32 ? 22.956 27.203 13.728 1.00 10.53 32 LEU B O 1
ATOM 2267 N N . GLY B 1 33 ? 20.877 26.429 13.330 1.00 9.95 33 GLY B N 1
ATOM 2268 C CA . GLY B 1 33 ? 21.108 26.274 11.905 1.00 10.48 33 GLY B CA 1
ATOM 2269 C C . GLY B 1 33 ? 21.554 27.551 11.219 1.00 10.16 33 GLY B C 1
ATOM 2270 O O . GLY B 1 33 ? 22.347 27.510 10.278 1.00 10.37 33 GLY B O 1
ATOM 2271 N N . VAL B 1 34 ? 21.047 28.688 11.684 1.00 9.59 34 VAL B N 1
ATOM 2272 C CA . VAL B 1 34 ? 21.414 29.967 11.090 1.00 10.43 34 VAL B CA 1
ATOM 2273 C C . VAL B 1 34 ? 22.918 30.200 11.212 1.00 10.27 34 VAL B C 1
ATOM 2274 O O . VAL B 1 34 ? 23.536 30.805 10.332 1.00 11.00 34 VAL B O 1
ATOM 2278 N N . LEU B 1 35 ? 23.510 29.715 12.298 1.00 9.86 35 LEU B N 1
ATOM 2279 C CA . LEU B 1 35 ? 24.947 29.868 12.488 1.00 9.98 35 LEU B CA 1
ATOM 2280 C C . LEU B 1 35 ? 25.672 28.846 11.614 1.00 10.27 35 LEU B C 1
ATOM 2281 O O . LEU B 1 35 ? 26.682 29.160 10.982 1.00 10.65 35 LEU B O 1
ATOM 2286 N N . ALA B 1 36 ? 25.141 27.628 11.566 1.00 10.42 36 ALA B N 1
ATOM 2287 C CA . ALA B 1 36 ? 25.731 26.560 10.766 1.00 11.08 36 ALA B CA 1
ATOM 2288 C C . ALA B 1 36 ? 25.802 26.907 9.281 1.00 10.64 36 ALA B C 1
ATOM 2289 O O . ALA B 1 36 ? 26.797 26.612 8.617 1.00 11.19 36 ALA B O 1
ATOM 2291 N N . ARG B 1 37 ? 24.748 27.531 8.763 1.00 10.38 37 ARG B N 1
ATOM 2292 C CA . ARG B 1 37 ? 24.706 27.890 7.350 1.00 10.81 37 ARG B CA 1
ATOM 2293 C C . ARG B 1 37 ? 25.843 28.824 6.955 1.00 10.64 37 ARG B C 1
ATOM 2294 O O . ARG B 1 37 ? 26.296 28.814 5.809 1.00 12.17 37 ARG B O 1
ATOM 2302 N N . ASP B 1 38 ? 26.312 29.624 7.904 1.00 10.54 38 ASP B N 1
ATOM 2303 C CA . ASP B 1 38 ? 27.401 30.546 7.629 1.00 11.01 38 ASP B CA 1
ATOM 2304 C C . ASP B 1 38 ? 28.753 29.894 7.900 1.00 10.34 38 ASP B C 1
ATOM 2305 O O . ASP B 1 38 ? 29.673 29.983 7.086 1.00 11.62 38 ASP B O 1
ATOM 2310 N N . LEU B 1 39 ? 28.863 29.214 9.036 1.00 10.58 39 LEU B N 1
ATOM 2311 C CA . LEU B 1 39 ? 30.112 28.574 9.423 1.00 9.71 39 LEU B CA 1
ATOM 2312 C C . LEU B 1 39 ? 30.547 27.390 8.562 1.00 10.54 39 LEU B C 1
ATOM 2313 O O . LEU B 1 39 ? 31.726 27.042 8.548 1.00 10.63 39 LEU B O 1
ATOM 2318 N N . VAL B 1 40 ? 29.611 26.776 7.844 1.00 9.56 40 VAL B N 1
ATOM 2319 C CA . VAL B 1 40 ? 29.943 25.632 6.998 1.00 11.19 40 VAL B CA 1
ATOM 2320 C C . VAL B 1 40 ? 30.765 26.042 5.774 1.00 12.10 40 VAL B C 1
ATOM 2321 O O . VAL B 1 40 ? 31.312 25.193 5.069 1.00 12.22 40 VAL B O 1
ATOM 2325 N N . ASN B 1 41 ? 30.849 27.343 5.521 1.00 13.28 41 ASN B N 1
ATOM 2326 C CA . ASN B 1 41 ? 31.625 27.832 4.392 1.00 14.57 41 ASN B CA 1
ATOM 2327 C C . ASN B 1 41 ? 33.084 27.423 4.562 1.00 14.47 41 ASN B C 1
ATOM 2328 O O . ASN B 1 41 ? 33.759 27.082 3.589 1.00 15.69 41 ASN B O 1
ATOM 2333 N N . ASP B 1 42 ? 33.560 27.433 5.805 1.00 13.86 42 ASP B N 1
ATOM 2334 C CA . ASP B 1 42 ? 34.948 27.091 6.088 1.00 13.81 42 ASP B CA 1
ATOM 2335 C C . ASP B 1 42 ? 35.194 26.135 7.259 1.00 13.11 42 ASP B C 1
ATOM 2336 O O . ASP B 1 42 ? 36.316 26.040 7.756 1.00 12.93 42 ASP B O 1
ATOM 2341 N N . HIS B 1 43 ? 34.155 25.425 7.694 1.00 11.65 43 HIS B N 1
ATOM 2342 C CA . HIS B 1 43 ? 34.292 24.461 8.789 1.00 11.22 43 HIS B CA 1
ATOM 2343 C C . HIS B 1 43 ? 33.372 23.268 8.591 1.00 10.44 43 HIS B C 1
ATOM 2344 O O . HIS B 1 43 ? 32.298 23.395 8.005 1.00 11.47 43 HIS B O 1
ATOM 2351 N N . ASN B 1 44 ? 33.799 22.109 9.080 1.00 11.60 44 ASN B N 1
ATOM 2352 C CA . ASN B 1 44 ? 32.940 20.935 9.055 1.00 11.42 44 ASN B CA 1
ATOM 2353 C C . ASN B 1 44 ? 31.997 21.282 10.205 1.00 10.23 44 ASN B C 1
ATOM 2354 O O . ASN B 1 44 ? 32.442 21.813 11.230 1.00 10.44 44 ASN B O 1
ATOM 2359 N N . ILE B 1 45 ? 30.710 20.999 10.039 1.00 9.68 45 ILE B N 1
ATOM 2360 C CA . ILE B 1 45 ? 29.720 21.313 11.062 1.00 10.00 45 ILE B CA 1
ATOM 2361 C C . ILE B 1 45 ? 29.017 20.072 11.584 1.00 9.02 45 ILE B C 1
ATOM 2362 O O . ILE B 1 45 ? 28.746 19.136 10.830 1.00 10.08 45 ILE B O 1
ATOM 2367 N N . ILE B 1 46 ? 28.737 20.069 12.883 1.00 9.41 46 ILE B N 1
ATOM 2368 C CA . ILE B 1 46 ? 28.014 18.973 13.513 1.00 9.20 46 ILE B CA 1
ATOM 2369 C C . ILE B 1 46 ? 26.947 19.598 14.400 1.00 9.63 46 ILE B C 1
ATOM 2370 O O . ILE B 1 46 ? 27.265 20.258 15.392 1.00 9.21 46 ILE B O 1
ATOM 2375 N N . GLN B 1 47 ? 25.686 19.421 14.020 1.00 8.76 47 GLN B N 1
ATOM 2376 C CA . GLN B 1 47 ? 24.564 19.940 14.795 1.00 9.48 47 GLN B CA 1
ATOM 2377 C C . GLN B 1 47 ? 23.988 18.767 15.569 1.00 9.08 47 GLN B C 1
ATOM 2378 O O . GLN B 1 47 ? 23.618 17.752 14.975 1.00 10.38 47 GLN B O 1
ATOM 2384 N N . VAL B 1 48 ? 23.909 18.893 16.887 1.00 8.08 48 VAL B N 1
ATOM 2385 C CA . VAL B 1 48 ? 23.392 17.794 17.687 1.00 8.03 48 VAL B CA 1
ATOM 2386 C C . VAL B 1 48 ? 22.052 18.062 18.343 1.00 6.79 48 VAL B C 1
ATOM 2387 O O . VAL B 1 48 ? 21.675 19.209 18.583 1.00 7.49 48 VAL B O 1
ATOM 2391 N N . ASP B 1 49 ? 21.323 16.982 18.598 1.00 7.28 49 ASP B N 1
ATOM 2392 C CA . ASP B 1 49 ? 20.085 17.069 19.352 1.00 6.39 49 ASP B CA 1
ATOM 2393 C C . ASP B 1 49 ? 20.568 16.654 20.743 1.00 6.29 49 ASP B C 1
ATOM 2394 O O . ASP B 1 49 ? 21.176 15.593 20.907 1.00 7.25 49 ASP B O 1
ATOM 2399 N N . VAL B 1 50 ? 20.345 17.498 21.737 1.00 6.29 50 VAL B N 1
ATOM 2400 C CA . VAL B 1 50 ? 20.744 17.162 23.095 1.00 6.40 50 VAL B CA 1
ATOM 2401 C C . VAL B 1 50 ? 19.860 16.000 23.561 1.00 5.72 50 VAL B C 1
ATOM 2402 O O . VAL B 1 50 ? 18.753 15.809 23.051 1.00 6.19 50 VAL B O 1
ATOM 2406 N N . ARG B 1 51 ? 20.350 15.205 24.506 1.00 5.91 51 ARG B N 1
ATOM 2407 C CA . ARG B 1 51 ? 19.543 14.106 25.019 1.00 7.09 51 ARG B CA 1
ATOM 2408 C C . ARG B 1 51 ? 18.173 14.656 25.413 1.00 6.35 51 ARG B C 1
ATOM 2409 O O . ARG B 1 51 ? 18.052 15.800 25.872 1.00 6.56 51 ARG B O 1
ATOM 2417 N N . ASN B 1 52 ? 17.145 13.838 25.217 1.00 6.65 52 ASN B N 1
ATOM 2418 C CA . ASN B 1 52 ? 15.770 14.196 25.545 1.00 6.71 52 ASN B CA 1
ATOM 2419 C C . ASN B 1 52 ? 15.175 15.309 24.692 1.00 6.53 52 ASN B C 1
ATOM 2420 O O . ASN B 1 52 ? 14.122 15.852 25.022 1.00 7.14 52 ASN B O 1
ATOM 2425 N N . HIS B 1 53 ? 15.844 15.628 23.588 1.00 5.98 53 HIS B N 1
ATOM 2426 C CA . HIS B 1 53 ? 15.379 16.652 22.659 1.00 5.80 53 HIS B CA 1
ATOM 2427 C C . HIS B 1 53 ? 15.443 16.113 21.235 1.00 5.76 53 HIS B C 1
ATOM 2428 O O . HIS B 1 53 ? 16.180 15.165 20.950 1.00 5.95 53 HIS B O 1
ATOM 2435 N N . GLY B 1 54 ? 14.673 16.729 20.344 1.00 6.17 54 GLY B N 1
ATOM 2436 C CA . GLY B 1 54 ? 14.678 16.320 18.952 1.00 6.16 54 GLY B CA 1
ATOM 2437 C C . GLY B 1 54 ? 14.506 14.829 18.771 1.00 5.95 54 GLY B C 1
ATOM 2438 O O . GLY B 1 54 ? 13.578 14.240 19.323 1.00 6.61 54 GLY B O 1
ATOM 2439 N N . LEU B 1 55 ? 15.398 14.221 17.996 1.00 6.36 55 LEU B N 1
ATOM 2440 C CA . LEU B 1 55 ? 15.333 12.787 17.760 1.00 6.40 55 LEU B CA 1
ATOM 2441 C C . LEU B 1 55 ? 16.475 12.033 18.437 1.00 6.30 55 LEU B C 1
ATOM 2442 O O . LEU B 1 55 ? 16.841 10.929 18.023 1.00 7.72 55 LEU B O 1
ATOM 2447 N N . SER B 1 56 ? 17.046 12.639 19.476 1.00 7.34 56 SER B N 1
ATOM 2448 C CA . SER B 1 56 ? 18.101 11.980 20.236 1.00 6.89 56 SER B CA 1
ATOM 2449 C C . SER B 1 56 ? 17.437 11.058 21.253 1.00 7.96 56 SER B C 1
ATOM 2450 O O . SER B 1 56 ? 16.248 11.194 21.547 1.00 8.03 56 SER B O 1
ATOM 2453 N N . PRO B 1 57 ? 18.196 10.102 21.800 1.00 8.75 57 PRO B N 1
ATOM 2454 C CA . PRO B 1 57 ? 17.613 9.186 22.782 1.00 9.99 57 PRO B CA 1
ATOM 2455 C C . PRO B 1 57 ? 17.129 9.882 24.046 1.00 9.29 57 PRO B C 1
ATOM 2456 O O . PRO B 1 57 ? 17.559 10.997 24.373 1.00 8.86 57 PRO B O 1
ATOM 2460 N N . ARG B 1 58 ? 16.227 9.199 24.747 1.00 10.71 58 ARG B N 1
ATOM 2461 C CA . ARG B 1 58 ? 15.671 9.680 26.000 1.00 10.14 58 ARG B CA 1
ATOM 2462 C C . ARG B 1 58 ? 16.423 9.038 27.141 1.00 11.05 58 ARG B C 1
ATOM 2463 O O . ARG B 1 58 ? 16.905 7.904 27.044 1.00 12.38 58 ARG B O 1
ATOM 2471 N N . GLU B 1 59 ? 16.486 9.760 28.245 1.00 11.96 59 GLU B N 1
ATOM 2472 C CA . GLU B 1 59 ? 17.197 9.269 29.396 1.00 12.60 59 GLU B CA 1
ATOM 2473 C C . GLU B 1 59 ? 16.734 10.065 30.614 1.00 11.41 59 GLU B C 1
ATOM 2474 O O . GLU B 1 59 ? 16.596 11.281 30.547 1.00 10.10 59 GLU B O 1
ATOM 2480 N N . PRO B 1 60 ? 16.476 9.386 31.743 1.00 10.74 60 PRO B N 1
ATOM 2481 C CA . PRO B 1 60 ? 16.015 10.077 32.953 1.00 10.73 60 PRO B CA 1
ATOM 2482 C C . PRO B 1 60 ? 16.904 11.164 33.557 1.00 9.33 60 PRO B C 1
ATOM 2483 O O . PRO B 1 60 ? 16.400 12.083 34.200 1.00 9.83 60 PRO B O 1
ATOM 2487 N N . VAL B 1 61 ? 18.213 11.062 33.363 1.00 9.34 61 VAL B N 1
ATOM 2488 C CA . VAL B 1 61 ? 19.134 12.042 33.922 1.00 9.28 61 VAL B CA 1
ATOM 2489 C C . VAL B 1 61 ? 19.403 13.242 33.025 1.00 9.16 61 VAL B C 1
ATOM 2490 O O . VAL B 1 61 ? 19.656 13.098 31.826 1.00 9.71 61 VAL B O 1
ATOM 2494 N N . MET B 1 62 ? 19.348 14.429 33.622 1.00 8.66 62 MET B N 1
ATOM 2495 C CA . MET B 1 62 ? 19.632 15.664 32.904 1.00 10.17 62 MET B CA 1
ATOM 2496 C C . MET B 1 62 ? 20.545 16.603 33.680 1.00 11.82 62 MET B C 1
ATOM 2497 O O . MET B 1 62 ? 20.086 17.613 34.215 1.00 17.52 62 MET B O 1
ATOM 2502 N N . ASN B 1 63 ? 21.829 16.268 33.763 1.00 9.55 63 ASN B N 1
ATOM 2503 C CA . ASN B 1 63 ? 22.794 17.137 34.427 1.00 9.22 63 ASN B CA 1
ATOM 2504 C C . ASN B 1 63 ? 23.902 17.413 3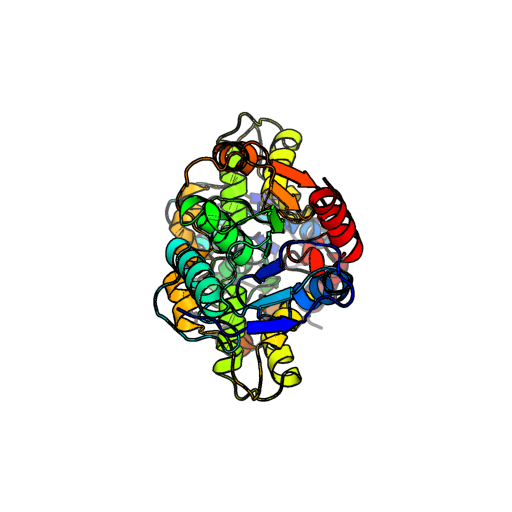3.421 1.00 8.72 63 ASN B C 1
ATOM 2505 O O . ASN B 1 63 ? 23.968 16.774 32.367 1.00 7.78 63 ASN B O 1
ATOM 2510 N N . TYR B 1 64 ? 24.777 18.358 33.734 1.00 8.67 64 TYR B N 1
ATOM 2511 C CA . TYR B 1 64 ? 25.803 18.716 32.778 1.00 8.05 64 TYR B CA 1
ATOM 2512 C C . TYR B 1 64 ? 26.935 17.718 32.558 1.00 8.58 64 TYR B C 1
ATOM 2513 O O . TYR B 1 64 ? 27.444 17.614 31.445 1.00 8.45 64 TYR B O 1
ATOM 2522 N N . PRO B 1 65 ? 27.343 16.964 33.594 1.00 8.56 65 PRO B N 1
ATOM 2523 C CA . PRO B 1 65 ? 28.412 16.005 33.304 1.00 9.38 65 PRO B CA 1
ATOM 2524 C C . PRO B 1 65 ? 27.870 14.979 32.293 1.00 7.67 65 PRO B C 1
ATOM 2525 O O . PRO B 1 65 ? 28.591 14.525 31.411 1.00 8.81 65 PRO B O 1
ATOM 2529 N N . ALA B 1 66 ? 26.590 14.630 32.422 1.00 8.00 66 ALA B N 1
ATOM 2530 C CA . ALA B 1 66 ? 25.966 13.671 31.513 1.00 7.70 66 ALA B CA 1
ATOM 2531 C C . ALA B 1 66 ? 25.900 14.228 30.093 1.00 7.20 66 ALA B C 1
ATOM 2532 O O . ALA B 1 66 ? 26.241 13.541 29.130 1.00 7.56 66 ALA B O 1
ATOM 2534 N N . MET B 1 67 ? 25.451 15.472 29.956 1.00 7.07 67 MET B N 1
ATOM 2535 C CA . MET B 1 67 ? 25.366 16.081 28.635 1.00 6.87 67 MET B CA 1
ATOM 2536 C C . MET B 1 67 ? 26.756 16.262 28.023 1.00 6.33 67 MET B C 1
ATOM 2537 O O . MET B 1 67 ? 26.927 16.125 26.810 1.00 7.38 67 MET B O 1
ATOM 2542 N N . ALA B 1 68 ? 27.751 16.550 28.856 1.00 6.25 68 ALA B N 1
ATOM 2543 C CA . ALA B 1 68 ? 29.113 16.707 28.361 1.00 7.07 68 ALA B CA 1
ATOM 2544 C C . ALA B 1 68 ? 29.643 15.348 27.898 1.00 6.98 68 ALA B C 1
ATOM 2545 O O . ALA B 1 68 ? 30.285 15.254 26.853 1.00 7.36 68 ALA B O 1
ATOM 2547 N N . GLN B 1 69 ? 29.363 14.294 28.662 1.00 7.65 69 GLN B N 1
ATOM 2548 C CA . GLN B 1 69 ? 29.822 12.965 28.275 1.00 7.55 69 GLN B CA 1
ATOM 2549 C C . GLN B 1 69 ? 29.174 12.568 26.943 1.00 7.87 69 GLN B C 1
ATOM 2550 O O . GLN B 1 69 ? 29.795 11.886 26.132 1.00 7.96 69 GLN B O 1
ATOM 2556 N N . ASP B 1 70 ? 27.931 12.994 26.716 1.00 7.62 70 ASP B N 1
ATOM 2557 C CA . ASP B 1 70 ? 27.250 12.692 25.455 1.00 7.77 70 ASP B CA 1
ATOM 2558 C C . ASP B 1 70 ? 28.058 13.306 24.308 1.00 7.17 70 ASP B C 1
ATOM 2559 O O . ASP B 1 70 ? 28.179 12.718 23.235 1.00 7.97 70 ASP B O 1
ATOM 2564 N N . LEU B 1 71 ? 28.594 14.503 24.531 1.00 7.60 71 LEU B N 1
ATOM 2565 C CA . LEU B 1 71 ? 29.387 15.164 23.501 1.00 8.44 71 LEU B CA 1
ATOM 2566 C C . LEU B 1 71 ? 30.660 14.362 23.236 1.00 8.20 71 LEU B C 1
ATOM 2567 O O . LEU B 1 71 ? 31.058 14.191 22.085 1.00 8.88 71 LEU B O 1
ATOM 2572 N N . VAL B 1 72 ? 31.289 13.856 24.295 1.00 8.49 72 VAL B N 1
ATOM 2573 C CA . VAL B 1 72 ? 32.498 13.049 24.138 1.00 9.33 72 VAL B CA 1
ATOM 2574 C C . VAL B 1 72 ? 32.158 11.767 23.377 1.00 10.10 72 VAL B C 1
ATOM 2575 O O . VAL B 1 72 ? 32.865 11.380 22.444 1.00 10.46 72 VAL B O 1
ATOM 2579 N N . ASP B 1 73 ? 31.068 11.115 23.776 1.00 10.06 73 ASP B N 1
ATOM 2580 C CA . ASP B 1 73 ? 30.640 9.877 23.129 1.00 11.06 73 ASP B CA 1
ATOM 2581 C C . ASP B 1 73 ? 30.383 10.104 21.644 1.00 11.41 73 ASP B C 1
ATOM 2582 O O . ASP B 1 73 ? 30.692 9.253 20.806 1.00 11.97 73 ASP B O 1
ATOM 2587 N N . THR B 1 74 ? 29.811 11.260 21.327 1.00 12.04 74 THR B N 1
ATOM 2588 C CA . THR B 1 74 ? 29.504 11.611 19.949 1.00 12.48 74 THR B CA 1
ATOM 2589 C C . THR B 1 74 ? 30.781 11.884 19.152 1.00 12.42 74 THR B C 1
ATOM 2590 O O . THR B 1 74 ? 30.907 11.447 18.007 1.00 13.09 74 THR B O 1
ATOM 2594 N N . LEU B 1 75 ? 31.731 12.598 19.751 1.00 11.45 75 LEU B N 1
ATOM 2595 C CA . LEU B 1 75 ? 32.993 12.872 19.069 1.00 10.98 75 LEU B CA 1
ATOM 2596 C C . LEU B 1 75 ? 33.724 11.554 18.831 1.00 11.35 75 LEU B C 1
ATOM 2597 O O . LEU B 1 75 ? 34.307 11.346 17.768 1.00 12.26 75 LEU B O 1
ATOM 2602 N N . ASP B 1 76 ? 33.694 10.667 19.823 1.00 11.30 76 ASP B N 1
ATOM 2603 C CA . ASP B 1 76 ? 34.359 9.372 19.694 1.00 13.03 76 ASP B CA 1
ATOM 2604 C C . ASP B 1 76 ? 33.806 8.567 18.522 1.00 14.43 76 ASP B C 1
ATOM 2605 O O . ASP B 1 76 ? 34.562 7.942 17.778 1.00 14.59 76 ASP B O 1
ATOM 2610 N N . ALA B 1 77 ? 32.487 8.582 18.364 1.00 14.67 77 ALA B N 1
ATOM 2611 C CA . ALA B 1 77 ? 31.837 7.850 17.283 1.00 16.66 77 ALA B CA 1
ATOM 2612 C C . ALA B 1 77 ? 32.198 8.428 15.919 1.00 17.47 77 ALA B C 1
ATOM 2613 O O . ALA B 1 77 ? 32.282 7.696 14.929 1.00 17.97 77 ALA B O 1
ATOM 2615 N N . LEU B 1 78 ? 32.412 9.740 15.870 1.00 18.13 78 LEU B N 1
ATOM 2616 C CA . LEU B 1 78 ? 32.764 10.421 14.626 1.00 19.70 78 LEU B CA 1
ATOM 2617 C C . LEU B 1 78 ? 34.269 10.452 14.407 1.00 19.45 78 LEU B C 1
ATOM 2618 O O . LEU B 1 78 ? 34.744 10.969 13.396 1.00 20.03 78 LEU B O 1
ATOM 2623 N N . GLN B 1 79 ? 35.010 9.891 15.356 1.00 19.47 79 GLN B N 1
ATOM 2624 C CA . GLN B 1 79 ? 36.465 9.847 15.285 1.00 19.88 79 GLN B CA 1
ATOM 2625 C C . GLN B 1 79 ? 37.074 11.243 15.174 1.00 19.04 79 GLN B C 1
ATOM 2626 O O . GLN B 1 79 ? 38.040 11.456 14.441 1.00 19.36 79 GLN B O 1
ATOM 2632 N N . ILE B 1 80 ? 36.496 12.191 15.907 1.00 16.98 80 ILE B N 1
ATOM 2633 C CA . ILE B 1 80 ? 36.978 13.569 15.920 1.00 16.10 80 ILE B CA 1
ATOM 2634 C C . ILE B 1 80 ? 37.777 13.775 17.202 1.00 15.51 80 ILE B C 1
ATOM 2635 O O . ILE B 1 80 ? 37.238 13.659 18.302 1.00 15.76 80 ILE B O 1
ATOM 2640 N N . ASP B 1 81 ? 39.063 14.076 17.058 1.00 14.62 81 ASP B N 1
ATOM 2641 C CA . ASP B 1 81 ? 39.928 14.276 18.213 1.00 15.05 81 ASP B CA 1
ATOM 2642 C C . ASP B 1 81 ? 39.595 15.522 19.019 1.00 13.37 81 ASP B C 1
ATOM 2643 O O . ASP B 1 81 ? 39.558 15.479 20.247 1.00 13.43 81 ASP B O 1
ATOM 2648 N N . LYS B 1 82 ? 39.355 16.632 18.332 1.00 12.56 82 LYS B N 1
ATOM 2649 C CA . LYS B 1 82 ? 39.038 17.875 19.017 1.00 12.63 82 LYS B CA 1
ATOM 2650 C C . LYS B 1 82 ? 38.152 18.758 18.158 1.00 11.15 82 LYS B C 1
ATOM 2651 O O . LYS B 1 82 ? 38.261 18.765 16.932 1.00 12.67 82 LYS B O 1
ATOM 2657 N N . ALA B 1 83 ? 37.271 19.508 18.806 1.00 9.78 83 ALA B N 1
ATOM 2658 C CA . ALA B 1 83 ? 36.373 20.384 18.079 1.00 9.03 83 ALA B CA 1
ATOM 2659 C C . ALA B 1 83 ? 36.119 21.678 18.825 1.00 8.27 83 ALA B C 1
ATOM 2660 O O . ALA B 1 83 ? 36.383 21.791 20.022 1.00 8.49 83 ALA B O 1
ATOM 2662 N N . THR B 1 84 ? 35.629 22.663 18.085 1.00 7.79 84 THR B N 1
ATOM 2663 C CA . THR B 1 84 ? 35.245 23.944 18.653 1.00 7.24 84 THR B CA 1
ATOM 2664 C C . THR B 1 84 ? 33.766 23.737 18.976 1.00 6.14 84 THR B C 1
ATOM 2665 O O . THR B 1 84 ? 33.036 23.128 18.189 1.00 7.81 84 THR B O 1
ATOM 2669 N N . PHE B 1 85 ? 33.335 24.223 20.134 1.00 6.62 85 PHE B N 1
ATOM 2670 C CA . PHE B 1 85 ? 31.951 24.058 20.561 1.00 6.63 85 PHE B CA 1
ATOM 2671 C C . PHE B 1 85 ? 31.237 25.381 20.754 1.00 6.52 85 PHE B C 1
ATOM 2672 O O . PHE B 1 85 ? 31.773 26.301 21.374 1.00 7.58 85 PHE B O 1
ATOM 2680 N N . ILE B 1 86 ? 30.023 25.463 20.222 1.00 6.27 86 ILE B N 1
ATOM 2681 C CA . ILE B 1 86 ? 29.193 26.653 20.352 1.00 5.93 86 ILE B CA 1
ATOM 2682 C C . ILE B 1 86 ? 27.857 26.193 20.925 1.00 5.49 86 ILE B C 1
ATOM 2683 O O . ILE B 1 86 ? 27.154 25.395 20.304 1.00 6.13 86 ILE B O 1
ATOM 2688 N N . GLY B 1 87 ? 27.512 26.681 22.111 1.00 5.85 87 GLY B N 1
ATOM 2689 C CA . GLY B 1 87 ? 26.264 26.268 22.721 1.00 6.45 87 GLY B CA 1
ATOM 2690 C C . GLY B 1 87 ? 25.422 27.414 23.230 1.00 5.44 87 GLY B C 1
ATOM 2691 O O . GLY B 1 87 ? 25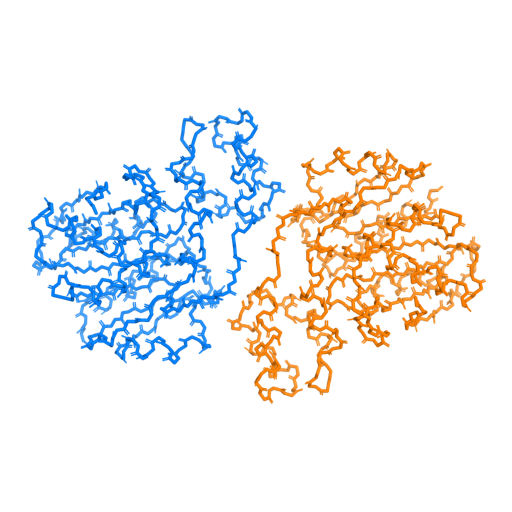.942 28.416 23.732 1.00 6.84 87 GLY B O 1
ATOM 2692 N N . HIS B 1 88 ? 24.108 27.269 23.083 1.00 5.93 88 HIS B N 1
ATOM 2693 C CA . HIS B 1 88 ? 23.167 28.271 23.556 1.00 5.70 88 HIS B CA 1
ATOM 2694 C C . HIS B 1 88 ? 22.505 27.813 24.851 1.00 6.16 88 HIS B C 1
ATOM 2695 O O . HIS B 1 88 ? 21.975 26.701 24.925 1.00 6.41 88 HIS B O 1
ATOM 2702 N N . SER B 1 89 ? 22.556 28.672 25.866 1.00 6.55 89 SER B N 1
ATOM 2703 C CA . SER B 1 89 ? 21.915 28.414 27.152 1.00 6.92 89 SER B CA 1
ATOM 2704 C C . SER B 1 89 ? 22.257 27.026 27.708 1.00 6.69 89 SER B C 1
ATOM 2705 O O . SER B 1 89 ? 23.418 26.773 28.010 1.00 6.10 89 SER B O 1
ATOM 2708 N N . MET B 1 90 ? 21.276 26.136 27.857 1.00 6.43 90 MET B N 1
ATOM 2709 C CA . MET B 1 90 ? 21.553 24.793 28.369 1.00 7.07 90 MET B CA 1
ATOM 2710 C C . MET B 1 90 ? 22.710 24.149 27.596 1.00 6.18 90 MET B C 1
ATOM 2711 O O . MET B 1 90 ? 23.569 23.486 28.183 1.00 5.99 90 MET B O 1
ATOM 2716 N N . GLY B 1 91 ? 22.721 24.345 26.279 1.00 6.37 91 GLY B N 1
ATOM 2717 C CA . GLY B 1 91 ? 23.782 23.792 25.451 1.00 6.40 91 GLY B CA 1
ATOM 2718 C C . GLY B 1 91 ? 25.119 24.431 25.783 1.00 5.20 91 GLY B C 1
ATOM 2719 O O . GLY B 1 91 ? 26.169 23.791 25.683 1.00 6.20 91 GLY B O 1
ATOM 2720 N N . GLY B 1 92 ? 25.076 25.706 26.161 1.00 6.01 92 GLY B N 1
ATOM 2721 C CA . GLY B 1 92 ? 26.282 26.414 26.551 1.00 5.84 92 GLY B CA 1
ATOM 2722 C C . GLY B 1 92 ? 26.808 25.836 27.856 1.00 4.94 92 GLY B C 1
ATOM 2723 O O . GLY B 1 92 ? 28.019 25.713 28.043 1.00 5.50 92 GLY B O 1
ATOM 2724 N N . LYS B 1 93 ? 25.909 25.492 28.778 1.00 5.83 93 LYS B N 1
ATOM 2725 C CA . LYS B 1 93 ? 26.329 24.893 30.038 1.00 5.32 93 LYS B CA 1
ATOM 2726 C C . LYS B 1 93 ? 26.937 23.512 29.780 1.00 6.00 93 LYS B C 1
ATOM 2727 O O . LYS B 1 93 ? 27.912 23.137 30.427 1.00 6.07 93 LYS B O 1
ATOM 2733 N N . ALA B 1 94 ? 26.385 22.761 28.829 1.00 5.76 94 ALA B N 1
ATOM 2734 C CA . ALA B 1 94 ? 26.933 21.444 28.516 1.00 6.11 94 ALA B CA 1
ATOM 2735 C C . ALA B 1 94 ? 28.360 21.586 27.986 1.00 5.65 94 ALA B C 1
ATOM 2736 O O . ALA B 1 94 ? 29.256 20.840 28.378 1.00 6.26 94 ALA B O 1
ATOM 2738 N N . VAL B 1 95 ? 28.564 22.546 27.093 1.00 5.66 95 VAL B N 1
ATOM 2739 C CA . VAL B 1 95 ? 29.881 22.781 26.521 1.00 5.83 95 VAL B CA 1
ATOM 2740 C C . VAL B 1 95 ? 30.861 23.288 27.581 1.00 5.78 95 VAL B C 1
ATOM 2741 O O . VAL B 1 95 ? 32.031 22.902 27.581 1.00 6.34 95 VAL B O 1
ATOM 2745 N N . MET B 1 96 ? 30.398 24.148 28.483 1.00 5.67 96 MET B N 1
ATOM 2746 C CA . MET B 1 96 ? 31.277 24.620 29.543 1.00 5.86 96 MET B CA 1
ATOM 2747 C C . MET B 1 96 ? 31.663 23.444 30.444 1.00 5.91 96 MET B C 1
ATOM 2748 O O . MET B 1 96 ? 32.813 23.336 30.856 1.00 6.33 96 MET B O 1
ATOM 2753 N N . ALA B 1 97 ? 30.716 22.554 30.738 1.00 5.99 97 ALA B N 1
ATOM 2754 C CA . ALA B 1 97 ? 31.019 21.400 31.583 1.00 6.87 97 ALA B CA 1
ATOM 2755 C C . ALA B 1 97 ? 32.034 20.483 30.901 1.00 6.77 97 ALA B C 1
ATOM 2756 O O . ALA B 1 97 ? 32.833 19.819 31.568 1.00 8.09 97 ALA B O 1
ATOM 2758 N N . LEU B 1 98 ? 32.002 20.450 29.573 1.00 6.35 98 LEU B N 1
ATOM 2759 C CA . LEU B 1 98 ? 32.920 19.614 28.814 1.00 6.97 98 LEU B CA 1
ATOM 2760 C C . LEU B 1 98 ? 34.374 20.021 29.042 1.00 7.09 98 LEU B C 1
ATOM 2761 O O . LEU B 1 98 ? 35.265 19.170 29.009 1.00 7.65 98 LEU B O 1
ATOM 2766 N N . THR B 1 99 ? 34.625 21.309 29.285 1.00 6.88 99 THR B N 1
ATOM 2767 C CA . THR B 1 99 ? 36.004 21.753 29.495 1.00 8.38 99 THR B CA 1
ATOM 2768 C C . THR B 1 99 ? 36.649 21.065 30.690 1.00 9.89 99 THR B C 1
ATOM 2769 O O . THR B 1 99 ? 37.863 20.853 30.710 1.00 11.17 99 THR B O 1
ATOM 2773 N N . ALA B 1 100 ? 35.839 20.718 31.683 1.00 10.37 100 ALA B N 1
ATOM 2774 C CA . ALA B 1 100 ? 36.346 20.048 32.875 1.00 11.25 100 ALA B CA 1
ATOM 2775 C C . ALA B 1 100 ? 36.421 18.540 32.670 1.00 10.87 100 ALA B C 1
ATOM 2776 O O . ALA B 1 100 ? 37.357 17.886 33.128 1.00 12.08 100 ALA B O 1
ATOM 2778 N N . LEU B 1 101 ? 35.436 17.990 31.971 1.00 9.72 101 LEU B N 1
ATOM 2779 C CA . LEU B 1 101 ? 35.379 16.556 31.721 1.00 9.85 101 LEU B CA 1
ATOM 2780 C C . LEU B 1 101 ? 36.451 16.045 30.764 1.00 9.25 101 LEU B C 1
ATOM 2781 O O . LEU B 1 101 ? 37.133 15.061 31.054 1.00 9.72 101 LEU B O 1
ATOM 2786 N N . ALA B 1 102 ? 36.596 16.711 29.624 1.00 9.26 102 ALA B N 1
ATOM 2787 C CA . ALA B 1 102 ? 37.558 16.296 28.610 1.00 9.43 102 ALA B CA 1
ATOM 2788 C C . ALA B 1 102 ? 38.145 17.509 27.906 1.00 10.19 102 ALA B C 1
ATOM 2789 O O . ALA B 1 102 ? 37.863 17.761 26.734 1.00 9.92 102 ALA B O 1
ATOM 2791 N N . PRO B 1 103 ? 38.989 18.271 28.612 1.00 11.09 103 PRO B N 1
ATOM 2792 C CA . PRO B 1 103 ? 39.610 19.467 28.037 1.00 12.20 103 PRO B CA 1
ATOM 2793 C C . PRO B 1 103 ? 40.362 19.259 26.722 1.00 12.85 103 PRO B C 1
ATOM 2794 O O . PRO B 1 103 ? 40.400 20.154 25.878 1.00 12.71 103 PRO B O 1
ATOM 2798 N N . ASP B 1 104 ? 40.942 18.078 26.535 1.00 13.53 104 ASP B N 1
ATOM 2799 C CA . ASP B 1 104 ? 41.694 17.798 25.316 1.00 15.10 104 ASP B CA 1
ATOM 2800 C C . ASP B 1 104 ? 40.827 17.600 24.077 1.00 13.44 104 ASP B C 1
ATOM 2801 O O . ASP B 1 104 ? 41.347 17.508 22.965 1.00 14.59 104 ASP B O 1
ATOM 2806 N N . ARG B 1 105 ? 39.512 17.545 24.260 1.00 11.31 105 ARG B N 1
ATOM 2807 C CA . ARG B 1 105 ? 38.603 17.344 23.136 1.00 11.27 105 ARG B CA 1
ATOM 2808 C C . ARG B 1 105 ? 37.998 18.652 22.633 1.00 10.61 105 ARG B C 1
ATOM 2809 O O . ARG B 1 105 ? 37.221 18.650 21.681 1.00 10.33 105 ARG B O 1
ATOM 2817 N N . ILE B 1 106 ? 38.359 19.767 23.263 1.00 10.92 106 ILE B N 1
ATOM 2818 C CA . ILE B 1 106 ? 37.815 21.061 22.865 1.00 13.08 106 ILE B CA 1
ATOM 2819 C C . ILE B 1 106 ? 38.886 22.089 22.486 1.00 14.43 106 ILE B C 1
ATOM 2820 O O . ILE B 1 106 ? 39.887 22.258 23.186 1.00 17.11 106 ILE B O 1
ATOM 2825 N N . ASP B 1 107 ? 38.659 22.755 21.357 1.00 14.03 107 ASP B N 1
ATOM 2826 C CA . ASP B 1 107 ? 39.552 23.779 20.820 1.00 15.73 107 ASP B CA 1
ATOM 2827 C C . ASP B 1 107 ? 39.086 25.122 21.379 1.00 14.32 107 ASP B C 1
ATOM 2828 O O . ASP B 1 107 ? 39.609 25.611 22.380 1.00 15.52 107 ASP B O 1
ATOM 2833 N N . LYS B 1 108 ? 38.094 25.710 20.721 1.00 11.84 108 LYS B N 1
ATOM 2834 C CA . LYS B 1 108 ? 37.535 26.980 21.154 1.00 9.68 108 LYS B CA 1
ATOM 2835 C C . LYS B 1 108 ? 36.129 26.770 21.709 1.00 8.02 108 LYS B C 1
ATOM 2836 O O . LYS B 1 108 ? 35.502 25.733 21.461 1.00 8.26 108 LYS B O 1
ATOM 2842 N N . LEU B 1 109 ? 35.643 27.754 22.461 1.00 7.52 109 LEU B N 1
ATOM 2843 C CA . LEU B 1 109 ? 34.337 27.661 23.097 1.00 6.83 109 LEU B CA 1
ATOM 2844 C C . LEU B 1 109 ? 33.547 28.954 23.032 1.00 5.95 109 LEU B C 1
ATOM 2845 O O . LEU B 1 109 ? 34.071 30.024 23.343 1.00 6.28 109 LEU B O 1
ATOM 2850 N N . VAL B 1 110 ? 32.281 28.835 22.643 1.00 6.04 110 VAL B N 1
ATOM 2851 C CA . VAL B 1 110 ? 31.371 29.971 22.570 1.00 6.40 110 VAL B CA 1
ATOM 2852 C C . VAL B 1 110 ? 30.109 29.606 23.349 1.00 5.46 110 VAL B C 1
ATOM 2853 O O . VAL B 1 110 ? 29.491 28.568 23.092 1.00 6.39 110 VAL B O 1
ATOM 2857 N N . ALA B 1 111 ? 29.742 30.456 24.302 1.00 6.01 111 ALA B N 1
ATOM 2858 C CA . ALA B 1 111 ? 28.549 30.251 25.118 1.00 5.91 111 ALA B CA 1
ATOM 2859 C C . ALA B 1 111 ? 27.611 31.429 24.863 1.00 5.82 111 ALA B C 1
ATOM 2860 O O . ALA B 1 111 ? 27.942 32.579 25.173 1.00 6.40 111 ALA B O 1
ATOM 2862 N N . ILE B 1 112 ? 26.441 31.137 24.300 1.00 5.82 112 ILE B N 1
ATOM 2863 C CA . ILE B 1 112 ? 25.471 32.171 23.972 1.00 6.61 112 ILE B CA 1
ATOM 2864 C C . ILE B 1 112 ? 24.433 32.361 25.074 1.00 6.12 112 ILE B C 1
ATOM 2865 O O . ILE B 1 112 ? 23.733 31.419 25.462 1.00 5.93 112 ILE B O 1
ATOM 2870 N N . ASP B 1 113 ? 24.358 33.602 25.552 1.00 5.37 113 ASP B N 1
ATOM 2871 C CA . ASP B 1 113 ? 23.479 34.063 26.630 1.00 6.31 113 ASP B CA 1
ATOM 2872 C C . ASP B 1 113 ? 23.287 33.072 27.768 1.00 6.43 113 ASP B C 1
ATOM 2873 O O . ASP B 1 113 ? 22.174 32.611 28.052 1.00 6.86 113 ASP B O 1
ATOM 2878 N N . ILE B 1 114 ? 24.395 32.783 28.440 1.00 6.39 114 ILE B N 1
ATOM 2879 C CA . ILE B 1 114 ? 24.400 31.849 29.549 1.00 6.46 114 ILE B CA 1
ATOM 2880 C C . ILE B 1 114 ? 25.653 32.063 30.395 1.00 6.28 114 ILE B C 1
ATOM 2881 O O . ILE B 1 114 ? 26.697 32.493 29.891 1.00 7.22 114 ILE B O 1
ATOM 2886 N N . ALA B 1 115 ? 25.532 31.784 31.688 1.00 7.09 115 ALA B N 1
ATOM 2887 C CA . ALA B 1 115 ? 26.651 31.901 32.614 1.00 6.73 115 ALA B CA 1
ATOM 2888 C C . ALA B 1 115 ? 26.726 30.589 33.386 1.00 6.17 115 ALA B C 1
ATOM 2889 O O . ALA B 1 115 ? 25.708 29.916 33.580 1.00 6.87 115 ALA B O 1
ATOM 2891 N N . PRO B 1 116 ? 27.936 30.194 33.813 1.00 6.38 116 PRO B N 1
ATOM 2892 C CA . PRO B 1 116 ? 28.128 28.951 34.567 1.00 6.71 116 PRO B CA 1
ATOM 2893 C C . PRO B 1 116 ? 27.730 29.161 36.023 1.00 6.06 116 PRO B C 1
ATOM 2894 O O . PRO B 1 116 ? 28.581 29.211 36.919 1.00 6.43 116 PRO B O 1
ATOM 2898 N N . VAL B 1 117 ? 26.423 29.280 36.238 1.00 6.02 117 VAL B N 1
ATOM 2899 C CA . VAL B 1 117 ? 25.866 29.522 37.559 1.00 6.48 117 VAL B CA 1
ATOM 2900 C C . VAL B 1 117 ? 24.516 28.843 37.722 1.00 5.98 117 VAL B C 1
ATOM 2901 O O . VAL B 1 117 ? 23.836 28.529 36.741 1.00 6.90 117 VAL B O 1
ATOM 2905 N N . ASP B 1 118 ? 24.143 28.617 38.976 1.00 6.56 118 ASP B N 1
ATOM 2906 C CA . ASP B 1 118 ? 22.844 28.053 39.311 1.00 6.32 118 ASP B CA 1
ATOM 2907 C C . ASP B 1 118 ? 21.967 29.293 39.461 1.00 6.69 118 ASP B C 1
ATOM 2908 O O . ASP B 1 118 ? 22.188 30.102 40.360 1.00 7.82 118 ASP B O 1
ATOM 2913 N N . TYR B 1 119 ? 20.980 29.453 38.589 1.00 7.16 119 TYR B N 1
ATOM 2914 C CA . TYR B 1 119 ? 20.123 30.631 38.646 1.00 7.62 119 TYR B CA 1
ATOM 2915 C C . TYR B 1 119 ? 19.136 30.631 39.813 1.00 7.77 119 TYR B C 1
ATOM 2916 O O . TYR B 1 119 ? 18.568 31.667 40.150 1.00 8.68 119 TYR B O 1
ATOM 2925 N N . HIS B 1 120 ? 18.929 29.472 40.426 1.00 8.60 120 HIS B N 1
ATOM 2926 C CA . HIS B 1 120 ? 18.051 29.370 41.593 1.00 10.32 120 HIS B CA 1
ATOM 2927 C C . HIS B 1 120 ? 16.651 29.955 41.439 1.00 9.68 120 HIS B C 1
ATOM 2928 O O . HIS B 1 120 ? 16.143 30.583 42.369 1.00 10.14 120 HIS B O 1
ATOM 2935 N N . VAL B 1 121 ? 16.034 29.760 40.279 1.00 8.97 121 VAL B N 1
ATOM 2936 C CA . VAL B 1 121 ? 14.681 30.254 40.032 1.00 9.26 121 VAL B CA 1
ATOM 2937 C C . VAL B 1 121 ? 13.964 29.321 39.068 1.00 9.08 121 VAL B C 1
ATOM 2938 O O . VAL B 1 121 ? 14.600 28.523 38.371 1.00 10.97 121 VAL B O 1
ATOM 2942 N N . ARG B 1 122 ? 12.637 29.400 39.049 1.00 8.66 122 ARG B N 1
ATOM 2943 C CA . ARG B 1 122 ? 11.855 28.628 38.091 1.00 9.49 122 ARG B CA 1
ATOM 2944 C C . ARG B 1 122 ? 11.487 29.684 37.052 1.00 9.42 122 ARG B C 1
ATOM 2945 O O . ARG B 1 122 ? 10.870 30.700 37.375 1.00 12.08 122 ARG B O 1
ATOM 2953 N N . ARG B 1 123 ? 11.893 29.442 35.810 1.00 8.91 123 ARG B N 1
ATOM 2954 C CA . ARG B 1 123 ? 11.683 30.379 34.709 1.00 10.35 123 ARG B CA 1
ATOM 2955 C C . ARG B 1 123 ? 10.794 29.835 33.590 1.00 8.24 123 ARG B C 1
ATOM 2956 O O . ARG B 1 123 ? 10.522 30.545 32.621 1.00 9.41 123 ARG B O 1
ATOM 2964 N N . HIS B 1 124 ? 10.333 28.594 33.717 1.00 7.64 124 HIS B N 1
ATOM 2965 C CA . HIS B 1 124 ? 9.547 27.983 32.648 1.00 6.78 124 HIS B CA 1
ATOM 2966 C C . HIS B 1 124 ? 8.216 27.351 33.034 1.00 6.16 124 HIS B C 1
ATOM 2967 O O . HIS B 1 124 ? 7.671 26.566 32.264 1.00 7.22 124 HIS B O 1
ATOM 2974 N N . ASP B 1 125 ? 7.671 27.684 34.198 1.00 7.05 125 ASP B N 1
ATOM 2975 C CA . ASP B 1 125 ? 6.417 27.057 34.597 1.00 6.71 125 ASP B CA 1
ATOM 2976 C C . ASP B 1 125 ? 5.259 27.285 33.630 1.00 6.87 125 ASP B C 1
ATOM 2977 O O . ASP B 1 125 ? 4.481 26.369 33.372 1.00 7.30 125 ASP B O 1
ATOM 2982 N N . GLU B 1 126 ? 5.140 28.496 33.094 1.00 7.02 126 GLU B N 1
ATOM 2983 C CA . GLU B 1 126 ? 4.052 28.784 32.169 1.00 8.12 126 GLU B CA 1
ATOM 2984 C C . GLU B 1 126 ? 4.278 28.065 30.845 1.00 7.58 126 GLU B C 1
ATOM 2985 O O . GLU B 1 126 ? 3.325 27.648 30.184 1.00 8.00 126 GLU B O 1
ATOM 2991 N N . ILE B 1 127 ? 5.541 27.904 30.466 1.00 7.64 127 ILE B N 1
ATOM 2992 C CA . ILE B 1 127 ? 5.865 27.190 29.240 1.00 7.29 127 ILE B CA 1
ATOM 2993 C C . ILE B 1 127 ? 5.479 25.720 29.423 1.00 7.58 127 ILE B C 1
ATOM 2994 O O . ILE B 1 127 ? 4.879 25.121 28.533 1.00 7.32 127 ILE B O 1
ATOM 2999 N N . PHE B 1 128 ? 5.813 25.138 30.572 1.00 7.20 128 PHE B N 1
ATOM 3000 C CA . PHE B 1 128 ? 5.440 23.747 30.828 1.00 7.56 128 PHE B CA 1
ATOM 3001 C C . PHE B 1 128 ? 3.911 23.615 30.832 1.00 7.21 128 PHE B C 1
ATOM 3002 O O . PHE B 1 128 ? 3.364 22.636 30.326 1.00 7.68 128 PHE B O 1
ATOM 3010 N N . ALA B 1 129 ? 3.225 24.601 31.403 1.00 7.25 129 ALA B N 1
ATOM 3011 C CA . ALA B 1 129 ? 1.765 24.577 31.449 1.00 8.17 129 ALA B CA 1
ATOM 3012 C C . ALA B 1 129 ? 1.195 24.613 30.030 1.00 8.21 129 ALA B C 1
ATOM 3013 O O . ALA B 1 129 ? 0.226 23.916 29.722 1.00 9.00 129 ALA B O 1
ATOM 3015 N N . ALA B 1 130 ? 1.801 25.422 29.166 1.00 8.28 130 ALA B N 1
ATOM 3016 C CA . ALA B 1 130 ? 1.353 25.534 27.779 1.00 8.98 130 ALA B CA 1
ATOM 3017 C C . ALA B 1 130 ? 1.571 24.213 27.042 1.00 8.40 130 ALA B C 1
ATOM 3018 O O . ALA B 1 130 ? 0.704 23.746 26.303 1.00 9.71 130 ALA B O 1
ATOM 3020 N N . ILE B 1 131 ? 2.742 23.620 27.252 1.00 8.62 131 ILE B N 1
ATOM 3021 C CA . ILE B 1 131 ? 3.093 22.351 26.629 1.00 8.89 131 ILE B CA 1
ATOM 3022 C C . ILE B 1 131 ? 2.110 21.260 27.051 1.00 9.23 131 ILE B C 1
ATOM 3023 O O . ILE B 1 131 ? 1.611 20.501 26.216 1.00 9.64 131 ILE B O 1
ATOM 3028 N N . ASN B 1 132 ? 1.823 21.192 28.346 1.00 10.37 132 ASN B N 1
ATOM 3029 C CA . ASN B 1 132 ? 0.894 20.193 28.861 1.00 12.16 132 ASN B CA 1
ATOM 3030 C C . ASN B 1 132 ? -0.524 20.433 28.348 1.00 12.52 132 ASN B C 1
ATOM 3031 O O . ASN B 1 132 ? -1.256 19.483 28.056 1.00 12.70 132 ASN B O 1
ATOM 3036 N N . ALA B 1 133 ? -0.910 21.701 28.237 1.00 11.87 133 ALA B N 1
ATOM 3037 C CA . ALA B 1 133 ? -2.241 22.046 27.751 1.00 12.65 133 ALA B CA 1
ATOM 3038 C C . ALA B 1 133 ? -2.417 21.536 26.327 1.00 12.81 133 ALA B C 1
ATOM 3039 O O . ALA B 1 133 ? -3.471 21.003 25.974 1.00 13.11 133 ALA B O 1
ATOM 3041 N N . VAL B 1 134 ? -1.384 21.700 25.508 1.00 12.37 134 VAL B N 1
ATOM 3042 C CA . VAL B 1 134 ? -1.442 21.234 24.128 1.00 12.24 134 VAL B CA 1
ATOM 3043 C C . VAL B 1 134 ? -1.616 19.719 24.100 1.00 13.81 134 VAL B C 1
ATOM 3044 O O . VAL B 1 134 ? -2.457 19.196 23.367 1.00 15.01 134 VAL B O 1
ATOM 3048 N N . SER B 1 135 ? -0.830 19.019 24.912 1.00 14.00 135 SER B N 1
ATOM 3049 C CA . SER B 1 135 ? -0.895 17.562 24.978 1.00 16.03 135 SER B CA 1
ATOM 3050 C C . SER B 1 135 ? -2.264 17.053 25.419 1.00 18.13 135 SER B C 1
ATOM 3051 O O . SER B 1 135 ? -2.785 16.090 24.855 1.00 19.34 135 SER B O 1
ATOM 3054 N N . GLU B 1 136 ? -2.840 17.697 26.428 1.00 19.78 136 GLU B N 1
ATOM 3055 C CA . GLU B 1 136 ? -4.144 17.296 26.946 1.00 22.65 136 GLU B CA 1
ATOM 3056 C C . GLU B 1 136 ? -5.284 17.580 25.972 1.00 23.30 136 GLU B C 1
ATOM 3057 O O . GLU B 1 136 ? -6.310 16.900 25.994 1.00 24.06 136 GLU B O 1
ATOM 3063 N N . SER B 1 137 ? -5.104 18.583 25.120 1.00 23.55 137 SER B N 1
ATOM 3064 C CA . SER B 1 137 ? -6.128 18.938 24.145 1.00 23.85 137 SER B CA 1
ATOM 3065 C C . SER B 1 137 ? -6.120 17.935 22.998 1.00 24.66 137 SER B C 1
ATOM 3066 O O . SER B 1 137 ? -5.415 16.927 23.047 1.00 24.09 137 SER B O 1
ATOM 3069 N N . ASP B 1 138 ? -6.905 18.222 21.966 1.00 26.15 138 ASP B N 1
ATOM 3070 C CA . ASP B 1 138 ? -6.981 17.354 20.800 1.00 27.12 138 ASP B CA 1
ATOM 3071 C C . ASP B 1 138 ? -6.222 17.982 19.637 1.00 26.54 138 ASP B C 1
ATOM 3072 O O . ASP B 1 138 ? -6.392 17.587 18.484 1.00 25.87 138 ASP B O 1
ATOM 3077 N N . ALA B 1 139 ? -5.382 18.964 19.952 1.00 25.29 139 ALA B N 1
ATOM 3078 C CA . ALA B 1 139 ? -4.589 19.659 18.944 1.00 24.62 139 ALA B CA 1
ATOM 3079 C C . ALA B 1 139 ? -3.696 18.683 18.188 1.00 24.86 139 ALA B C 1
ATOM 3080 O O . ALA B 1 139 ? -3.027 17.845 18.791 1.00 23.99 139 ALA B O 1
ATOM 3082 N N . GLN B 1 140 ? -3.689 18.801 16.864 1.00 25.35 140 GLN B N 1
ATOM 3083 C CA . GLN B 1 140 ? -2.881 17.930 16.019 1.00 26.37 140 GLN B CA 1
ATOM 3084 C C . GLN B 1 140 ? -1.881 18.732 15.192 1.00 26.19 140 GLN B C 1
ATOM 3085 O O . GLN B 1 140 ? -0.735 18.319 15.018 1.00 26.88 140 GLN B O 1
ATOM 3091 N N . THR B 1 141 ? -2.320 19.879 14.685 1.00 25.70 141 THR B N 1
ATOM 3092 C CA . THR B 1 141 ? -1.462 20.735 13.871 1.00 25.18 141 THR B CA 1
ATOM 3093 C C . THR B 1 141 ? -0.805 21.818 14.719 1.00 24.36 141 THR B C 1
ATOM 3094 O O . THR B 1 141 ? -1.235 22.085 15.842 1.00 23.61 141 THR B O 1
ATOM 3098 N N . ARG B 1 142 ? 0.237 22.441 14.179 1.00 24.31 142 ARG B N 1
ATOM 3099 C CA . ARG B 1 142 ? 0.933 23.503 14.895 1.00 23.92 142 ARG B CA 1
ATOM 3100 C C . ARG B 1 142 ? 0.019 24.710 15.059 1.00 23.09 142 ARG B C 1
ATOM 3101 O O . ARG B 1 142 ? 0.082 25.411 16.068 1.00 21.15 142 ARG B O 1
ATOM 3109 N N . GLN B 1 143 ? -0.829 24.947 14.063 1.00 22.77 143 GLN B N 1
ATOM 3110 C CA . GLN B 1 143 ? -1.761 26.068 14.103 1.00 22.85 143 GLN B CA 1
ATOM 3111 C C . GLN B 1 143 ? -2.685 25.903 15.303 1.00 20.83 143 GLN B C 1
ATOM 3112 O O . GLN B 1 143 ? -2.915 26.844 16.063 1.00 20.49 143 GLN B O 1
ATOM 3118 N N . GLN B 1 144 ? -3.212 24.694 15.462 1.00 19.42 144 GLN B N 1
ATOM 3119 C CA . GLN B 1 144 ? -4.107 24.381 16.567 1.00 19.04 144 GLN B CA 1
ATOM 3120 C C . GLN B 1 144 ? -3.360 24.470 17.894 1.00 16.92 144 GLN B C 1
ATOM 3121 O O . GLN B 1 144 ? -3.889 24.982 18.880 1.00 16.40 144 GLN B O 1
ATOM 3127 N N . ALA B 1 145 ? -2.126 23.976 17.912 1.00 15.23 145 ALA B N 1
ATOM 3128 C CA . ALA B 1 145 ? -1.312 24.008 19.120 1.00 13.55 145 ALA B CA 1
ATOM 3129 C C . ALA B 1 145 ? -0.991 25.448 19.507 1.00 12.73 145 ALA B C 1
ATOM 3130 O O . ALA B 1 145 ? -1.033 25.806 20.683 1.00 12.38 145 ALA B O 1
ATOM 3132 N N . ALA B 1 146 ? -0.676 26.272 18.513 1.00 12.53 146 ALA B N 1
ATOM 3133 C CA . ALA B 1 146 ? -0.345 27.672 18.752 1.00 13.53 146 ALA B CA 1
ATOM 3134 C C . ALA B 1 146 ? -1.491 28.400 19.447 1.00 13.15 146 ALA B C 1
ATOM 3135 O O . ALA B 1 146 ? -1.270 29.199 20.355 1.00 13.20 146 ALA B O 1
ATOM 3137 N N . ALA B 1 147 ? -2.717 28.117 19.017 1.00 13.61 147 ALA B N 1
ATOM 3138 C CA . ALA B 1 147 ? -3.894 28.750 19.603 1.00 14.91 147 ALA B CA 1
ATOM 3139 C C . ALA B 1 147 ? -3.963 28.477 21.103 1.00 14.36 147 ALA B C 1
ATOM 3140 O O . ALA B 1 147 ? -4.271 29.369 21.894 1.00 15.19 147 ALA B O 1
ATOM 3142 N N . ILE B 1 148 ? -3.671 27.239 21.487 1.00 13.86 148 ILE B N 1
ATOM 3143 C CA . ILE B 1 148 ? -3.697 26.844 22.890 1.00 13.36 148 ILE B CA 1
ATOM 3144 C C . ILE B 1 148 ? -2.561 27.498 23.669 1.00 12.29 148 ILE B C 1
ATOM 3145 O O . ILE B 1 148 ? -2.757 27.981 24.784 1.00 12.20 148 ILE B O 1
ATOM 3150 N N . MET B 1 149 ? -1.371 27.515 23.080 1.00 11.52 149 MET B N 1
ATOM 3151 C CA . MET B 1 149 ? -0.216 28.101 23.742 1.00 11.20 149 MET B CA 1
ATOM 3152 C C . MET B 1 149 ? -0.361 29.594 23.993 1.00 11.59 149 MET B C 1
ATOM 3153 O O . MET B 1 149 ? 0.143 30.108 24.992 1.00 11.70 149 MET B O 1
ATOM 3158 N N . ARG B 1 150 ? -1.060 30.286 23.097 1.00 11.98 150 ARG B N 1
ATOM 3159 C CA . ARG B 1 150 ? -1.262 31.722 23.246 1.00 12.87 150 ARG B CA 1
ATOM 3160 C C . ARG B 1 150 ? -2.139 32.043 24.452 1.00 13.41 150 ARG B C 1
ATOM 3161 O O . ARG B 1 150 ? -2.227 33.196 24.873 1.00 14.27 150 ARG B O 1
ATOM 3169 N N . GLN B 1 151 ? -2.786 31.022 25.007 1.00 13.04 151 GLN B N 1
ATOM 3170 C CA . GLN B 1 151 ? -3.638 31.204 26.178 1.00 13.95 151 GLN B CA 1
ATOM 3171 C C . GLN B 1 151 ? -2.785 31.162 27.446 1.00 12.68 151 GLN B C 1
ATOM 3172 O O . GLN B 1 151 ? -3.255 31.497 28.533 1.00 14.17 151 GLN B O 1
ATOM 3178 N N . HIS B 1 152 ? -1.527 30.751 27.294 1.00 11.70 152 HIS B N 1
ATOM 3179 C CA . HIS B 1 152 ? -0.597 30.649 28.418 1.00 10.93 152 HIS B CA 1
ATOM 3180 C C . HIS B 1 152 ? 0.602 31.576 28.276 1.00 10.19 152 HIS B C 1
ATOM 3181 O O . HIS B 1 152 ? 1.150 32.045 29.273 1.00 10.21 152 HIS B O 1
ATOM 3188 N N . LEU B 1 153 ? 1.006 31.823 27.033 1.00 10.33 153 LEU B N 1
ATOM 3189 C CA . LEU B 1 153 ? 2.172 32.652 26.739 1.00 11.00 153 LEU B CA 1
ATOM 3190 C C . LEU B 1 153 ? 1.827 33.816 25.827 1.00 11.62 153 LEU B C 1
ATOM 3191 O O . LEU B 1 153 ? 0.956 33.701 24.967 1.00 12.54 153 LEU B O 1
ATOM 3196 N N . ASN B 1 154 ? 2.527 34.932 25.997 1.00 13.35 154 ASN B N 1
ATOM 3197 C CA . ASN B 1 154 ? 2.268 36.092 25.156 1.00 14.54 154 ASN B CA 1
ATOM 3198 C C . ASN B 1 154 ? 3.475 36.554 24.351 1.00 14.91 154 ASN B C 1
ATOM 3199 O O . ASN B 1 154 ? 3.506 37.677 23.847 1.00 16.99 154 ASN B O 1
ATOM 3204 N N . GLU B 1 155 ? 4.472 35.681 24.239 1.00 14.55 155 GLU B N 1
ATOM 3205 C CA . GLU B 1 155 ? 5.666 35.967 23.450 1.00 15.24 155 GLU B CA 1
ATOM 3206 C C . GLU B 1 155 ? 5.592 35.035 22.247 1.00 14.10 155 GLU B C 1
ATOM 3207 O O . GLU B 1 155 ? 5.936 33.855 22.340 1.00 12.56 155 GLU B O 1
ATOM 3213 N N . GLU B 1 156 ? 5.130 35.572 21.122 1.00 13.52 156 GLU B N 1
ATOM 3214 C CA . GLU B 1 156 ? 4.973 34.797 19.897 1.00 13.06 156 GLU B CA 1
ATOM 3215 C C . GLU B 1 156 ? 6.257 34.091 19.470 1.00 11.38 156 GLU B C 1
ATOM 3216 O O . GLU B 1 156 ? 6.214 32.959 18.991 1.00 11.14 156 GLU B O 1
ATOM 3222 N N . GLY B 1 157 ? 7.393 34.759 19.645 1.00 11.29 157 GLY B N 1
ATOM 3223 C CA . GLY B 1 157 ? 8.663 34.164 19.270 1.00 11.48 157 GLY B CA 1
ATOM 3224 C C . GLY B 1 157 ? 8.949 32.883 20.034 1.00 10.21 157 GLY B C 1
ATOM 3225 O O . GLY B 1 157 ? 9.434 31.902 19.465 1.00 10.05 157 GLY B O 1
ATOM 3226 N N . VAL B 1 158 ? 8.653 32.886 21.330 1.00 10.33 158 VAL B N 1
ATOM 3227 C CA . VAL B 1 158 ? 8.877 31.708 22.158 1.00 10.35 158 VAL B CA 1
ATOM 3228 C C . VAL B 1 158 ? 7.919 30.598 21.732 1.00 9.18 158 VAL B C 1
ATOM 3229 O O . VAL B 1 158 ? 8.304 29.429 21.644 1.00 8.44 158 VAL B O 1
ATOM 3233 N N . ILE B 1 159 ? 6.673 30.965 21.454 1.00 9.20 159 ILE B N 1
ATOM 3234 C CA . ILE B 1 159 ? 5.685 29.991 21.022 1.00 9.32 159 ILE B CA 1
ATOM 3235 C C . ILE B 1 159 ? 6.131 29.299 19.733 1.00 8.98 159 ILE B C 1
ATOM 3236 O O . ILE B 1 159 ? 6.083 28.074 19.633 1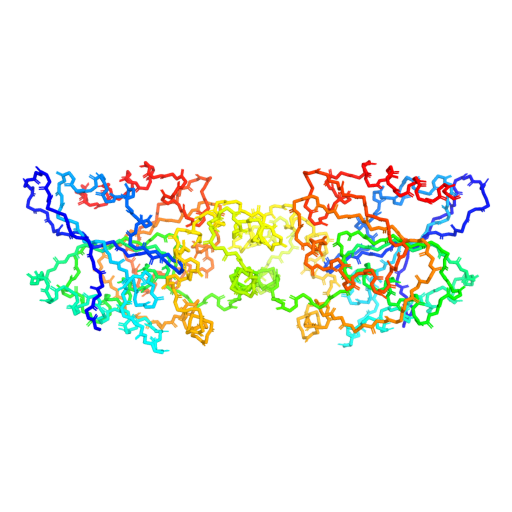.00 9.89 159 ILE B O 1
ATOM 3241 N N . GLN B 1 160 ? 6.573 30.079 18.751 1.00 9.18 160 GLN B N 1
ATOM 3242 C CA . GLN B 1 160 ? 7.015 29.505 17.484 1.00 9.39 160 GLN B CA 1
ATOM 3243 C C . GLN B 1 160 ? 8.258 28.637 17.662 1.00 9.13 160 GLN B C 1
ATOM 3244 O O . GLN B 1 160 ? 8.398 27.606 17.005 1.00 9.09 160 GLN B O 1
ATOM 3250 N N . PHE B 1 161 ? 9.160 29.054 18.544 1.00 8.59 161 PHE B N 1
ATOM 3251 C CA . PHE B 1 161 ? 10.367 28.282 18.825 1.00 8.09 161 PHE B CA 1
ATOM 3252 C C . PHE B 1 161 ? 9.963 26.912 19.376 1.00 7.67 161 PHE B C 1
ATOM 3253 O O . PHE B 1 161 ? 10.441 25.875 18.914 1.00 7.75 161 PHE B O 1
ATOM 3261 N N . LEU B 1 162 ? 9.074 26.909 20.363 1.00 7.28 162 LEU B N 1
ATOM 3262 C CA . LEU B 1 162 ? 8.622 25.660 20.958 1.00 7.22 162 LEU B CA 1
ATOM 3263 C C . LEU B 1 162 ? 7.925 24.777 19.931 1.00 7.45 162 LEU B C 1
ATOM 3264 O O . LEU B 1 162 ? 8.132 23.563 19.905 1.00 8.25 162 LEU B O 1
ATOM 3269 N N . LEU B 1 163 ? 7.111 25.387 19.074 1.00 8.05 163 LEU B N 1
ATOM 3270 C CA . LEU B 1 163 ? 6.379 24.630 18.066 1.00 8.35 163 LEU B CA 1
ATOM 3271 C C . LEU B 1 163 ? 7.260 23.935 17.033 1.00 8.83 163 LEU B C 1
ATOM 3272 O O . LEU B 1 163 ? 6.795 23.042 16.329 1.00 9.07 163 LEU B O 1
ATOM 3277 N N . LYS B 1 164 ? 8.522 24.338 16.927 1.00 8.79 164 LYS B N 1
ATOM 3278 C CA . LYS B 1 164 ? 9.423 23.674 15.993 1.00 9.83 164 LYS B CA 1
ATOM 3279 C C . LYS B 1 164 ? 9.547 22.213 16.424 1.00 9.55 164 LYS B C 1
ATOM 3280 O O . LYS B 1 164 ? 9.876 21.343 15.615 1.00 10.79 164 LYS B O 1
ATOM 3286 N N . SER B 1 165 ? 9.276 21.950 17.702 1.00 8.88 165 SER B N 1
ATOM 3287 C CA . SER B 1 165 ? 9.351 20.599 18.251 1.00 9.43 165 SER B CA 1
ATOM 3288 C C . SER B 1 165 ? 7.998 19.903 18.355 1.00 9.11 165 SER B C 1
ATOM 3289 O O . SER B 1 165 ? 7.897 18.820 18.934 1.00 9.21 165 SER B O 1
ATOM 3292 N N . PHE B 1 166 ? 6.954 20.527 17.817 1.00 9.02 166 PHE B N 1
ATOM 3293 C CA . PHE B 1 166 ? 5.633 19.914 17.832 1.00 9.61 166 PHE B CA 1
ATOM 3294 C C . PHE B 1 166 ? 5.449 19.379 16.419 1.00 10.95 166 PHE B C 1
ATOM 3295 O O . PHE B 1 166 ? 5.139 20.131 15.495 1.00 12.57 166 PHE B O 1
ATOM 3303 N N . VAL B 1 167 ? 5.672 18.079 16.259 1.00 11.63 167 VAL B N 1
ATOM 3304 C CA . VAL B 1 167 ? 5.575 17.428 14.959 1.00 12.78 167 VAL B CA 1
ATOM 3305 C C . VAL B 1 167 ? 4.644 16.225 15.040 1.00 13.77 167 VAL B C 1
ATOM 3306 O O . VAL B 1 167 ? 4.746 15.413 15.956 1.00 14.30 167 VAL B O 1
ATOM 3310 N N . ASP B 1 168 ? 3.738 16.117 14.073 1.00 16.18 168 ASP B N 1
ATOM 3311 C CA . ASP B 1 168 ? 2.779 15.018 14.035 1.00 18.29 168 ASP B CA 1
ATOM 3312 C C . ASP B 1 168 ? 1.955 14.938 15.317 1.00 18.42 168 ASP B C 1
ATOM 3313 O O . ASP B 1 168 ? 1.624 13.848 15.788 1.00 18.58 168 ASP B O 1
ATOM 3318 N N . GLY B 1 169 ? 1.634 16.100 15.878 1.00 18.08 169 GLY B N 1
ATOM 3319 C CA . GLY B 1 169 ? 0.834 16.156 17.090 1.00 17.56 169 GLY B CA 1
ATOM 3320 C C . GLY B 1 169 ? 1.508 15.684 18.365 1.00 17.42 169 GLY B C 1
ATOM 3321 O O . GLY B 1 169 ? 0.830 15.366 19.341 1.00 18.34 169 GLY B O 1
ATOM 3322 N N . GLU B 1 170 ? 2.836 15.643 18.371 1.00 16.18 170 GLU B N 1
ATOM 3323 C CA . GLU B 1 170 ? 3.576 15.203 19.550 1.00 15.61 170 GLU B CA 1
ATOM 3324 C C . GLU B 1 170 ? 4.814 16.061 19.778 1.00 13.22 170 GLU B C 1
ATOM 3325 O O . GLU B 1 170 ? 5.392 16.587 18.831 1.00 12.80 170 GLU B O 1
ATOM 3331 N N . TRP B 1 171 ? 5.215 16.205 21.038 1.00 11.26 171 TRP B N 1
ATOM 3332 C CA . TRP B 1 171 ? 6.405 16.982 21.367 1.00 9.04 171 TRP B CA 1
ATOM 3333 C C . TRP B 1 171 ? 7.648 16.119 21.185 1.00 9.10 171 TRP B C 1
ATOM 3334 O O . TRP B 1 171 ? 7.703 14.992 21.675 1.00 9.62 171 TRP B O 1
ATOM 3345 N N . ARG B 1 172 ? 8.643 16.654 20.487 1.00 8.17 172 ARG B N 1
ATOM 3346 C CA . ARG B 1 172 ? 9.888 15.934 20.252 1.00 9.15 172 ARG B CA 1
ATOM 3347 C C . ARG B 1 172 ? 10.691 15.779 21.539 1.00 8.16 172 ARG B C 1
ATOM 3348 O O . ARG B 1 172 ? 11.378 14.775 21.728 1.00 9.49 172 ARG B O 1
ATOM 3356 N N . PHE B 1 173 ? 10.607 16.768 22.426 1.00 7.57 173 PHE B N 1
ATOM 3357 C CA . PHE B 1 173 ? 11.344 16.689 23.678 1.00 7.09 173 PHE B CA 1
ATOM 3358 C C . PHE B 1 173 ? 10.592 15.871 24.728 1.00 6.62 173 PHE B C 1
ATOM 3359 O O . PHE B 1 173 ? 9.372 15.709 24.660 1.00 8.09 173 PHE B O 1
ATOM 3367 N N . ASN B 1 174 ? 11.349 15.337 25.678 1.00 7.43 174 ASN B N 1
ATOM 3368 C CA . ASN B 1 174 ? 10.838 14.475 26.745 1.00 7.96 174 ASN B CA 1
ATOM 3369 C C . ASN B 1 174 ? 10.335 15.321 27.913 1.00 7.75 174 ASN B C 1
ATOM 3370 O O . ASN B 1 174 ? 11.060 15.554 28.878 1.00 7.54 174 ASN B O 1
ATOM 3375 N N . VAL B 1 175 ? 9.082 15.756 27.838 1.00 8.01 175 VAL B N 1
ATOM 3376 C CA . VAL B 1 175 ? 8.526 16.630 28.862 1.00 7.96 175 VAL B CA 1
ATOM 3377 C C . VAL B 1 175 ? 8.640 16.173 30.320 1.00 8.16 175 VAL B C 1
ATOM 3378 O O . VAL B 1 175 ? 9.092 16.940 31.169 1.00 7.96 175 VAL B O 1
ATOM 3382 N N . PRO B 1 176 ? 8.243 14.928 30.636 1.00 8.60 176 PRO B N 1
ATOM 3383 C CA . PRO B 1 176 ? 8.345 14.481 32.032 1.00 9.72 176 PRO B CA 1
ATOM 3384 C C . PRO B 1 176 ? 9.749 14.581 32.622 1.00 9.23 176 PRO B C 1
ATOM 3385 O O . PRO B 1 176 ? 9.914 14.938 33.785 1.00 8.22 176 PRO B O 1
ATOM 3389 N N . VAL B 1 177 ? 10.755 14.253 31.820 1.00 8.22 177 VAL B N 1
ATOM 3390 C CA . VAL B 1 177 ? 12.135 14.309 32.280 1.00 8.16 177 VAL B CA 1
ATOM 3391 C C . VAL B 1 177 ? 12.625 15.751 32.416 1.00 6.86 177 VAL B C 1
ATOM 3392 O O . VAL B 1 177 ? 13.303 16.089 33.388 1.00 7.64 177 VAL B O 1
ATOM 3396 N N . LEU B 1 178 ? 12.284 16.607 31.457 1.00 7.18 178 LEU B N 1
ATOM 3397 C CA . LEU B 1 178 ? 12.711 17.997 31.548 1.00 6.31 178 LEU B CA 1
ATOM 3398 C C . LEU B 1 178 ? 12.083 18.646 32.782 1.00 6.53 178 LEU B C 1
ATOM 3399 O O . LEU B 1 178 ? 12.701 19.494 33.427 1.00 7.07 178 LEU B O 1
ATOM 3404 N N . TRP B 1 179 ? 10.860 18.241 33.116 1.00 6.85 179 TRP B N 1
ATOM 3405 C CA . TRP B 1 179 ? 10.200 18.775 34.301 1.00 7.80 179 TRP B CA 1
ATOM 3406 C C . TRP B 1 179 ? 10.886 18.236 35.558 1.00 7.70 179 TRP B C 1
ATOM 3407 O O . TRP B 1 179 ? 11.301 18.993 36.428 1.00 7.73 179 TRP B O 1
ATOM 3418 N N . ASP B 1 180 ? 11.012 16.918 35.637 1.00 8.36 180 ASP B N 1
ATOM 3419 C CA . ASP B 1 180 ? 11.625 16.277 36.791 1.00 8.94 180 ASP B CA 1
ATOM 3420 C C . ASP B 1 180 ? 13.039 16.765 37.095 1.00 8.84 180 ASP B C 1
ATOM 3421 O O . ASP B 1 180 ? 13.398 16.979 38.253 1.00 9.81 180 ASP B O 1
ATOM 3426 N N . GLN B 1 181 ? 13.831 16.947 36.046 1.00 8.23 181 GLN B N 1
ATOM 3427 C CA . GLN B 1 181 ? 15.224 17.364 36.174 1.00 7.92 181 GLN B CA 1
ATOM 3428 C C . GLN B 1 181 ? 15.452 18.868 36.061 1.00 7.30 181 GLN B C 1
ATOM 3429 O O . GLN B 1 181 ? 16.596 19.326 36.086 1.00 7.65 181 GLN B O 1
ATOM 3435 N N . TYR B 1 182 ? 14.373 19.634 35.957 1.00 7.18 182 TYR B N 1
ATOM 3436 C CA . TYR B 1 182 ? 14.480 21.079 35.791 1.00 7.71 182 TYR B CA 1
ATOM 3437 C C . TYR B 1 182 ? 15.471 21.801 36.707 1.00 7.26 182 TYR B C 1
ATOM 3438 O O . TYR B 1 182 ? 16.271 22.609 36.237 1.00 7.24 182 TYR B O 1
ATOM 3447 N N . PRO B 1 183 ? 15.435 21.532 38.023 1.00 8.58 183 PRO B N 1
ATOM 3448 C CA . PRO B 1 183 ? 16.382 22.226 38.905 1.00 9.19 183 PRO B CA 1
ATOM 3449 C C . PRO B 1 183 ? 17.845 22.046 38.508 1.00 9.38 183 PRO B C 1
ATOM 3450 O O . PRO B 1 183 ? 18.674 22.923 38.736 1.00 9.04 183 PRO B O 1
ATOM 3454 N N . HIS B 1 184 ? 18.160 20.906 37.909 1.00 8.60 184 HIS B N 1
ATOM 3455 C CA . HIS B 1 184 ? 19.528 20.625 37.499 1.00 9.04 184 HIS B CA 1
ATOM 3456 C C . HIS B 1 184 ? 19.879 21.320 36.196 1.00 7.98 184 HIS B C 1
ATOM 3457 O O . HIS B 1 184 ? 21.046 21.606 35.930 1.00 8.86 184 HIS B O 1
ATOM 3464 N N . ILE B 1 185 ? 18.862 21.602 35.390 1.00 8.40 185 ILE B N 1
ATOM 3465 C CA . ILE B 1 185 ? 19.064 22.276 34.118 1.00 8.12 185 ILE B CA 1
ATOM 3466 C C . ILE B 1 185 ? 19.315 23.767 34.360 1.00 8.70 185 ILE B C 1
ATOM 3467 O O . ILE B 1 185 ? 20.201 24.365 33.745 1.00 9.15 185 ILE B O 1
ATOM 3472 N N . VAL B 1 186 ? 18.550 24.374 35.261 1.00 9.52 186 VAL B N 1
ATOM 3473 C CA . VAL B 1 186 ? 18.762 25.784 35.570 1.00 9.67 186 VAL B CA 1
ATOM 3474 C C . VAL B 1 186 ? 19.915 25.887 36.570 1.00 7.60 186 VAL B C 1
ATOM 3475 O O . VAL B 1 186 ? 20.481 26.963 36.785 1.00 7.93 186 VAL B O 1
ATOM 3479 N N . GLY B 1 187 ? 20.254 24.745 37.162 1.00 8.04 187 GLY B N 1
ATOM 3480 C CA . GLY B 1 187 ? 21.329 24.671 38.135 1.00 7.92 187 GLY B CA 1
ATOM 3481 C C . GLY B 1 187 ? 22.716 24.565 37.533 1.00 7.28 187 GLY B C 1
ATOM 3482 O O . GLY B 1 187 ? 22.906 24.735 36.323 1.00 7.09 187 GLY B O 1
ATOM 3483 N N . TRP B 1 188 ? 23.691 24.263 38.385 1.00 7.15 188 TRP B N 1
ATOM 3484 C CA . TRP B 1 188 ? 25.078 24.172 37.954 1.00 7.14 188 TRP B CA 1
ATOM 3485 C C . TRP B 1 188 ? 25.968 23.607 39.047 1.00 7.72 188 TRP B C 1
ATOM 3486 O O . TRP B 1 188 ? 25.696 23.787 40.234 1.00 9.48 188 TRP B O 1
ATOM 3497 N N . GLU B 1 189 ? 27.026 22.918 38.636 1.00 7.35 189 GLU B N 1
ATOM 3498 C CA . GLU B 1 189 ? 28.012 22.388 39.567 1.00 7.77 189 GLU B CA 1
ATOM 3499 C C . GLU B 1 189 ? 29.305 23.102 39.179 1.00 7.89 189 GLU B C 1
ATOM 3500 O O . GLU B 1 189 ? 29.781 22.955 38.053 1.00 7.88 189 GLU B O 1
ATOM 3506 N N . LYS B 1 190 ? 29.861 23.886 40.095 1.00 7.69 190 LYS B N 1
ATOM 3507 C CA . LYS B 1 190 ? 31.087 24.627 39.811 1.00 8.60 190 LYS B CA 1
ATOM 3508 C C . LYS B 1 190 ? 32.213 23.732 39.309 1.00 7.68 190 LYS B C 1
ATOM 3509 O O . LYS B 1 190 ? 32.421 22.631 39.817 1.00 8.13 190 LYS B O 1
ATOM 3515 N N . ILE B 1 191 ? 32.937 24.222 38.308 1.00 7.24 191 ILE B N 1
ATOM 3516 C CA . ILE B 1 191 ? 34.038 23.480 37.705 1.00 7.64 191 ILE B CA 1
ATOM 3517 C C . ILE B 1 191 ? 35.368 24.215 37.840 1.00 6.97 191 ILE B C 1
ATOM 3518 O O . ILE B 1 191 ? 35.402 25.412 38.136 1.00 7.09 191 ILE B O 1
ATOM 3523 N N . PRO B 1 192 ? 36.486 23.499 37.640 1.00 7.72 192 PRO B N 1
ATOM 3524 C CA . PRO B 1 192 ? 37.798 24.142 37.739 1.00 8.21 192 PRO B CA 1
ATOM 3525 C C . PRO B 1 192 ? 37.945 25.130 36.586 1.00 7.50 192 PRO B C 1
ATOM 3526 O O . PRO B 1 192 ? 37.254 25.024 35.570 1.00 7.66 192 PRO B O 1
ATOM 3530 N N . ALA B 1 193 ? 38.854 26.084 36.733 1.00 7.65 193 ALA B N 1
ATOM 3531 C CA . ALA B 1 193 ? 39.068 27.078 35.695 1.00 7.31 193 ALA B CA 1
ATOM 3532 C C . ALA B 1 193 ? 39.594 26.476 34.399 1.00 7.33 193 ALA B C 1
ATOM 3533 O O . ALA B 1 193 ? 40.415 25.555 34.413 1.00 8.48 193 ALA B O 1
ATOM 3535 N N . TRP B 1 194 ? 39.105 27.001 33.280 1.00 7.35 194 TRP B N 1
ATOM 3536 C CA . TRP B 1 194 ? 39.566 26.581 31.962 1.00 7.32 194 TRP B CA 1
ATOM 3537 C C . TRP B 1 194 ? 40.452 27.752 31.537 1.00 6.77 194 TRP B C 1
ATOM 3538 O O . TRP B 1 194 ? 39.960 28.850 31.273 1.00 7.34 194 TRP B O 1
ATOM 3549 N N . ASP B 1 195 ? 41.761 27.518 31.491 1.00 7.38 195 ASP B N 1
ATOM 3550 C CA . ASP B 1 195 ? 42.722 28.571 31.167 1.00 7.38 195 ASP B CA 1
ATOM 3551 C C . ASP B 1 195 ? 42.942 28.818 29.680 1.00 7.84 195 ASP B C 1
ATOM 3552 O O . ASP B 1 195 ? 44.072 28.777 29.190 1.00 8.96 195 ASP B O 1
ATOM 3557 N N . HIS B 1 196 ? 41.856 29.109 28.973 1.00 7.77 196 HIS B N 1
ATOM 3558 C CA . HIS B 1 196 ? 41.907 29.362 27.537 1.00 7.94 196 HIS B CA 1
ATOM 3559 C C . HIS B 1 196 ? 40.862 30.403 27.172 1.00 7.91 196 HIS B C 1
ATOM 3560 O O . HIS B 1 196 ? 39.830 30.515 27.834 1.00 7.36 196 HIS B O 1
ATOM 3567 N N . PRO B 1 197 ? 41.112 31.181 26.107 1.00 8.56 197 PRO B N 1
ATOM 3568 C CA . PRO B 1 197 ? 40.139 32.200 25.702 1.00 8.41 197 PRO B CA 1
ATOM 3569 C C . PRO B 1 197 ? 38.786 31.563 25.400 1.00 7.39 197 PRO B C 1
ATOM 3570 O O . PRO B 1 197 ? 38.709 30.539 24.726 1.00 7.73 197 PRO B O 1
ATOM 3574 N N . ALA B 1 198 ? 37.727 32.182 25.907 1.00 7.33 198 ALA B N 1
ATOM 3575 C CA . ALA B 1 198 ? 36.366 31.695 25.711 1.00 7.75 198 ALA B CA 1
ATOM 3576 C C . ALA B 1 198 ? 35.473 32.879 25.381 1.00 7.32 198 ALA B C 1
ATOM 3577 O O . ALA B 1 198 ? 35.623 33.950 25.965 1.00 9.80 198 ALA B O 1
ATOM 3579 N N . LEU B 1 199 ? 34.540 32.688 24.456 1.00 6.48 199 LEU B N 1
ATOM 3580 C CA . LEU B 1 199 ? 33.644 33.764 24.066 1.00 6.59 199 LEU B CA 1
ATOM 3581 C C . LEU B 1 199 ? 32.247 33.594 24.635 1.00 6.39 199 LEU B C 1
ATOM 3582 O O . LEU B 1 199 ? 31.625 32.536 24.487 1.00 6.56 199 LEU B O 1
ATOM 3587 N N . PHE B 1 200 ? 31.771 34.642 25.297 1.00 5.55 200 PHE B N 1
ATOM 3588 C CA . PHE B 1 200 ? 30.429 34.675 25.854 1.00 6.26 200 PHE B CA 1
ATOM 3589 C C . PHE B 1 200 ? 29.673 35.761 25.102 1.00 6.07 200 PHE B C 1
ATOM 3590 O O . PHE B 1 200 ? 30.161 36.886 24.956 1.00 6.87 200 PHE B O 1
ATOM 3598 N N . ILE B 1 201 ? 28.483 35.424 24.617 1.00 5.73 201 ILE B N 1
ATOM 3599 C CA . ILE B 1 201 ? 27.676 36.371 23.859 1.00 7.09 201 ILE B CA 1
ATOM 3600 C C . ILE B 1 201 ? 26.325 36.592 24.534 1.00 6.38 201 ILE B C 1
ATOM 3601 O O . ILE B 1 201 ? 25.360 35.880 24.264 1.00 6.80 201 ILE B O 1
ATOM 3606 N N . PRO B 1 202 ? 26.246 37.578 25.438 1.00 6.51 202 PRO B N 1
ATOM 3607 C CA . PRO B 1 202 ? 24.990 37.867 26.135 1.00 7.36 202 PRO B CA 1
ATOM 3608 C C . PRO B 1 202 ? 24.059 38.741 25.310 1.00 6.88 202 PRO B C 1
ATOM 3609 O O . PRO B 1 202 ? 24.503 39.498 24.443 1.00 8.31 202 PRO B O 1
ATOM 3613 N N . GLY B 1 203 ? 22.766 38.623 25.589 1.00 8.05 203 GLY B N 1
ATOM 3614 C CA . GLY B 1 203 ? 21.785 39.468 24.939 1.00 7.84 203 GLY B CA 1
ATOM 3615 C C . GLY B 1 203 ? 21.685 40.685 25.845 1.00 8.99 203 GLY B C 1
ATOM 3616 O O . GLY B 1 203 ? 21.574 40.538 27.064 1.00 8.86 203 GLY B O 1
ATOM 3617 N N . GLY B 1 204 ? 21.745 41.883 25.268 1.00 9.58 204 GLY B N 1
ATOM 3618 C CA . GLY B 1 204 ? 21.670 43.099 26.061 1.00 11.21 204 GLY B CA 1
ATOM 3619 C C . GLY B 1 204 ? 20.396 43.254 26.869 1.00 11.66 204 GLY B C 1
ATOM 3620 O O . GLY B 1 204 ? 20.386 43.935 27.899 1.00 12.99 204 GLY B O 1
ATOM 3621 N N . ASN B 1 205 ? 19.319 42.630 26.404 1.00 10.53 205 ASN B N 1
ATOM 3622 C CA . ASN B 1 205 ? 18.038 42.704 27.097 1.00 11.85 205 ASN B CA 1
ATOM 3623 C C . ASN B 1 205 ? 17.711 41.392 27.800 1.00 10.63 205 ASN B C 1
ATOM 3624 O O . ASN B 1 205 ? 16.548 41.001 27.890 1.00 12.48 205 ASN B O 1
ATOM 3629 N N . SER B 1 206 ? 18.743 40.721 28.301 1.00 9.67 206 SER B N 1
ATOM 3630 C CA . SER B 1 206 ? 18.574 39.455 29.002 1.00 9.09 206 SER B CA 1
ATOM 3631 C C . SER B 1 206 ? 19.347 39.463 30.312 1.00 8.83 206 SER B C 1
ATOM 3632 O O . SER B 1 206 ? 20.426 40.043 30.396 1.00 8.89 206 SER B O 1
ATOM 3635 N N . PRO B 1 207 ? 18.811 38.800 31.349 1.00 9.22 207 PRO B N 1
ATOM 3636 C CA . PRO B 1 207 ? 19.472 38.746 32.654 1.00 10.12 207 PRO B CA 1
ATOM 3637 C C . PRO B 1 207 ? 20.386 37.535 32.843 1.00 10.04 207 PRO B C 1
ATOM 3638 O O . PRO B 1 207 ? 20.972 37.365 33.909 1.00 12.05 207 PRO B O 1
ATOM 3642 N N . TYR B 1 208 ? 20.513 36.695 31.819 1.00 8.32 208 TYR B N 1
ATOM 3643 C CA . TYR B 1 208 ? 21.337 35.495 31.937 1.00 7.90 208 TYR B CA 1
ATOM 3644 C C . TYR B 1 208 ? 22.822 35.716 32.215 1.00 6.50 208 TYR B C 1
ATOM 3645 O O . TYR B 1 208 ? 23.454 34.879 32.864 1.00 7.23 208 TYR B O 1
ATOM 3654 N N . VAL B 1 209 ? 23.390 36.818 31.730 1.00 7.35 209 VAL B N 1
ATOM 3655 C CA . VAL B 1 209 ? 24.812 37.065 31.964 1.00 8.26 209 VAL B CA 1
ATOM 3656 C C . VAL B 1 209 ? 25.053 38.445 32.560 1.00 9.13 209 VAL B C 1
ATOM 3657 O O . VAL B 1 209 ? 26.019 39.130 32.217 1.00 9.93 209 VAL B O 1
ATOM 3661 N N . SER B 1 210 ? 24.170 38.845 33.467 1.00 10.39 210 SER B N 1
ATOM 3662 C CA . SER B 1 210 ? 24.291 40.138 34.124 1.00 10.43 210 SER B CA 1
ATOM 3663 C C . SER B 1 210 ? 25.483 40.167 35.078 1.00 11.03 210 SER B C 1
ATOM 3664 O O . SER B 1 210 ? 26.063 39.129 35.413 1.00 10.33 210 SER B O 1
ATOM 3667 N N . GLU B 1 211 ? 25.831 41.371 35.519 1.00 11.62 211 GLU B N 1
ATOM 3668 C CA . GLU B 1 211 ? 26.963 41.598 36.413 1.00 13.98 211 GLU B CA 1
ATOM 3669 C C . GLU B 1 211 ? 27.002 40.731 37.670 1.00 13.34 211 GLU B C 1
ATOM 3670 O O . GLU B 1 211 ? 28.080 40.385 38.156 1.00 13.41 211 GLU B O 1
ATOM 3676 N N . GLN B 1 212 ? 25.837 40.381 38.202 1.00 13.14 212 GLN B N 1
ATOM 3677 C CA . GLN B 1 212 ? 25.785 39.569 39.414 1.00 13.12 212 GLN B CA 1
ATOM 3678 C C . GLN B 1 212 ? 26.443 38.199 39.252 1.00 12.12 212 GLN B C 1
ATOM 3679 O O . GLN B 1 212 ? 26.796 37.561 40.243 1.00 13.22 212 GLN B O 1
ATOM 3685 N N . TYR B 1 213 ? 26.602 37.748 38.010 1.00 10.54 213 TYR B N 1
ATOM 3686 C CA . TYR B 1 213 ? 27.203 36.440 37.750 1.00 9.59 213 TYR B CA 1
ATOM 3687 C C . TYR B 1 213 ? 28.643 36.529 37.257 1.00 10.87 213 TYR B C 1
ATOM 3688 O O . TYR B 1 213 ? 29.292 35.506 37.037 1.00 9.78 213 TYR B O 1
ATOM 3697 N N . ARG B 1 214 ? 29.142 37.747 37.090 1.00 10.95 214 ARG B N 1
ATOM 3698 C CA . ARG B 1 214 ? 30.490 37.962 36.575 1.00 11.84 214 ARG B CA 1
ATOM 3699 C C . ARG B 1 214 ? 31.624 37.285 37.339 1.00 10.46 214 ARG B C 1
ATOM 3700 O O . ARG B 1 214 ? 32.489 36.650 36.733 1.00 10.25 214 ARG B O 1
ATOM 3708 N N . ASP B 1 215 ? 31.638 37.416 38.660 1.00 10.39 215 ASP B N 1
ATOM 3709 C CA . ASP B 1 215 ? 32.706 36.801 39.438 1.00 10.74 215 ASP B CA 1
ATOM 3710 C C . ASP B 1 215 ? 32.711 35.285 39.294 1.00 9.00 215 ASP B C 1
ATOM 3711 O O . ASP B 1 215 ? 33.766 34.676 39.109 1.00 9.52 215 ASP B O 1
ATOM 3716 N N . ASP B 1 216 ? 31.533 34.673 39.376 1.00 9.67 216 ASP B N 1
ATOM 3717 C CA . ASP B 1 216 ? 31.438 33.226 39.243 1.00 9.71 216 ASP B CA 1
ATOM 3718 C C . ASP B 1 216 ? 31.844 32.797 37.840 1.00 8.85 216 ASP B C 1
ATOM 3719 O O . ASP B 1 216 ? 32.476 31.758 37.656 1.00 9.44 216 ASP B O 1
ATOM 3724 N N . LEU B 1 217 ? 31.486 33.604 36.850 1.00 7.80 217 LEU B N 1
ATOM 3725 C CA . LEU B 1 217 ? 31.834 33.291 35.478 1.00 8.15 217 LEU B CA 1
ATOM 3726 C C . LEU B 1 217 ? 33.354 33.318 35.305 1.00 7.42 217 LEU B C 1
ATOM 3727 O O . LEU B 1 217 ? 33.935 32.383 34.759 1.00 8.43 217 LEU B O 1
ATOM 3732 N N . LEU B 1 218 ? 33.995 34.377 35.793 1.00 7.04 218 LEU B N 1
ATOM 3733 C CA . LEU B 1 218 ? 35.446 34.511 35.661 1.00 7.03 218 LEU B CA 1
ATOM 3734 C C . LEU B 1 218 ? 36.248 33.528 36.513 1.00 6.88 218 LEU B C 1
ATOM 3735 O O . LEU B 1 218 ? 37.407 33.239 36.213 1.00 7.37 218 LEU B O 1
ATOM 3740 N N . ALA B 1 219 ? 35.647 33.008 37.575 1.00 7.34 219 ALA B N 1
ATOM 3741 C CA . ALA B 1 219 ? 36.347 32.040 38.410 1.00 7.36 219 ALA B CA 1
ATOM 3742 C C . ALA B 1 219 ? 36.518 30.731 37.639 1.00 6.58 219 ALA B C 1
ATOM 3743 O O . ALA B 1 219 ? 37.448 29.967 37.893 1.00 8.00 219 ALA B O 1
ATOM 3745 N N . GLN B 1 220 ? 35.616 30.482 36.692 1.00 6.21 220 GLN B N 1
ATOM 3746 C CA . GLN B 1 220 ? 35.646 29.260 35.895 1.00 6.11 220 GLN B CA 1
ATOM 3747 C C . GLN B 1 220 ? 36.169 29.477 34.475 1.00 6.08 220 GLN B C 1
ATOM 3748 O O . GLN B 1 220 ? 36.754 28.573 33.886 1.00 6.31 220 GLN B O 1
ATOM 3754 N N . PHE B 1 221 ? 35.951 30.676 33.942 1.00 5.86 221 PHE B N 1
ATOM 3755 C CA . PHE B 1 221 ? 36.421 31.049 32.609 1.00 6.00 221 PHE B CA 1
ATOM 3756 C C . PHE B 1 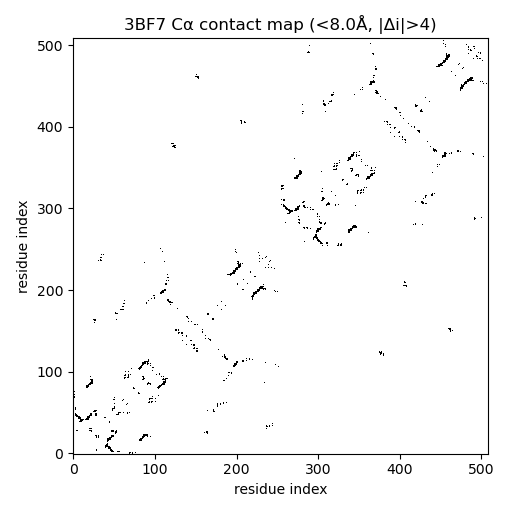221 ? 37.127 32.387 32.755 1.00 6.16 221 PHE B C 1
ATOM 3757 O O . PHE B 1 221 ? 36.634 33.425 32.317 1.00 6.13 221 PHE B O 1
ATOM 3765 N N . PRO B 1 222 ? 38.314 32.371 33.380 1.00 6.47 222 PRO B N 1
ATOM 3766 C CA . PRO B 1 222 ? 39.096 33.590 33.601 1.00 6.74 222 PRO B CA 1
ATOM 3767 C C . PRO B 1 222 ? 39.514 34.358 32.355 1.00 7.07 222 PRO B C 1
ATOM 3768 O O . PRO B 1 222 ? 39.809 35.556 32.440 1.00 8.03 222 PRO B O 1
ATOM 3772 N N . GLN B 1 223 ? 39.550 33.683 31.210 1.00 6.84 223 GLN B N 1
ATOM 3773 C CA . GLN B 1 223 ? 39.919 34.337 29.962 1.00 7.58 223 GLN B CA 1
ATOM 3774 C C . GLN B 1 223 ? 38.689 34.555 29.093 1.00 7.74 223 GLN B C 1
ATOM 3775 O O . GLN B 1 223 ? 38.765 34.585 27.863 1.00 8.45 223 GLN B O 1
ATOM 3781 N N . ALA B 1 224 ? 37.547 34.702 29.753 1.00 7.72 224 ALA B N 1
ATOM 3782 C CA . ALA B 1 224 ? 36.299 34.949 29.057 1.00 8.09 224 ALA B CA 1
ATOM 3783 C C . ALA B 1 224 ? 36.298 36.343 28.443 1.00 8.17 224 ALA B C 1
ATOM 3784 O O . ALA B 1 224 ? 36.820 37.298 29.025 1.00 9.93 224 ALA B O 1
ATOM 3786 N N . ARG B 1 225 ? 35.719 36.437 27.254 1.00 8.59 225 ARG B N 1
ATOM 3787 C CA . ARG B 1 225 ? 35.569 37.699 26.551 1.00 9.66 225 ARG B CA 1
ATOM 3788 C C . ARG B 1 225 ? 34.059 37.808 26.381 1.00 8.45 225 ARG B C 1
ATOM 3789 O O . ARG B 1 225 ? 33.427 36.894 25.849 1.00 9.06 225 ARG B O 1
ATOM 3797 N N . ALA B 1 226 ? 33.475 38.901 26.855 1.00 9.57 226 ALA B N 1
ATOM 3798 C CA . ALA B 1 226 ? 32.036 39.091 26.738 1.00 10.82 226 ALA B CA 1
ATOM 3799 C C . ALA B 1 226 ? 31.728 40.077 25.625 1.00 11.64 226 ALA B C 1
ATOM 3800 O O . ALA B 1 226 ? 32.262 41.187 25.598 1.00 13.74 226 ALA B O 1
ATOM 3802 N N . HIS B 1 227 ? 30.871 39.657 24.704 1.00 10.70 227 HIS B N 1
ATOM 3803 C CA . HIS B 1 227 ? 30.471 40.486 23.578 1.00 11.46 227 HIS B CA 1
ATOM 3804 C C . HIS B 1 227 ? 28.951 40.594 23.631 1.00 10.03 227 HIS B C 1
ATOM 3805 O O . HIS B 1 227 ? 28.238 39.746 23.097 1.00 9.66 227 HIS B O 1
ATOM 3812 N N . VAL B 1 228 ? 28.466 41.636 24.298 1.00 10.18 228 VAL B N 1
ATOM 3813 C CA . VAL B 1 228 ? 27.035 41.855 24.455 1.00 10.39 228 VAL B CA 1
ATOM 3814 C C . VAL B 1 228 ? 26.391 42.408 23.194 1.00 10.66 228 VAL B C 1
ATOM 3815 O O . VAL B 1 228 ? 26.883 43.370 22.601 1.00 12.67 228 VAL B O 1
ATOM 3819 N N . ILE B 1 229 ? 25.288 41.788 22.788 1.00 9.74 229 ILE B N 1
ATOM 3820 C CA . ILE B 1 229 ? 24.552 42.212 21.605 1.00 11.13 229 ILE B CA 1
ATOM 3821 C C . ILE B 1 229 ? 23.390 43.084 22.071 1.00 10.75 229 ILE B C 1
ATOM 3822 O O . ILE B 1 229 ? 22.411 42.589 22.630 1.00 10.70 229 ILE B O 1
ATOM 3827 N N . ALA B 1 230 ? 23.509 44.388 21.843 1.00 12.61 230 ALA B N 1
ATOM 3828 C CA . ALA B 1 230 ? 22.484 45.337 22.256 1.00 15.10 230 ALA B CA 1
ATOM 3829 C C . ALA B 1 230 ? 21.123 45.052 21.634 1.00 14.71 230 ALA B C 1
ATOM 3830 O O . ALA B 1 230 ? 21.030 44.608 20.494 1.00 15.30 230 ALA B O 1
ATOM 3832 N N . GLY B 1 231 ? 20.070 45.303 22.406 1.00 17.73 231 GLY B N 1
ATOM 3833 C CA . GLY B 1 231 ? 18.715 45.095 21.924 1.00 18.53 231 GLY B CA 1
ATOM 3834 C C . GLY B 1 231 ? 18.331 43.664 21.601 1.00 18.64 231 GLY B C 1
ATOM 3835 O O . GLY B 1 231 ? 17.462 43.427 20.759 1.00 20.92 231 GLY B O 1
ATOM 3836 N N . ALA B 1 232 ? 18.963 42.704 22.267 1.00 16.63 232 ALA B N 1
ATOM 3837 C CA . ALA B 1 232 ? 18.654 41.302 22.019 1.00 13.58 232 ALA B CA 1
ATOM 3838 C C . ALA B 1 232 ? 18.260 40.555 23.284 1.00 11.14 232 ALA B C 1
ATOM 3839 O O . ALA B 1 232 ? 18.806 40.798 24.361 1.00 11.84 232 ALA B O 1
ATOM 3841 N N . GLY B 1 233 ? 17.300 39.648 23.135 1.00 9.77 233 GLY B N 1
ATOM 3842 C CA . GLY B 1 233 ? 16.848 38.841 24.249 1.00 9.36 233 GLY B CA 1
ATOM 3843 C C . GLY B 1 233 ? 17.680 37.577 24.382 1.00 8.05 233 GLY B C 1
ATOM 3844 O O . GLY B 1 233 ? 18.792 37.486 23.860 1.00 8.73 233 GLY B O 1
ATOM 3845 N N . HIS B 1 234 ? 17.115 36.584 25.056 1.00 7.97 234 HIS B N 1
ATOM 3846 C CA . HIS B 1 234 ? 17.800 35.324 25.309 1.00 7.47 234 HIS B CA 1
ATOM 3847 C C . HIS B 1 234 ? 18.190 34.505 24.078 1.00 7.03 234 HIS B C 1
ATOM 3848 O O . HIS B 1 234 ? 19.256 33.885 24.064 1.00 7.00 234 HIS B O 1
ATOM 3855 N N . TRP B 1 235 ? 17.336 34.471 23.060 1.00 7.40 235 TRP B N 1
ATOM 3856 C CA . TRP B 1 235 ? 17.674 33.724 21.847 1.00 7.72 235 TRP B CA 1
ATOM 3857 C C . TRP B 1 235 ? 18.354 34.715 20.904 1.00 8.06 235 TRP B C 1
ATOM 3858 O O . TRP B 1 235 ? 17.835 35.069 19.842 1.00 7.95 235 TRP B O 1
ATOM 3869 N N . VAL B 1 236 ? 19.536 35.154 21.325 1.00 8.29 236 VAL B N 1
ATOM 3870 C CA . VAL B 1 236 ? 20.327 36.140 20.596 1.00 8.89 236 VAL B CA 1
ATOM 3871 C C . VAL B 1 236 ? 20.531 35.823 19.123 1.00 8.44 236 VAL B C 1
ATOM 3872 O O . VAL B 1 236 ? 20.387 36.697 18.263 1.00 9.16 236 VAL B O 1
ATOM 3876 N N . HIS B 1 237 ? 20.881 34.575 18.837 1.00 9.23 237 HIS B N 1
ATOM 3877 C CA . HIS B 1 237 ? 21.128 34.145 17.466 1.00 10.12 237 HIS B CA 1
ATOM 3878 C C . HIS B 1 237 ? 19.886 34.189 16.590 1.00 11.48 237 HIS B C 1
ATOM 3879 O O . HIS B 1 237 ? 19.989 34.292 15.369 1.00 13.12 237 HIS B O 1
ATOM 3886 N N . ALA B 1 238 ? 18.712 34.099 17.203 1.00 11.36 238 ALA B N 1
ATOM 3887 C CA . ALA B 1 238 ? 17.472 34.138 16.438 1.00 12.83 238 ALA B CA 1
ATOM 3888 C C . ALA B 1 238 ? 17.119 35.571 16.055 1.00 12.82 238 ALA B C 1
ATOM 3889 O O . ALA B 1 238 ? 16.584 35.821 14.974 1.00 15.83 238 ALA B O 1
ATOM 3891 N N . GLU B 1 239 ? 17.435 36.509 16.941 1.00 10.43 239 GLU B N 1
ATOM 3892 C CA . GLU B 1 239 ? 17.133 37.918 16.712 1.00 11.06 239 GLU B CA 1
ATOM 3893 C C . GLU B 1 239 ? 18.182 38.649 15.884 1.00 10.59 239 GLU B C 1
ATOM 3894 O O . GLU B 1 239 ? 17.843 39.418 14.981 1.00 11.74 239 GLU B O 1
ATOM 3900 N N . LYS B 1 240 ? 19.452 38.421 16.200 1.00 9.39 240 LYS B N 1
ATOM 3901 C CA . LYS B 1 240 ? 20.539 39.082 15.490 1.00 10.62 240 LYS B CA 1
ATOM 3902 C C . LYS B 1 240 ? 21.653 38.109 15.132 1.00 9.21 240 LYS B C 1
ATOM 3903 O O . LYS B 1 240 ? 22.768 38.193 15.651 1.00 8.98 240 LYS B O 1
ATOM 3909 N N . PRO B 1 241 ? 21.364 37.175 14.217 1.00 9.25 241 PRO B N 1
ATOM 3910 C CA . PRO B 1 241 ? 22.360 36.187 13.801 1.00 8.82 241 PRO B CA 1
ATOM 3911 C C . PRO B 1 241 ? 23.651 36.790 13.254 1.00 8.19 241 PRO B C 1
ATOM 3912 O O . PRO B 1 241 ? 24.735 36.276 13.520 1.00 8.32 241 PRO B O 1
ATOM 3916 N N . ASP B 1 242 ? 23.547 37.876 12.493 1.00 8.98 242 ASP B N 1
ATOM 3917 C CA . ASP B 1 242 ? 24.742 38.504 11.933 1.00 9.41 242 ASP B CA 1
ATOM 3918 C C . ASP B 1 242 ? 25.656 39.038 13.025 1.00 8.55 242 ASP B C 1
ATOM 3919 O O . ASP B 1 242 ? 26.869 38.838 12.980 1.00 8.38 242 ASP B O 1
ATOM 3924 N N . ALA B 1 243 ? 25.076 39.721 14.005 1.00 7.91 243 ALA B N 1
ATOM 3925 C CA . ALA B 1 243 ? 25.860 40.266 15.103 1.00 8.61 243 ALA B CA 1
ATOM 3926 C C . ALA B 1 243 ? 26.534 39.129 15.869 1.00 8.10 243 ALA B C 1
ATOM 3927 O O . ALA B 1 243 ? 27.682 39.249 16.297 1.00 8.27 243 ALA B O 1
ATOM 3929 N N . VAL B 1 244 ? 25.817 38.023 16.041 1.00 7.98 244 VAL B N 1
ATOM 3930 C CA . VAL B 1 244 ? 26.373 36.870 16.738 1.00 7.16 244 VAL B CA 1
ATOM 3931 C C . VAL B 1 244 ? 27.528 36.293 15.916 1.00 8.00 244 VAL B C 1
ATOM 3932 O O . VAL B 1 244 ? 28.588 35.982 16.461 1.00 7.72 244 VAL B O 1
ATOM 3936 N N . LEU B 1 245 ? 27.334 36.167 14.604 1.00 6.97 245 LEU B N 1
ATOM 3937 C CA . LEU B 1 245 ? 28.387 35.639 13.741 1.00 7.50 245 LEU B CA 1
ATOM 3938 C C . LEU B 1 245 ? 29.620 36.540 13.702 1.00 7.49 245 LEU B C 1
ATOM 3939 O O . LEU B 1 245 ? 30.745 36.050 13.616 1.00 7.52 245 LEU B O 1
ATOM 3944 N N . ARG B 1 246 ? 29.421 37.854 13.757 1.00 7.66 246 ARG B N 1
ATOM 3945 C CA . ARG B 1 246 ? 30.566 38.755 13.755 1.00 7.85 246 ARG B CA 1
ATOM 3946 C C . ARG B 1 246 ? 31.414 38.485 14.999 1.00 7.29 246 ARG B C 1
ATOM 3947 O O . ARG B 1 246 ? 32.639 38.439 14.928 1.00 7.93 246 ARG B O 1
ATOM 3955 N N . ALA B 1 247 ? 30.755 38.303 16.140 1.00 7.97 247 ALA B N 1
ATOM 3956 C CA . ALA B 1 247 ? 31.459 38.029 17.390 1.00 8.85 247 ALA B CA 1
ATOM 3957 C C . ALA B 1 247 ? 32.171 36.677 17.326 1.00 7.89 247 ALA B C 1
ATOM 3958 O O . ALA B 1 247 ? 33.329 36.549 17.724 1.00 8.51 247 ALA B O 1
ATOM 3960 N N . ILE B 1 248 ? 31.472 35.664 16.826 1.00 7.39 248 ILE B N 1
ATOM 3961 C CA . ILE B 1 248 ? 32.050 34.332 16.721 1.00 7.67 248 ILE B CA 1
ATOM 3962 C C . ILE B 1 248 ? 33.283 34.314 15.825 1.00 8.36 248 ILE B C 1
ATOM 3963 O O . ILE B 1 248 ? 34.331 33.800 16.214 1.00 7.99 248 ILE B O 1
ATOM 3968 N N . ARG B 1 249 ? 33.170 34.879 14.627 1.00 8.25 249 ARG B N 1
ATOM 3969 C CA . ARG B 1 249 ? 34.310 34.870 13.720 1.00 8.41 249 ARG B CA 1
ATOM 3970 C C . ARG B 1 249 ? 35.500 35.672 14.237 1.00 8.61 249 ARG B C 1
ATOM 3971 O O . ARG B 1 249 ? 36.645 35.280 14.024 1.00 9.59 249 ARG B O 1
ATOM 3979 N N . ARG B 1 250 ? 35.242 36.776 14.930 1.00 9.15 250 ARG B N 1
ATOM 3980 C CA . ARG B 1 250 ? 36.333 37.571 15.491 1.00 10.17 250 ARG B CA 1
ATOM 3981 C C . ARG B 1 250 ? 37.138 36.669 16.430 1.00 9.48 250 ARG B C 1
ATOM 3982 O O . ARG B 1 250 ? 38.370 36.650 16.404 1.00 11.05 250 ARG B O 1
ATOM 3990 N N . TYR B 1 251 ? 36.418 35.912 17.253 1.00 9.14 251 TYR B N 1
ATOM 3991 C CA . TYR B 1 251 ? 37.017 35.000 18.219 1.00 9.02 251 TYR B CA 1
ATOM 3992 C C . TYR B 1 251 ? 37.732 33.835 17.537 1.00 9.38 251 TYR B C 1
ATOM 3993 O O . TYR B 1 251 ? 38.856 33.487 17.907 1.00 9.85 251 TYR B O 1
ATOM 4002 N N . LEU B 1 252 ? 37.090 33.238 16.537 1.00 9.49 252 LEU B N 1
ATOM 4003 C CA . LEU B 1 252 ? 37.693 32.118 15.819 1.00 10.15 252 LEU B CA 1
ATOM 4004 C C . LEU B 1 252 ? 38.946 32.536 15.056 1.00 10.52 252 LEU B C 1
ATOM 4005 O O . LEU B 1 252 ? 39.882 31.750 14.913 1.00 11.49 252 LEU B O 1
ATOM 4010 N N . ASN B 1 253 ? 38.955 33.770 14.561 1.00 10.13 253 ASN B N 1
ATOM 4011 C CA . ASN B 1 253 ? 40.091 34.291 13.802 1.00 11.93 253 ASN B CA 1
ATOM 4012 C C . ASN B 1 253 ? 41.324 34.517 14.675 1.00 13.96 253 ASN B C 1
ATOM 4013 O O . ASN B 1 253 ? 42.451 34.528 14.177 1.00 15.23 253 ASN B O 1
ATOM 4018 N N . ASP B 1 254 ? 41.113 34.711 15.972 1.00 16.13 254 ASP B N 1
ATOM 4019 C CA . ASP B 1 254 ? 42.223 34.951 16.889 1.00 20.43 254 ASP B CA 1
ATOM 4020 C C . ASP B 1 254 ? 43.209 33.788 16.933 1.00 21.94 254 ASP B C 1
ATOM 4021 O O . ASP B 1 254 ? 44.407 34.030 16.676 1.00 23.45 254 ASP B O 1
#